Protein AF-0000000066236924 (afdb_homodimer)

Nearest PDB structures (foldseek):
  1i2q-assembly1_B  TM=9.910E-01  e=1.402E-43  Escherichia coli
  1onr-assembly2_B  TM=9.911E-01  e=2.851E-43  Escherichia coli
  1i2n-assembly1_B  TM=9.909E-01  e=3.180E-43  Escherichia coli
  1i2r-assembly1_B  TM=9.912E-01  e=3.956E-43  Escherichia coli
  1i2o-assembly1_B  TM=9.908E-01  e=3.746E-43  Escherichia coli

Organism: Pectobacterium atrosepticum (strain SCRI 1043 / ATCC BAA-672) (NCBI:txid218491)

Foldseek 3Di:
DFLLVQLVVQAQEEAAALDLVLCLVLQGQEYEYFLQRLLVVCVDPVLVVLLVVLLVQLVVVDDDLVSSLVSSLLSSLLSSLVSSCVRHVAAYEGEDQLVCQQPLVVLLVSLVVSQVSNVVVVHHLRRYAYEGELDPSRLLSQLVCVVVVRAYEHELAAALLSLQQNLVSLHAEYEQEQQLLQVVVCVVPVVDDQFLVNRPSLVRLQVSQQVCLQAVRNHAYEYEHDDALRNVLLQRNGHYYHDYSVRSVVRRPHRDDGDHNDDRDPHHDHDDDHDDSVRSVVRQVVDPSSVVSSVVVSVVSNVSSVVVSVVSSVVD/DFLLVQLVVQAQEEAAALDLVLCLVLQGQEYEYFLQRLLVVCVDPVLVVLLVVLLVQLVVVDDDLVSSLVSSLLSSLLSSLVSNCVRHVAAYEGEDQLVCQQPLVVLLVSLVVSQVSNVVVVHHLRRYAYEGELDPSRLLSQLVCVVVVRAYEHELAAALLSLQQNLVSLHAEYEQEQQLLQVVVCVVPVVDDQFLVNRPSLVRLQVSQQVCLQAVRNHAYEYEHDDALRNVLLQRNGHYYHDYSVRSVVRRPHRDDGDHNDDRDPHHDHDDDHDDSVRSVVRQVVDPSSVVSSVVVSVVSNVSSVVVSVVSSVVD

Secondary structure (DSSP, 8-state):
--HHHHHHTTSEEEEE-S-HHHHHHH--SEEE--HHHHHHHHTSGGGHHHHHHHHHHHHHH---HHHHHHHHHHHHHHHHHHHHHTT-SS-EEEEPPGGGTT-HHHHHHHHHHHHHHHHHTT--GGGEEEEEE-SHHHHHHHHHHHHTT--EEEEEE-SHHHHHHHHHTT-SEEEEBHHHHHHHHHHHSTT----GGG-HHHHHHHHHHHHHHHTT--PEEEEB--SSHHHHHTTTTSSEEEE-HHHHHHHHT------------S------PPPPHHHHHHHHHT-HHHHHHHHHHHHHHHHHHHHHHHHHHTT-/--HHHHHTTTSEEEEE-S-HHHHHHH--SEEE--HHHHHHHHTSGGGHHHHHHHHHHHHHH---HHHHHHHHHHHHHHHHHHHHHTT-SS-EEEEPPGGGTT-HHHHHHHHHHHHHHHHHTT--GGGEEEEEE-SHHHHHHHHHHHHTT--EEEEEE-SHHHHHHHHHTT-SEEEEBHHHHHHHHHHH-TT----GGG-HHHHHHHHHHHHHHHTT--PEEEEB--SSHHHHHTTTTSSEEEE-HHHHHHHHT------------S---PPPPPPPHHHHHHHHHT-HHHHHHHHHHHHHHHHHHHHHHHHHHTT-

Solvent-accessible surface area (backbone atoms only — not comparable to full-atom values): 31728 Å² total; per-residue (Å²): 120,29,27,43,62,52,42,51,76,51,17,47,47,23,32,44,49,51,47,55,69,60,42,53,75,67,61,30,45,29,36,35,48,40,42,59,34,47,40,58,34,62,72,36,75,91,36,44,65,44,49,51,48,12,47,52,51,15,60,71,72,40,79,53,74,67,53,22,49,52,42,20,52,53,40,31,54,46,44,52,45,57,58,44,50,76,56,30,87,50,37,36,30,49,54,58,69,43,84,37,36,52,30,31,68,57,42,42,53,51,48,52,49,54,49,49,56,36,42,76,70,73,39,62,58,89,40,40,26,44,22,36,44,44,38,73,32,26,39,53,24,34,31,56,34,39,78,71,66,44,40,28,32,31,28,66,27,68,37,69,41,44,54,50,49,33,46,69,40,59,30,47,28,36,28,44,34,25,27,61,46,37,50,52,51,39,69,76,39,66,84,61,80,66,42,51,87,63,21,62,16,47,48,49,52,51,53,49,50,52,51,36,39,23,38,65,46,80,42,39,47,24,45,23,52,71,81,47,65,58,52,55,51,58,43,22,27,34,62,25,37,39,40,39,62,73,55,49,51,52,30,52,73,30,68,60,88,74,60,80,61,45,73,79,56,86,55,77,47,81,69,73,84,71,71,48,70,36,55,36,51,49,55,33,44,71,34,66,67,29,47,50,51,38,38,48,48,38,50,52,36,33,52,32,41,49,54,42,45,52,60,50,51,74,74,99,121,30,28,42,63,52,40,52,76,53,17,47,47,24,31,44,48,50,46,57,69,60,43,51,72,67,61,31,46,30,34,34,47,41,44,58,36,46,41,58,32,62,74,35,76,88,36,46,66,45,48,50,50,12,48,52,50,16,60,71,72,39,78,53,72,67,53,22,49,51,43,19,52,52,40,30,54,46,42,53,45,57,58,42,49,76,56,31,86,50,36,36,31,49,52,59,69,41,82,36,37,52,30,33,68,56,43,43,54,51,47,53,50,52,47,49,56,36,43,75,71,73,39,61,57,90,39,40,24,42,22,36,44,44,39,75,32,25,37,53,24,36,30,55,34,40,76,72,66,45,40,29,32,32,28,64,27,69,38,69,42,44,54,51,49,32,46,69,40,58,31,48,28,38,27,43,34,26,28,61,46,38,51,52,50,40,68,76,39,66,81,61,82,68,42,53,85,64,21,62,17,47,48,50,52,51,52,50,48,52,50,35,39,23,38,65,47,82,42,39,47,24,45,24,52,71,82,50,65,58,52,54,50,58,44,22,29,34,62,25,36,38,39,40,62,72,54,48,52,52,30,53,73,29,68,61,88,73,61,81,61,44,74,81,56,87,57,76,46,82,69,73,84,70,72,50,70,35,55,36,51,48,54,34,44,69,33,66,68,29,48,50,49,38,38,48,49,38,49,52,35,34,51,30,41,50,54,43,46,52,61,50,52,75,74,102

Radius of gyration: 27.64 Å; Cα contacts (8 Å, |Δi|>4): 1212; chains: 2; bounding box: 57×81×59 Å

pLDDT: mean 96.24, std 3.93, range [79.75, 98.94]

Sequence (632 aa):
MNQLEALKQFTVVVADSGDIDSIRQFSPQDATTNPSLILKAATLPQYQPLFDDAIAYANLQGGSPETRLINASDRLAVNIGAEVLKSIPGRISTEVDARLSFDRGMCVAKARKLIGMYQEKDIPRSRILIKLAATWEGIRAAEELEKEGINCNLTLLFSFAQARACAEAGVFLISPFVGRIYDWYQEKQPTSDYQAESDPGVISVRDIYDYYKRHRYQTVIMGASFRKVEQILALAGCDRLTISPALLEQLKNSSDPVERQLTPSTEAFHPPSPLSEAEFRWEHHQDAMAVDKLAEGIRLFAADQQKLEALLAAKLMNQLEALKQFTVVVADSGDIDSIRQFSPQDATTNPSLILKAATLPQYQPLFDDAIAYANLQGGSPETRLINASDRLAVNIGAEVLKSIPGRISTEVDARLSFDRGMCVAKARKLIGMYQEKDIPRSRILIKLAATWEGIRAAEELEKEGINCNLTLLFSFAQARACAEAGVFLISPFVGRIYDWYQEKQPTSDYQAESDPGVISVRDIYDYYKRHRYQTVIMGASFRKVEQILALAGCDRLTISPALLEQLKNSSDPVERQLTPSTEAFHPPSPLSEAEFRWEHHQDAMAVDKLAEGIRLFAADQQKLEALLAAKL

InterPro domains:
  IPR001585 Transaldolase/Fructose-6-phosphate aldolase [PF00923] (13-311)
  IPR001585 Transaldolase/Fructose-6-phosphate aldolase [PTHR10683] (2-315)
  IPR004730 Transaldolase type 1 [MF_00492] (1-316)
  IPR004730 Transaldolase type 1 [TIGR00874] (2-316)
  IPR004730 Transaldolase type 1 [cd00957] (2-312)
  IPR013785 Aldolase-type TIM barrel [G3DSA:3.20.20.70] (1-314)
  IPR018225 Transaldolase, active site [PS00958] (128-145)
  IPR018225 Transaldolase, active site [PS01054] (30-38)

Structure (mmCIF, N/CA/C/O backbone):
data_AF-0000000066236924-model_v1
#
loop_
_entity.id
_entity.type
_entity.pdbx_description
1 polymer 'Transaldolase 1'
#
loop_
_atom_site.group_PDB
_atom_site.id
_atom_site.type_symbol
_atom_site.label_atom_id
_atom_site.label_alt_id
_atom_site.label_comp_id
_atom_site.label_asym_id
_atom_site.label_entity_id
_atom_site.label_seq_id
_atom_site.pdbx_PDB_ins_code
_atom_site.Cartn_x
_atom_site.Cartn_y
_atom_site.Cartn_z
_atom_site.occupancy
_atom_site.B_iso_or_equiv
_atom_site.auth_seq_id
_atom_site.auth_comp_id
_atom_site.auth_asym_id
_atom_site.auth_atom_id
_atom_site.pdbx_PDB_model_num
ATOM 1 N N . MET A 1 1 ? 20.156 32.469 26.641 1 90.31 1 MET A N 1
ATOM 2 C CA . MET A 1 1 ? 19.328 32 25.531 1 90.31 1 MET A CA 1
ATOM 3 C C . MET A 1 1 ? 18.938 30.547 25.734 1 90.31 1 MET A C 1
ATOM 5 O O . MET A 1 1 ? 19.781 29.703 26.016 1 90.31 1 MET A O 1
ATOM 9 N N . ASN A 1 2 ? 17.672 30.281 25.734 1 95 2 ASN A N 1
ATOM 10 C CA . ASN A 1 2 ? 17.266 28.906 25.953 1 95 2 ASN A CA 1
ATOM 11 C C . ASN A 1 2 ? 17.344 28.094 24.656 1 95 2 ASN A C 1
ATOM 13 O O . ASN A 1 2 ? 17.703 28.625 23.609 1 95 2 ASN A O 1
ATOM 17 N N . GLN A 1 3 ? 17.094 26.812 24.688 1 97.06 3 GLN A N 1
ATOM 18 C CA . GLN A 1 3 ? 17.297 25.906 23.562 1 97.06 3 GLN A CA 1
ATOM 19 C C . GLN A 1 3 ? 16.344 26.25 22.406 1 97.06 3 GLN A C 1
ATOM 21 O O . GLN A 1 3 ? 16.688 26.109 21.234 1 97.06 3 GLN A O 1
ATOM 26 N N . LEU A 1 4 ? 15.188 26.672 22.781 1 96.94 4 LEU A N 1
ATOM 27 C CA . LEU A 1 4 ? 14.219 27.047 21.75 1 96.94 4 LEU A CA 1
ATOM 28 C C . LEU A 1 4 ? 14.719 28.234 20.953 1 96.94 4 LEU A C 1
ATOM 30 O O . LEU A 1 4 ? 14.688 28.203 19.719 1 96.94 4 LEU A O 1
ATOM 34 N N . GLU A 1 5 ? 15.18 29.281 21.609 1 96.25 5 GLU A N 1
ATOM 35 C CA . GLU A 1 5 ? 15.711 30.469 20.953 1 96.25 5 GLU A CA 1
ATOM 36 C C . GLU A 1 5 ? 16.969 30.125 20.141 1 96.25 5 GLU A C 1
ATOM 38 O O . GLU A 1 5 ? 17.172 30.656 19.047 1 96.25 5 GLU A O 1
ATOM 43 N N . ALA A 1 6 ? 17.781 29.297 20.766 1 97.56 6 ALA A N 1
ATOM 44 C CA . ALA A 1 6 ? 18.984 28.875 20.062 1 97.56 6 ALA A CA 1
ATOM 45 C C . ALA A 1 6 ? 18.625 28.125 18.781 1 97.56 6 ALA A C 1
ATOM 47 O O . ALA A 1 6 ? 19.25 28.328 17.734 1 97.56 6 ALA A O 1
ATOM 48 N N . LEU A 1 7 ? 17.656 27.172 18.844 1 97.69 7 LEU A N 1
ATOM 49 C CA . LEU A 1 7 ? 17.203 26.391 17.703 1 97.69 7 LEU A CA 1
ATOM 50 C C . LEU A 1 7 ? 16.688 27.297 16.578 1 97.69 7 LEU A C 1
ATOM 52 O O . LEU A 1 7 ? 16.938 27.047 15.406 1 97.69 7 LEU A O 1
ATOM 56 N N . LYS A 1 8 ? 16.016 28.375 16.922 1 96.62 8 LYS A N 1
ATOM 57 C CA . LYS A 1 8 ? 15.391 29.312 15.977 1 96.62 8 LYS A CA 1
ATOM 58 C C . LYS A 1 8 ? 16.438 30.031 15.133 1 96.62 8 LYS A C 1
ATOM 60 O O . LYS A 1 8 ? 16.125 30.594 14.086 1 96.62 8 LYS A O 1
ATOM 65 N N . GLN A 1 9 ? 17.641 30 15.562 1 96.62 9 GLN A N 1
ATOM 66 C CA . GLN A 1 9 ? 18.719 30.625 14.812 1 96.62 9 GLN A CA 1
ATOM 67 C C . GLN A 1 9 ? 19.078 29.828 13.562 1 96.62 9 GLN A C 1
ATOM 69 O O . GLN A 1 9 ? 19.641 30.359 12.609 1 96.62 9 GLN A O 1
ATOM 74 N N . PHE A 1 10 ? 18.703 28.5 13.609 1 96.81 10 PHE A N 1
ATOM 75 C CA . PHE A 1 10 ? 19.109 27.609 12.539 1 96.81 10 PHE A CA 1
ATOM 76 C C . PHE A 1 10 ? 17.906 27.125 11.734 1 96.81 10 PHE A C 1
ATOM 78 O O . PHE A 1 10 ? 18.047 26.75 10.57 1 96.81 10 PHE A O 1
ATOM 85 N N . THR A 1 11 ? 16.781 27.031 12.391 1 97.94 11 THR A N 1
ATOM 86 C CA . THR A 1 11 ? 15.602 26.359 11.852 1 97.94 11 THR A CA 1
ATOM 87 C C . THR A 1 11 ? 14.336 27.156 12.156 1 97.94 11 THR A C 1
ATOM 89 O O . THR A 1 11 ? 14.188 27.703 13.25 1 97.94 11 THR A O 1
ATOM 92 N N . VAL A 1 12 ? 13.492 27.234 11.188 1 98.06 12 VAL A N 1
ATOM 93 C CA . VAL A 1 12 ? 12.195 27.844 11.445 1 98.06 12 VAL A CA 1
ATOM 94 C C . VAL A 1 12 ? 11.344 26.906 12.289 1 98.06 12 VAL A C 1
ATOM 96 O O . VAL A 1 12 ? 11.133 25.75 11.922 1 98.06 12 VAL A O 1
ATOM 99 N N . VAL A 1 13 ? 10.859 27.406 13.383 1 97.19 13 VAL A N 1
ATOM 100 C CA . VAL A 1 13 ? 10.07 26.594 14.297 1 97.19 13 VAL A CA 1
ATOM 101 C C . VAL A 1 13 ? 8.578 26.781 14 1 97.19 13 VAL A C 1
ATOM 103 O O . VAL A 1 13 ? 8.094 27.906 13.891 1 97.19 13 VAL A O 1
ATOM 106 N N . VAL A 1 14 ? 7.898 25.672 13.828 1 97.56 14 VAL A N 1
ATOM 107 C CA . VAL A 1 14 ? 6.465 25.578 13.562 1 97.56 14 VAL A CA 1
ATOM 108 C C . VAL A 1 14 ? 5.766 24.859 14.711 1 97.56 14 VAL A C 1
ATOM 110 O O . VAL A 1 14 ? 6.305 23.906 15.266 1 97.56 14 VAL A O 1
ATOM 113 N N . ALA A 1 15 ? 4.602 25.328 15.133 1 96 15 ALA A N 1
ATOM 114 C CA . ALA A 1 15 ? 3.855 24.672 16.203 1 96 15 ALA A CA 1
ATOM 115 C C . ALA A 1 15 ? 2.896 23.625 15.633 1 96 15 ALA A C 1
ATOM 117 O O . ALA A 1 15 ? 2.154 23.906 14.688 1 96 15 ALA A O 1
ATOM 118 N N . ASP A 1 16 ? 2.947 22.438 16.172 1 95.31 16 ASP A N 1
ATOM 119 C CA . ASP A 1 16 ? 2.037 21.344 15.812 1 95.31 16 ASP A CA 1
ATOM 120 C C . ASP A 1 16 ? 0.844 21.297 16.766 1 95.31 16 ASP A C 1
ATOM 122 O O . ASP A 1 16 ? 0.79 20.438 17.656 1 95.31 16 ASP A O 1
ATOM 126 N N . SER A 1 17 ? -0.076 22.141 16.625 1 90.5 17 SER A N 1
ATOM 127 C CA . SER A 1 17 ? -1.174 22.25 17.578 1 90.5 17 SER A CA 1
ATOM 128 C C . SER A 1 17 ? -2.377 22.953 16.953 1 90.5 17 SER A C 1
ATOM 130 O O . SER A 1 17 ? -2.221 23.812 16.094 1 90.5 17 SER A O 1
ATOM 132 N N . GLY A 1 18 ? -3.557 22.547 17.375 1 84 18 GLY A N 1
ATOM 133 C CA . GLY A 1 18 ? -4.766 23.312 17.125 1 84 18 GLY A CA 1
ATOM 134 C C . GLY A 1 18 ? -5.176 24.188 18.297 1 84 18 GLY A C 1
ATOM 135 O O . GLY A 1 18 ? -6.156 24.922 18.203 1 84 18 GLY A O 1
ATOM 136 N N . ASP A 1 19 ? -4.391 24.078 19.312 1 85.06 19 ASP A N 1
ATOM 137 C CA . ASP A 1 19 ? -4.672 24.828 20.531 1 85.06 19 ASP A CA 1
ATOM 138 C C . ASP A 1 19 ? -4.07 26.234 20.469 1 85.06 19 ASP A C 1
ATOM 140 O O . ASP A 1 19 ? -2.865 26.406 20.672 1 85.06 19 ASP A O 1
ATOM 144 N N . ILE A 1 20 ? -4.922 27.203 20.406 1 84.06 20 ILE A N 1
ATOM 145 C CA . ILE A 1 20 ? -4.539 28.594 20.156 1 84.06 20 ILE A CA 1
ATOM 146 C C . ILE A 1 20 ? -3.682 29.109 21.312 1 84.06 20 ILE A C 1
ATOM 148 O O . ILE A 1 20 ? -2.703 29.828 21.094 1 84.06 20 ILE A O 1
ATOM 152 N N . ASP A 1 21 ? -4.023 28.719 22.516 1 84.75 21 ASP A N 1
ATOM 153 C CA . ASP A 1 21 ? -3.293 29.203 23.688 1 84.75 21 ASP A CA 1
ATOM 154 C C . ASP A 1 21 ? -1.854 28.688 23.688 1 84.75 21 ASP A C 1
ATOM 156 O O . ASP A 1 21 ? -0.924 29.438 23.984 1 84.75 21 ASP A O 1
ATOM 160 N N . SER A 1 22 ? -1.722 27.469 23.344 1 83.94 22 SER A N 1
ATOM 161 C CA . SER A 1 22 ? -0.381 26.906 23.281 1 83.94 22 SER A CA 1
ATOM 162 C C . SER A 1 22 ? 0.44 27.547 22.172 1 83.94 22 SER A C 1
ATOM 164 O O . SER A 1 22 ? 1.646 27.75 22.312 1 83.94 22 SER A O 1
ATOM 166 N N . ILE A 1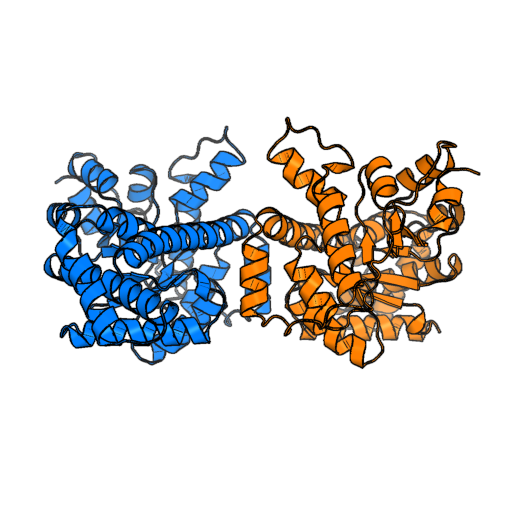 23 ? -0.185 27.906 21.109 1 88 23 ILE A N 1
ATOM 167 C CA . ILE A 1 23 ? 0.488 28.516 19.953 1 88 23 ILE A CA 1
ATOM 168 C C . ILE A 1 23 ? 0.966 29.906 20.328 1 88 23 ILE A C 1
ATOM 170 O O . ILE A 1 23 ? 2.109 30.281 20.047 1 88 23 ILE A O 1
ATOM 174 N N . ARG A 1 24 ? 0.166 30.641 21.016 1 87.38 24 ARG A N 1
ATOM 175 C CA . ARG A 1 24 ? 0.497 32 21.406 1 87.38 24 ARG A CA 1
ATOM 176 C C . ARG A 1 24 ? 1.7 32.031 22.344 1 87.38 24 ARG A C 1
ATOM 178 O O . ARG A 1 24 ? 2.525 32.938 22.281 1 87.38 24 ARG A O 1
ATOM 185 N N . GLN A 1 25 ? 1.766 31.062 23.141 1 88.25 25 GLN A N 1
ATOM 186 C CA . GLN A 1 25 ? 2.801 30.984 24.156 1 88.25 25 GLN A CA 1
ATOM 187 C C . GLN A 1 25 ? 4.188 30.875 23.531 1 88.25 25 GLN A C 1
ATOM 189 O O . GLN A 1 25 ? 5.164 31.391 24.094 1 88.25 25 GLN A O 1
ATOM 194 N N . PHE A 1 26 ? 4.336 30.297 22.359 1 89.75 26 PHE A N 1
ATOM 195 C CA . PHE A 1 26 ? 5.652 29.953 21.844 1 89.75 26 PHE A CA 1
ATOM 196 C C . PHE A 1 26 ? 6 30.812 20.625 1 89.75 26 PHE A C 1
ATOM 198 O O . PHE A 1 26 ? 7.109 30.734 20.109 1 89.75 26 PHE A O 1
ATOM 205 N N . SER A 1 27 ? 5.156 31.641 20.188 1 86.25 27 SER A N 1
ATOM 206 C CA . SER A 1 27 ? 5.332 32.562 19.062 1 86.25 27 SER A CA 1
ATOM 207 C C . SER A 1 27 ? 5.953 31.875 17.859 1 86.25 27 SER A C 1
ATOM 209 O O . SER A 1 27 ? 6.957 32.344 17.328 1 86.25 27 SER A O 1
ATOM 211 N N . PRO A 1 28 ? 5.348 30.797 17.406 1 92.69 28 PRO A N 1
ATOM 212 C CA . PRO A 1 28 ? 5.895 30.109 16.234 1 92.69 28 PRO A CA 1
ATOM 213 C C . PRO A 1 28 ? 5.668 30.891 14.938 1 92.69 28 PRO A C 1
ATOM 215 O O . PRO A 1 28 ? 4.797 31.766 14.883 1 92.69 28 PRO A O 1
ATOM 218 N N . GLN A 1 29 ? 6.523 30.594 13.953 1 95 29 GLN A N 1
ATOM 219 C CA . GLN A 1 29 ? 6.367 31.219 12.648 1 95 29 GLN A CA 1
ATOM 220 C C . GLN A 1 29 ? 5.094 30.734 11.953 1 95 29 GLN A C 1
ATOM 222 O O . GLN A 1 29 ? 4.359 31.531 11.367 1 95 29 GLN A O 1
ATOM 227 N N . ASP A 1 30 ? 4.875 29.453 11.898 1 96.62 30 ASP A N 1
ATOM 228 C CA . ASP A 1 30 ? 3.77 28.75 11.258 1 96.62 30 ASP A CA 1
ATOM 229 C C . ASP A 1 30 ? 3.104 27.781 12.219 1 96.62 30 ASP A C 1
ATOM 231 O O . ASP A 1 30 ? 3.568 27.594 13.344 1 96.62 30 ASP A O 1
ATOM 235 N N . ALA A 1 31 ? 1.985 27.188 11.82 1 96.06 31 ALA A N 1
ATOM 236 C CA . ALA A 1 31 ? 1.314 26.141 12.594 1 96.06 31 ALA A CA 1
ATOM 237 C C . ALA A 1 31 ? 0.766 25.047 11.672 1 96.06 31 ALA A C 1
ATOM 239 O O . ALA A 1 31 ? 0.433 25.312 10.516 1 96.06 31 ALA A O 1
ATOM 240 N N . THR A 1 32 ? 0.821 23.891 12.141 1 95.69 32 THR A N 1
ATOM 241 C CA . THR A 1 32 ? 0.225 22.766 11.422 1 95.69 32 THR A CA 1
ATOM 242 C C . THR A 1 32 ? -0.93 22.172 12.219 1 95.69 32 THR A C 1
ATOM 244 O O . THR A 1 32 ? -0.877 22.109 13.453 1 95.69 32 THR A O 1
ATOM 247 N N . THR A 1 33 ? -1.938 21.781 11.461 1 92.44 33 THR A N 1
ATOM 248 C CA . THR A 1 33 ? -3.031 21.031 12.062 1 92.44 33 THR A CA 1
ATOM 249 C C . THR A 1 33 ? -3.211 19.688 11.359 1 92.44 33 THR A C 1
ATOM 251 O O . THR A 1 33 ? -2.625 19.453 10.305 1 92.44 33 THR A O 1
ATOM 254 N N . ASN A 1 34 ? -3.867 18.781 11.992 1 92.56 34 ASN A N 1
ATOM 255 C CA . ASN A 1 34 ? -4.352 17.5 11.461 1 92.56 34 ASN A CA 1
ATOM 256 C C . ASN A 1 34 ? -5.652 17.078 12.133 1 92.56 34 ASN A C 1
ATOM 258 O O . ASN A 1 34 ? -6.125 17.734 13.062 1 92.56 34 ASN A O 1
ATOM 262 N N . PRO A 1 35 ? -6.32 16.125 11.57 1 92.75 35 PRO A N 1
ATOM 263 C CA . PRO A 1 35 ? -7.617 15.734 12.125 1 92.75 35 PRO A CA 1
ATOM 264 C C . PRO A 1 35 ? -7.555 15.438 13.625 1 92.75 35 PRO A C 1
ATOM 266 O O . PRO A 1 35 ? -8.492 15.773 14.359 1 92.75 35 PRO A O 1
ATOM 269 N N . SER A 1 36 ? -6.484 14.938 14.078 1 92.88 36 SER A N 1
ATOM 270 C CA . SER A 1 36 ? -6.34 14.633 15.5 1 92.88 36 SER A CA 1
ATOM 271 C C . SER A 1 36 ? -6.293 15.906 16.344 1 92.88 36 SER A C 1
ATOM 273 O O . SER A 1 36 ? -6.91 15.977 17.406 1 92.88 36 SER A O 1
ATOM 275 N N . LEU A 1 37 ? -5.602 16.859 15.883 1 92 37 LEU A N 1
ATOM 276 C CA . LEU A 1 37 ? -5.449 18.109 16.625 1 92 37 LEU A CA 1
ATOM 277 C C . LEU A 1 37 ? -6.742 18.922 16.594 1 92 37 LEU A C 1
ATOM 279 O O . LEU A 1 37 ? -7.086 19.578 17.578 1 92 37 LEU A O 1
ATOM 283 N N . ILE A 1 38 ? -7.441 18.859 15.469 1 90.88 38 ILE A N 1
ATOM 284 C CA . ILE A 1 38 ? -8.719 19.547 15.352 1 90.88 38 ILE A CA 1
ATOM 285 C C . ILE A 1 38 ? -9.742 18.922 16.297 1 90.88 38 ILE A C 1
ATOM 287 O O . ILE A 1 38 ? -10.516 19.625 16.953 1 90.88 38 ILE A O 1
ATOM 291 N N . LEU A 1 39 ? -9.742 17.547 16.312 1 91.75 39 LEU A N 1
ATOM 292 C CA . LEU A 1 39 ? -10.641 16.812 17.219 1 91.75 39 LEU A CA 1
ATOM 293 C C . LEU A 1 39 ? -10.383 17.203 18.672 1 91.75 39 LEU A C 1
ATOM 295 O O . LEU A 1 39 ? -11.32 17.469 19.422 1 91.75 39 LEU A O 1
ATOM 299 N N . LYS A 1 40 ? -9.125 17.312 19.016 1 88.56 40 LYS A N 1
ATOM 300 C CA . LYS A 1 40 ? -8.766 17.688 20.375 1 88.56 40 LYS A CA 1
ATOM 301 C C . LYS A 1 40 ? -9.203 19.125 20.688 1 88.56 40 LYS A C 1
ATOM 303 O O . LYS A 1 40 ? -9.711 19.406 21.766 1 88.56 40 LYS A O 1
ATOM 308 N N . ALA A 1 41 ? -9.031 20 19.734 1 85.06 41 ALA A N 1
ATOM 309 C CA . ALA A 1 41 ? -9.406 21.391 19.922 1 85.06 41 ALA A CA 1
ATOM 310 C C . ALA A 1 41 ? -10.922 21.547 20.031 1 85.06 41 ALA A C 1
ATOM 312 O O . ALA A 1 41 ? -11.414 22.375 20.812 1 85.06 41 ALA A O 1
ATOM 313 N N . ALA A 1 42 ? -11.648 20.719 19.297 1 84.5 42 ALA A N 1
ATOM 314 C CA . ALA A 1 42 ? -13.109 20.812 19.219 1 84.5 42 ALA A CA 1
ATOM 315 C C . ALA A 1 42 ? -13.758 20.453 20.547 1 84.5 42 ALA A C 1
ATOM 317 O O . ALA A 1 42 ? -14.898 20.844 20.812 1 84.5 42 ALA A O 1
ATOM 318 N N . THR A 1 43 ? -13.062 19.719 21.328 1 84.38 43 THR A N 1
ATOM 319 C CA . THR A 1 43 ? -13.617 19.281 22.609 1 84.38 43 THR A CA 1
ATOM 320 C C . THR A 1 43 ? -13.391 20.344 23.688 1 84.38 43 THR A C 1
ATOM 322 O O . THR A 1 43 ? -13.945 20.25 24.781 1 84.38 43 THR A O 1
ATOM 325 N N . LEU A 1 44 ? -12.641 21.406 23.375 1 85.25 44 LEU A N 1
ATOM 326 C CA . LEU A 1 44 ? -12.344 22.453 24.328 1 85.25 44 LEU A CA 1
ATOM 327 C C . LEU A 1 44 ? -13.445 23.516 24.328 1 85.25 44 LEU A C 1
ATOM 329 O O . LEU A 1 44 ? -13.906 23.938 23.266 1 85.25 44 LEU A O 1
ATOM 333 N N . PRO A 1 45 ? -13.836 24.016 25.5 1 87.19 45 PRO A N 1
ATOM 334 C CA . PRO A 1 45 ? -14.938 24.984 25.609 1 87.19 45 PRO A CA 1
ATOM 335 C C . PRO A 1 45 ? -14.672 26.266 24.812 1 87.19 45 PRO A C 1
ATOM 337 O O . PRO A 1 45 ? -15.594 26.844 24.25 1 87.19 45 PRO A O 1
ATOM 340 N N . GLN A 1 46 ? -13.477 26.672 24.781 1 85.94 46 GLN A N 1
ATOM 341 C CA . GLN A 1 46 ? -13.133 27.953 24.156 1 85.94 46 GLN A CA 1
ATOM 342 C C . GLN A 1 46 ? -13.352 27.906 22.656 1 85.94 46 GLN A C 1
ATOM 344 O O . GLN A 1 46 ? -13.445 28.938 22 1 85.94 46 GLN A O 1
ATOM 349 N N . TYR A 1 47 ? -13.57 26.688 22.109 1 88.38 47 TYR A N 1
ATOM 350 C CA . TYR A 1 47 ? -13.719 26.547 20.672 1 88.38 47 TYR A CA 1
ATOM 351 C C . TYR A 1 47 ? -15.188 26.359 20.297 1 88.38 47 TYR A C 1
ATOM 353 O O . TYR A 1 47 ? -15.516 26.266 19.109 1 88.38 47 TYR A O 1
ATOM 361 N N . GLN A 1 48 ? -16.047 26.391 21.266 1 91.62 48 GLN A N 1
ATOM 362 C CA . GLN A 1 48 ? -17.469 26.156 21.047 1 91.62 48 GLN A CA 1
ATOM 363 C C . GLN A 1 48 ? -18.062 27.156 20.062 1 91.62 48 GLN A C 1
ATOM 365 O O . GLN A 1 48 ? -18.891 26.812 19.219 1 91.62 48 GLN A O 1
ATOM 370 N N . PRO A 1 49 ? -17.625 28.453 20.172 1 94.31 49 PRO A N 1
ATOM 371 C CA . PRO A 1 49 ? -18.156 29.391 19.188 1 94.31 49 PRO A CA 1
ATOM 372 C C . PRO A 1 49 ? -17.781 29.031 17.75 1 94.31 49 PRO A C 1
ATOM 374 O O . PRO A 1 49 ? -18.562 29.266 16.828 1 94.31 49 PRO A O 1
ATOM 377 N N . LEU A 1 50 ? -16.594 28.531 17.547 1 94.69 50 LEU A N 1
ATOM 378 C CA . LEU A 1 50 ? -16.141 28.109 16.219 1 94.69 50 LEU A CA 1
ATOM 379 C C . LEU A 1 50 ? -16.969 26.938 15.727 1 94.69 50 LEU A C 1
ATOM 381 O O . LEU A 1 50 ? -17.25 26.828 14.531 1 94.69 50 LEU A O 1
ATOM 385 N N . PHE A 1 51 ? -17.297 26.094 16.656 1 94.31 51 PHE A N 1
ATOM 386 C CA . PHE A 1 51 ? -18.156 24.938 16.391 1 94.31 51 PHE A CA 1
ATOM 387 C C . PHE A 1 51 ? -19.562 25.375 16 1 94.31 51 PHE A C 1
ATOM 389 O O . PHE A 1 51 ? -20.109 24.906 15.008 1 94.31 51 PHE A O 1
ATOM 396 N N . ASP A 1 52 ? -20.094 26.281 16.703 1 95.62 52 ASP A N 1
ATOM 397 C CA . ASP A 1 52 ? -21.438 26.797 16.438 1 95.62 52 ASP A CA 1
ATOM 398 C C . ASP A 1 52 ? -21.5 27.5 15.086 1 95.62 52 ASP A C 1
ATOM 400 O O . ASP A 1 52 ? -22.484 27.359 14.359 1 95.62 52 ASP A O 1
ATOM 404 N N . ASP A 1 53 ? -20.484 28.219 14.852 1 97.06 53 ASP A N 1
ATOM 405 C CA . ASP A 1 53 ? -20.422 28.891 13.562 1 97.06 53 ASP A CA 1
ATOM 406 C C . ASP A 1 53 ? -20.422 27.891 12.414 1 97.06 53 ASP A C 1
ATOM 408 O O . ASP A 1 53 ? -21.062 28.109 11.383 1 97.06 53 ASP A O 1
ATOM 412 N N . ALA A 1 54 ? -19.672 26.812 12.555 1 97.56 54 ALA A N 1
ATOM 413 C CA . ALA A 1 54 ? -19.594 25.781 11.523 1 97.56 54 ALA A CA 1
ATOM 414 C C . ALA A 1 54 ? -20.953 25.141 11.281 1 97.56 54 ALA A C 1
ATOM 416 O O . ALA A 1 54 ? -21.328 24.875 10.133 1 97.56 54 ALA A O 1
ATOM 417 N N . ILE A 1 55 ? -21.672 24.953 12.359 1 96.88 55 ILE A N 1
ATOM 418 C CA . ILE A 1 55 ? -23.016 24.391 12.273 1 96.88 55 ILE A CA 1
ATOM 419 C C . ILE A 1 55 ? -23.953 25.359 11.555 1 96.88 55 ILE A C 1
ATOM 421 O O . ILE A 1 55 ? -24.703 24.953 10.656 1 96.88 55 ILE A O 1
ATOM 425 N N . ALA A 1 56 ? -23.875 26.578 11.945 1 97.81 56 ALA A N 1
ATOM 426 C CA . ALA A 1 56 ? -24.719 27.594 11.32 1 97.81 56 ALA A CA 1
ATOM 427 C C . ALA A 1 56 ? -24.422 27.703 9.828 1 97.81 56 ALA A C 1
ATOM 429 O O . ALA A 1 56 ? -25.328 27.828 9.016 1 97.81 56 ALA A O 1
ATOM 430 N N . TYR A 1 57 ? -23.203 27.703 9.484 1 97.75 57 TYR A N 1
ATOM 431 C CA . TYR A 1 57 ? -22.766 27.766 8.094 1 97.75 57 TYR A CA 1
ATOM 432 C C . TYR A 1 57 ? -23.359 26.609 7.289 1 97.75 57 TYR A C 1
ATOM 434 O O . TYR A 1 57 ? -23.906 26.812 6.207 1 97.75 57 TYR A O 1
ATOM 442 N N . ALA A 1 58 ? -23.188 25.406 7.82 1 97.88 58 ALA A N 1
ATOM 443 C CA . ALA A 1 58 ? -23.672 24.203 7.133 1 97.88 58 ALA A CA 1
ATOM 444 C C . ALA A 1 58 ? -25.188 24.25 6.934 1 97.88 58 ALA A C 1
ATOM 446 O O . ALA A 1 58 ? -25.688 23.859 5.883 1 97.88 58 ALA A O 1
ATOM 447 N N . ASN A 1 59 ? -25.859 24.75 7.945 1 96.88 59 ASN A N 1
ATOM 448 C CA . ASN A 1 59 ? -27.312 24.859 7.859 1 96.88 59 ASN A CA 1
ATOM 449 C C . ASN A 1 59 ? -27.734 25.891 6.809 1 96.88 59 ASN A C 1
ATOM 451 O O . ASN A 1 59 ? -28.719 25.703 6.109 1 96.88 59 ASN A O 1
ATOM 455 N N . LEU A 1 60 ? -27.047 26.906 6.73 1 97 60 LEU A N 1
ATOM 456 C CA . LEU A 1 60 ? -27.328 27.938 5.746 1 97 60 LEU A CA 1
ATOM 457 C C . LEU A 1 60 ? -27.109 27.422 4.328 1 97 60 LEU A C 1
ATOM 459 O O . LEU A 1 60 ? -27.859 27.766 3.414 1 97 60 LEU A O 1
ATOM 463 N N . GLN A 1 61 ? -26.016 26.688 4.125 1 96.06 61 GLN A N 1
ATOM 464 C CA . GLN A 1 61 ? -25.719 26.125 2.814 1 96.06 61 GLN A CA 1
ATOM 465 C C . GLN A 1 61 ? -26.781 25.109 2.396 1 96.06 61 GLN A C 1
ATOM 467 O O . GLN A 1 61 ? -27.047 24.938 1.206 1 96.06 61 GLN A O 1
ATOM 472 N N . GLY A 1 62 ? -27.344 24.422 3.363 1 95.12 62 GLY A N 1
ATOM 473 C CA . GLY A 1 62 ? -28.375 23.422 3.098 1 95.12 62 GLY A CA 1
ATOM 474 C C . GLY A 1 62 ? -27.828 22.156 2.467 1 95.12 62 GLY A C 1
ATOM 475 O O . GLY A 1 62 ? -26.688 21.781 2.707 1 95.12 62 GLY A O 1
ATOM 476 N N . GLY A 1 63 ? -28.734 21.344 1.844 1 96 63 GLY A N 1
ATOM 477 C CA . GLY A 1 63 ? -28.359 20.078 1.215 1 96 63 GLY A CA 1
ATOM 478 C C . GLY A 1 63 ? -28.734 18.859 2.043 1 96 63 GLY A C 1
ATOM 479 O O . GLY A 1 63 ? -29.484 18.969 3.014 1 96 63 GLY A O 1
ATOM 480 N N . SER A 1 64 ? -28.25 17.703 1.581 1 97.12 64 SER A N 1
ATOM 481 C CA . SER A 1 64 ? -28.5 16.453 2.295 1 97.12 64 SER A CA 1
ATOM 482 C C . SER A 1 64 ? -27.781 16.438 3.641 1 97.12 64 SER A C 1
ATOM 484 O O . SER A 1 64 ? -26.891 17.25 3.887 1 97.12 64 SER A O 1
ATOM 486 N N . PRO A 1 65 ? -28.172 15.57 4.52 1 96.25 65 PRO A N 1
ATOM 487 C CA . PRO A 1 65 ? -27.453 15.438 5.793 1 96.25 65 PRO A CA 1
ATOM 488 C C . PRO A 1 65 ? -25.969 15.195 5.609 1 96.25 65 PRO A C 1
ATOM 490 O O . PRO A 1 65 ? -25.141 15.742 6.352 1 96.25 65 PRO A O 1
ATOM 493 N N . GLU A 1 66 ? -25.641 14.438 4.645 1 96.5 66 GLU A N 1
ATOM 494 C CA . GLU A 1 66 ? -24.234 14.133 4.367 1 96.5 66 GLU A CA 1
ATOM 495 C C . GLU A 1 66 ? -23.484 15.383 3.914 1 96.5 66 GLU A C 1
ATOM 497 O O . GLU A 1 66 ? -22.359 15.633 4.363 1 96.5 66 GLU A O 1
ATOM 502 N N . THR A 1 67 ? -24.125 16.109 3.055 1 96.88 67 THR A N 1
ATOM 503 C CA . THR A 1 67 ? -23.484 17.328 2.533 1 96.88 67 THR A CA 1
ATOM 504 C C . THR A 1 67 ? -23.328 18.375 3.631 1 96.88 67 THR A C 1
ATOM 506 O O . THR A 1 67 ? -22.312 19.062 3.693 1 96.88 67 THR A O 1
ATOM 509 N N . ARG A 1 68 ? -24.328 18.484 4.484 1 97.44 68 ARG A N 1
ATOM 510 C CA . ARG A 1 68 ? -24.266 19.438 5.59 1 97.44 68 ARG A CA 1
ATOM 511 C C . ARG A 1 68 ? -23.141 19.078 6.555 1 97.44 68 ARG A C 1
ATOM 513 O O . ARG A 1 68 ? -22.438 19.953 7.059 1 97.44 68 ARG A O 1
ATOM 520 N N . LEU A 1 69 ? -22.984 17.797 6.785 1 97.88 69 LEU A N 1
ATOM 521 C CA . LEU A 1 69 ? -21.938 17.328 7.672 1 97.88 69 LEU A CA 1
ATOM 522 C C . LEU A 1 69 ? -20.562 17.656 7.102 1 97.88 69 LEU A C 1
ATOM 524 O O . LEU A 1 69 ? -19.672 18.094 7.832 1 97.88 69 LEU A O 1
ATOM 528 N N . ILE A 1 70 ? -20.422 17.453 5.812 1 97.81 70 ILE A N 1
ATOM 529 C CA . ILE A 1 70 ? -19.156 17.75 5.137 1 97.81 70 ILE A CA 1
ATOM 530 C C . ILE A 1 70 ? -18.875 19.25 5.223 1 97.81 70 ILE A C 1
ATOM 532 O O . ILE A 1 70 ? -17.75 19.656 5.535 1 97.81 70 ILE A O 1
ATOM 536 N N . ASN A 1 71 ? -19.891 20.078 5.004 1 98.12 71 ASN A N 1
ATOM 537 C CA . ASN A 1 71 ? -19.719 21.531 5.059 1 98.12 71 ASN A CA 1
ATOM 538 C C . ASN A 1 71 ? -19.375 22 6.469 1 98.12 71 ASN A C 1
ATOM 540 O O . ASN A 1 71 ? -18.547 22.891 6.645 1 98.12 71 ASN A O 1
ATOM 544 N N . ALA A 1 72 ? -20.031 21.375 7.449 1 98.06 72 ALA A N 1
ATOM 545 C CA . ALA A 1 72 ? -19.734 21.734 8.836 1 98.06 72 ALA A CA 1
ATOM 546 C C . ALA A 1 72 ? -18.297 21.391 9.203 1 98.06 72 ALA A C 1
ATOM 548 O O . ALA A 1 72 ? -17.594 22.188 9.844 1 98.06 72 ALA A O 1
ATOM 549 N N . SER A 1 73 ? -17.891 20.25 8.797 1 97.62 73 SER A N 1
ATOM 550 C CA . SER A 1 73 ? -16.547 19.781 9.094 1 97.62 73 SER A CA 1
ATOM 551 C C . SER A 1 73 ? -15.492 20.672 8.438 1 97.62 73 SER A C 1
ATOM 553 O O . SER A 1 73 ? -14.523 21.078 9.086 1 97.62 73 SER A O 1
ATOM 555 N N . ASP A 1 74 ? -15.688 20.984 7.184 1 97.94 74 ASP A N 1
ATOM 556 C CA . ASP A 1 74 ? -14.75 21.844 6.461 1 97.94 74 ASP A CA 1
ATOM 557 C C . ASP A 1 74 ? -14.688 23.234 7.09 1 97.94 74 ASP A C 1
ATOM 559 O O . ASP A 1 74 ? -13.602 23.781 7.27 1 97.94 74 ASP A O 1
ATOM 563 N N . ARG A 1 75 ? -15.836 23.75 7.398 1 97.94 75 ARG A N 1
ATOM 564 C CA . ARG A 1 75 ? -15.906 25.094 7.973 1 97.94 75 ARG A CA 1
ATOM 565 C C . ARG A 1 75 ? -15.234 25.141 9.344 1 97.94 75 ARG A C 1
ATOM 567 O O . ARG A 1 75 ? -14.586 26.125 9.688 1 97.94 75 ARG A O 1
ATOM 574 N N . LEU A 1 76 ? -15.414 24.094 10.117 1 96.69 76 LEU A N 1
ATOM 575 C CA . LEU A 1 76 ? -14.766 24.062 11.422 1 96.69 76 LEU A CA 1
ATOM 576 C C . LEU A 1 76 ? -13.25 24.094 11.281 1 96.69 76 LEU A C 1
ATOM 578 O O . LEU A 1 76 ? -12.57 24.828 12.016 1 96.69 76 LEU A O 1
ATOM 582 N N . ALA A 1 77 ? -12.734 23.297 10.367 1 96.38 77 ALA A N 1
ATOM 583 C CA . ALA A 1 77 ? -11.297 23.297 10.125 1 96.38 77 ALA A CA 1
ATOM 584 C C . ALA A 1 77 ? -10.812 24.703 9.734 1 96.38 77 ALA A C 1
ATOM 586 O O . ALA A 1 77 ? -9.781 25.156 10.219 1 96.38 77 ALA A O 1
ATOM 587 N N . VAL A 1 78 ? -11.555 25.344 8.914 1 97.75 78 VAL A N 1
ATOM 588 C CA . VAL A 1 78 ? -11.211 26.672 8.438 1 97.75 78 VAL A CA 1
ATOM 589 C C . VAL A 1 78 ? -11.328 27.672 9.586 1 97.75 78 VAL A C 1
ATOM 591 O O . VAL A 1 78 ? -10.492 28.562 9.727 1 97.75 78 VAL A O 1
ATOM 594 N N . ASN A 1 79 ? -12.398 27.516 10.406 1 96.81 79 ASN A N 1
ATOM 595 C CA . ASN A 1 79 ? -12.562 28.406 11.562 1 96.81 79 ASN A CA 1
ATOM 596 C C . ASN A 1 79 ? -11.359 28.328 12.5 1 96.81 79 ASN A C 1
ATOM 598 O O . ASN A 1 79 ? -10.859 29.344 12.953 1 96.81 79 ASN A O 1
ATOM 602 N N . ILE A 1 80 ? -10.961 27.141 12.766 1 94.44 80 ILE A N 1
ATOM 603 C CA . ILE A 1 80 ? -9.828 26.938 13.664 1 94.44 80 ILE A CA 1
ATOM 604 C C . ILE A 1 80 ? -8.562 27.516 13.023 1 94.44 80 ILE A C 1
ATOM 606 O O . ILE A 1 80 ? -7.785 28.219 13.68 1 94.44 80 ILE A O 1
ATOM 610 N N . GLY A 1 81 ? -8.359 27.219 11.734 1 95.75 81 GLY A N 1
ATOM 611 C CA . GLY A 1 81 ? -7.215 27.781 11.031 1 95.75 81 GLY A CA 1
ATOM 612 C C . GLY A 1 81 ? -7.195 29.297 11.039 1 95.75 81 GLY A C 1
ATOM 613 O O . GLY A 1 81 ? -6.148 29.906 11.266 1 95.75 81 GLY A O 1
ATOM 614 N N . ALA A 1 82 ? -8.328 29.875 10.797 1 96.62 82 ALA A N 1
ATOM 615 C CA . ALA A 1 82 ? -8.445 31.344 10.789 1 96.62 82 ALA A CA 1
ATOM 616 C C . ALA A 1 82 ? -8.109 31.922 12.156 1 96.62 82 ALA A C 1
ATOM 618 O O . ALA A 1 82 ? -7.465 32.969 12.25 1 96.62 82 ALA A O 1
ATOM 619 N N . GLU A 1 83 ? -8.594 31.25 13.172 1 94.31 83 GLU A N 1
ATOM 620 C CA . GLU A 1 83 ? -8.312 31.719 14.523 1 94.31 83 GLU A CA 1
ATOM 621 C C . GLU A 1 83 ? -6.824 31.625 14.844 1 94.31 83 GLU A C 1
ATOM 623 O O . GLU A 1 83 ? -6.258 32.562 15.438 1 94.31 83 GLU A O 1
ATOM 628 N N . VAL A 1 84 ? -6.199 30.516 14.453 1 94.12 84 VAL A N 1
ATOM 629 C CA . VAL A 1 84 ? -4.773 30.312 14.68 1 94.12 84 VAL A CA 1
ATOM 630 C C . VAL A 1 84 ? -3.969 31.375 13.945 1 94.12 84 VAL A C 1
ATOM 632 O O . VAL A 1 84 ? -2.963 31.875 14.469 1 94.12 84 VAL A O 1
ATOM 635 N N . LEU A 1 85 ? -4.383 31.781 12.789 1 96.19 85 LEU A N 1
ATOM 636 C CA . LEU A 1 85 ? -3.676 32.75 11.953 1 96.19 85 LEU A CA 1
ATOM 637 C C . LEU A 1 85 ? -3.586 34.094 12.641 1 96.19 85 LEU A C 1
ATOM 639 O O . LEU A 1 85 ? -2.686 34.875 12.352 1 96.19 85 LEU A O 1
ATOM 643 N N . LYS A 1 86 ? -4.504 34.375 13.555 1 94.25 86 LYS A N 1
ATOM 644 C CA . LYS A 1 86 ? -4.465 35.625 14.297 1 94.25 86 LYS A CA 1
ATOM 645 C C . LYS A 1 86 ? -3.266 35.688 15.242 1 94.25 86 LYS A C 1
ATOM 647 O O . LYS A 1 86 ? -2.838 36.75 15.664 1 94.25 86 LYS A O 1
ATOM 652 N N . SER A 1 87 ? -2.734 34.5 15.516 1 92.81 87 SER A N 1
ATOM 653 C CA . SER A 1 87 ? -1.701 34.438 16.531 1 92.81 87 SER A CA 1
ATOM 654 C C . SER A 1 87 ? -0.339 34.125 15.93 1 92.81 87 SER A C 1
ATOM 656 O O . SER A 1 87 ? 0.652 33.969 16.641 1 92.81 87 SER A O 1
ATOM 658 N N . ILE A 1 88 ? -0.215 33.938 14.633 1 94.88 88 ILE A N 1
ATOM 659 C CA . ILE A 1 88 ? 1.057 33.594 13.992 1 94.88 88 ILE A CA 1
ATOM 660 C C . ILE A 1 88 ? 1.276 34.5 12.781 1 94.88 88 ILE A C 1
ATOM 662 O O . ILE A 1 88 ? 0.321 34.875 12.102 1 94.88 88 ILE A O 1
ATOM 666 N N . PRO A 1 89 ? 2.516 34.812 12.5 1 96.06 89 PRO A N 1
ATOM 667 C CA . PRO A 1 89 ? 2.791 35.719 11.359 1 96.06 89 PRO A CA 1
ATOM 668 C C . PRO A 1 89 ? 2.822 34.969 10.031 1 96.06 89 PRO A C 1
ATOM 670 O O . PRO A 1 89 ? 2.695 35.562 8.969 1 96.06 89 PRO A O 1
ATOM 673 N N . GLY A 1 90 ? 2.998 33.656 10.047 1 97.19 90 GLY A N 1
ATOM 674 C CA . GLY A 1 90 ? 3.225 32.875 8.836 1 97.19 90 GLY A CA 1
ATOM 675 C C . GLY A 1 90 ? 1.975 32.188 8.328 1 97.19 90 GLY A C 1
ATOM 676 O O . GLY A 1 90 ? 0.931 32.812 8.156 1 97.19 90 GLY A O 1
ATOM 677 N N . ARG A 1 91 ? 2.07 30.875 8.172 1 97.94 91 ARG A N 1
ATOM 678 C CA . ARG A 1 91 ? 1.033 30.125 7.461 1 97.94 91 ARG A CA 1
ATOM 679 C C . ARG A 1 91 ? 0.452 29.031 8.344 1 97.94 91 ARG A C 1
ATOM 681 O O . ARG A 1 91 ? 1.098 28.578 9.297 1 97.94 91 ARG A O 1
ATOM 688 N N . ILE A 1 92 ? -0.794 28.625 8.031 1 97.69 92 ILE A N 1
ATOM 689 C CA . ILE A 1 92 ? -1.442 27.5 8.695 1 97.69 92 ILE A CA 1
ATOM 690 C C . ILE A 1 92 ? -1.657 26.375 7.691 1 97.69 92 ILE A C 1
ATOM 692 O O . ILE A 1 92 ? -2.018 26.609 6.535 1 97.69 92 ILE A O 1
ATOM 696 N N . SER A 1 93 ? -1.297 25.141 8.078 1 98.31 93 SER A N 1
ATOM 697 C CA . SER A 1 93 ? -1.616 23.969 7.27 1 98.31 93 SER A CA 1
ATOM 698 C C . SER A 1 93 ? -2.977 23.391 7.648 1 98.31 93 SER A C 1
ATOM 700 O O . SER A 1 93 ? -3.189 23 8.797 1 98.31 93 SER A O 1
ATOM 702 N N . THR A 1 94 ? -3.852 23.344 6.734 1 97.94 94 THR A N 1
ATOM 703 C CA . THR A 1 94 ? -5.164 22.719 6.906 1 97.94 94 THR A CA 1
ATOM 704 C C . THR A 1 94 ? -5.27 21.438 6.098 1 97.94 94 THR A C 1
ATOM 706 O O . THR A 1 94 ? -5.039 21.438 4.887 1 97.94 94 THR A O 1
ATOM 709 N N . GLU A 1 95 ? -5.617 20.359 6.77 1 97.69 95 GLU A N 1
ATOM 710 C CA . GLU A 1 95 ? -5.477 19.031 6.176 1 97.69 95 GLU A CA 1
ATOM 711 C C . GLU A 1 95 ? -6.773 18.594 5.508 1 97.69 95 GLU A C 1
ATOM 713 O O . GLU A 1 95 ? -7.855 18.766 6.07 1 97.69 95 GLU A O 1
ATOM 718 N N . VAL A 1 96 ? -6.668 18.125 4.285 1 98.25 96 VAL A N 1
ATOM 719 C CA . VAL A 1 96 ? -7.762 17.5 3.543 1 98.25 96 VAL A CA 1
ATOM 720 C C . VAL A 1 96 ? -8.109 16.156 4.164 1 98.25 96 VAL A C 1
ATOM 722 O O . VAL A 1 96 ? -7.227 15.438 4.641 1 98.25 96 VAL A O 1
ATOM 725 N N . ASP A 1 97 ? -9.414 15.812 4.137 1 97.94 97 ASP A N 1
ATOM 726 C CA . ASP A 1 97 ? -9.938 14.555 4.66 1 97.94 97 ASP A CA 1
ATOM 727 C C . ASP A 1 97 ? -9.133 13.367 4.145 1 97.94 97 ASP A C 1
ATOM 729 O O . ASP A 1 97 ? -9.031 13.156 2.936 1 97.94 97 ASP A O 1
ATOM 733 N N . ALA A 1 98 ? -8.664 12.547 5.113 1 98.25 98 ALA A N 1
ATOM 734 C CA . ALA A 1 98 ? -7.773 11.43 4.773 1 98.25 98 ALA A CA 1
ATOM 735 C C . ALA A 1 98 ? -8.5 10.383 3.943 1 98.25 98 ALA A C 1
ATOM 737 O O . ALA A 1 98 ? -7.875 9.609 3.211 1 98.25 98 ALA A O 1
ATOM 738 N N . ARG A 1 99 ? -9.875 10.336 3.961 1 98.38 99 ARG A N 1
ATOM 739 C CA . ARG A 1 99 ? -10.656 9.375 3.189 1 98.38 99 ARG A CA 1
ATOM 740 C C . ARG A 1 99 ? -10.5 9.617 1.691 1 98.38 99 ARG A C 1
ATOM 742 O O . ARG A 1 99 ? -10.797 8.742 0.88 1 98.38 99 ARG A O 1
ATOM 749 N N . LEU A 1 100 ? -9.93 10.805 1.289 1 98.69 100 LEU A N 1
ATOM 750 C CA . LEU A 1 100 ? -9.789 11.188 -0.112 1 98.69 100 LEU A CA 1
ATOM 751 C C . LEU A 1 100 ? -8.367 10.914 -0.605 1 98.69 100 LEU A C 1
ATOM 753 O O . LEU A 1 100 ? -8.047 11.188 -1.765 1 98.69 100 LEU A O 1
ATOM 757 N N . SER A 1 101 ? -7.508 10.305 0.211 1 98.75 101 SER A N 1
ATOM 758 C CA . SER A 1 101 ? -6.066 10.227 -0.001 1 98.75 101 SER A CA 1
ATOM 759 C C . SER A 1 101 ? -5.734 9.516 -1.307 1 98.75 101 SER A C 1
ATOM 761 O O . SER A 1 101 ? -4.621 9.641 -1.822 1 98.75 101 SER A O 1
ATOM 763 N N . PHE A 1 102 ? -6.668 8.742 -1.858 1 98.81 102 PHE A N 1
ATOM 764 C CA . PHE A 1 102 ? -6.367 7.973 -3.059 1 98.81 102 PHE A CA 1
ATOM 765 C C . PHE A 1 102 ? -7.188 8.477 -4.242 1 98.81 102 PHE A C 1
ATOM 767 O O . PHE A 1 102 ? -7.285 7.797 -5.27 1 98.81 102 PHE A O 1
ATOM 774 N N . ASP A 1 103 ? -7.766 9.656 -4.133 1 98.75 103 ASP A N 1
ATOM 775 C CA . ASP A 1 103 ? -8.562 10.281 -5.18 1 98.75 103 ASP A CA 1
ATOM 776 C C . ASP A 1 103 ? -8.016 11.664 -5.531 1 98.75 103 ASP A C 1
ATOM 778 O O . ASP A 1 103 ? -8.414 12.664 -4.93 1 98.75 103 ASP A O 1
ATOM 782 N N . ARG A 1 104 ? -7.191 11.656 -6.566 1 98.75 104 ARG A N 1
ATOM 783 C CA . ARG A 1 104 ? -6.543 12.906 -6.949 1 98.75 104 ARG A CA 1
ATOM 784 C C . ARG A 1 104 ? -7.57 14.016 -7.168 1 98.75 104 ARG A C 1
ATOM 786 O O . ARG A 1 104 ? -7.426 15.117 -6.637 1 98.75 104 ARG A O 1
ATOM 793 N N . GLY A 1 105 ? -8.602 13.719 -7.957 1 98.81 105 GLY A N 1
ATOM 794 C CA . GLY A 1 105 ? -9.602 14.719 -8.281 1 98.81 105 GLY A CA 1
ATOM 795 C C . GLY A 1 105 ? -10.312 15.266 -7.055 1 98.81 105 GLY A C 1
ATOM 796 O O . GLY A 1 105 ? -10.508 16.484 -6.934 1 98.81 105 GLY A O 1
ATOM 797 N N . MET A 1 106 ? -10.68 14.398 -6.133 1 98.75 106 MET A N 1
ATOM 798 C CA . MET A 1 106 ? -11.391 14.836 -4.938 1 98.75 106 MET A CA 1
ATOM 799 C C . MET A 1 106 ? -10.469 15.617 -4.004 1 98.75 106 MET A C 1
ATOM 801 O O . MET A 1 106 ? -10.906 16.531 -3.316 1 98.75 106 MET A O 1
ATOM 805 N N . CYS A 1 107 ? -9.18 15.273 -3.984 1 98.88 107 CYS A N 1
ATOM 806 C CA . CYS A 1 107 ? -8.211 16.062 -3.227 1 98.88 107 CYS A CA 1
ATOM 807 C C . CYS A 1 107 ? -8.156 17.5 -3.738 1 98.88 107 CYS A C 1
ATOM 809 O O . CYS A 1 107 ? -8.195 18.438 -2.951 1 98.88 107 CYS A O 1
ATOM 811 N N . VAL A 1 108 ? -8.102 17.656 -5.059 1 98.94 108 VAL A N 1
ATOM 812 C CA . VAL A 1 108 ? -8.016 18.969 -5.676 1 98.94 108 VAL A CA 1
ATOM 813 C C . VAL A 1 108 ? -9.289 19.766 -5.387 1 98.94 108 VAL A C 1
ATOM 815 O O . VAL A 1 108 ? -9.227 20.922 -4.992 1 98.94 108 VAL A O 1
ATOM 818 N N . ALA A 1 109 ? -10.422 19.094 -5.574 1 98.88 109 ALA A N 1
ATOM 819 C CA . ALA A 1 109 ? -11.703 19.75 -5.352 1 98.88 109 ALA A CA 1
ATOM 820 C C . ALA A 1 109 ? -11.836 20.234 -3.906 1 98.88 109 ALA A C 1
ATOM 822 O O . ALA A 1 109 ? -12.281 21.344 -3.65 1 98.88 109 ALA A O 1
ATOM 823 N N . LYS A 1 110 ? -11.492 19.375 -2.977 1 98.75 110 LYS A N 1
ATOM 824 C CA . LYS A 1 110 ? -11.57 19.719 -1.559 1 98.75 110 LYS A CA 1
ATOM 825 C C . LYS A 1 110 ? -10.617 20.859 -1.212 1 98.75 110 LYS A C 1
ATOM 827 O O . LYS A 1 110 ? -10.961 21.75 -0.431 1 98.75 110 LYS A O 1
ATOM 832 N N . ALA A 1 111 ? -9.414 20.797 -1.755 1 98.88 111 ALA A N 1
ATOM 833 C CA . ALA A 1 111 ? -8.43 21.859 -1.523 1 98.88 111 ALA A CA 1
ATOM 834 C C . ALA A 1 111 ? -8.969 23.219 -1.974 1 98.88 111 ALA A C 1
ATOM 836 O O . ALA A 1 111 ? -8.883 24.203 -1.235 1 98.88 111 ALA A O 1
ATOM 837 N N . ARG A 1 112 ? -9.508 23.266 -3.154 1 98.88 112 ARG A N 1
ATOM 838 C CA . ARG A 1 112 ? -10.07 24.5 -3.695 1 98.88 112 ARG A CA 1
ATOM 839 C C . ARG A 1 112 ? -11.219 25 -2.824 1 98.88 112 ARG A C 1
ATOM 841 O O . ARG A 1 112 ? -11.359 26.203 -2.604 1 98.88 112 ARG A O 1
ATOM 848 N N . LYS A 1 113 ? -12.008 24.062 -2.369 1 98.81 113 LYS A N 1
ATOM 849 C CA . LYS A 1 113 ? -13.117 24.438 -1.49 1 98.81 113 LYS A CA 1
ATOM 850 C C . LYS A 1 113 ? -12.609 25.078 -0.205 1 98.81 113 LYS A C 1
ATOM 852 O O . LYS A 1 113 ? -13.125 26.109 0.222 1 98.81 113 LYS A O 1
ATOM 857 N N . LEU A 1 114 ? -11.625 24.484 0.425 1 98.75 114 LEU A N 1
ATOM 858 C CA . LEU A 1 114 ? -11.062 25.016 1.659 1 98.75 114 LEU A CA 1
ATOM 859 C C . LEU A 1 114 ? -10.477 26.406 1.434 1 98.75 114 LEU A C 1
ATOM 861 O O . LEU A 1 114 ? -10.695 27.312 2.24 1 98.75 114 LEU A O 1
ATOM 865 N N . ILE A 1 115 ? -9.75 26.594 0.332 1 98.88 115 ILE A N 1
ATOM 866 C CA . ILE A 1 115 ? -9.18 27.891 -0.003 1 98.88 115 ILE A CA 1
ATOM 867 C C . ILE A 1 115 ? -10.297 28.922 -0.156 1 98.88 115 ILE A C 1
ATOM 869 O O . ILE A 1 115 ? -10.188 30.047 0.333 1 98.88 115 ILE A O 1
ATOM 873 N N . GLY A 1 116 ? -11.359 28.516 -0.828 1 98.69 116 GLY A N 1
ATOM 874 C CA . GLY A 1 116 ? -12.508 29.375 -0.962 1 98.69 116 GLY A CA 1
ATOM 875 C C . GLY A 1 116 ? -13.102 29.797 0.371 1 98.69 116 GLY A C 1
ATOM 876 O O . GLY A 1 116 ? -13.469 30.969 0.553 1 98.69 116 GLY A O 1
ATOM 877 N N . MET A 1 117 ? -13.203 28.922 1.269 1 98.56 117 MET A N 1
ATOM 878 C CA . MET A 1 117 ? -13.75 29.219 2.59 1 98.56 117 MET A CA 1
ATOM 879 C C . MET A 1 117 ? -12.867 30.203 3.338 1 98.56 117 MET A C 1
ATOM 881 O O . MET A 1 117 ? -13.367 31.078 4.055 1 98.56 117 MET A O 1
ATOM 885 N N . TYR A 1 118 ? -11.555 30.047 3.207 1 98.75 118 TYR A N 1
ATOM 886 C CA . TYR A 1 118 ? -10.656 31.031 3.803 1 98.75 118 TYR A CA 1
ATOM 887 C C . TYR A 1 118 ? -10.844 32.406 3.17 1 98.75 118 TYR A C 1
ATOM 889 O O . TYR A 1 118 ? -10.828 33.406 3.867 1 98.75 118 TYR A O 1
ATOM 897 N N . GLN A 1 119 ? -11 32.406 1.843 1 98.25 119 GLN A N 1
ATOM 898 C CA . GLN A 1 119 ? -11.195 33.656 1.132 1 98.25 119 GLN A CA 1
ATOM 899 C C . GLN A 1 119 ? -12.477 34.344 1.584 1 98.25 119 GLN A C 1
ATOM 901 O O . GLN A 1 119 ? -12.531 35.594 1.65 1 98.25 119 GLN A O 1
ATOM 906 N N . GLU A 1 120 ? -13.484 33.594 1.874 1 97.5 120 GLU A N 1
ATOM 907 C CA . GLU A 1 120 ? -14.719 34.156 2.414 1 97.5 120 GLU A CA 1
ATOM 908 C C . GLU A 1 120 ? -14.461 34.906 3.717 1 97.5 120 GLU A C 1
ATOM 910 O O . GLU A 1 120 ? -15.234 35.781 4.086 1 97.5 120 GLU A O 1
ATOM 915 N N . LYS A 1 121 ? -13.422 34.562 4.387 1 97.75 121 LYS A N 1
ATOM 916 C CA . LYS A 1 121 ? -13.062 35.219 5.645 1 97.75 121 LYS A CA 1
ATOM 917 C C . LYS A 1 121 ? -11.977 36.25 5.438 1 97.75 121 LYS A C 1
ATOM 919 O O . LYS A 1 121 ? -11.336 36.688 6.398 1 97.75 121 LYS A O 1
ATOM 924 N N . ASP A 1 122 ? -11.664 36.562 4.195 1 98.19 122 ASP A N 1
ATOM 925 C CA . ASP A 1 122 ? -10.695 37.562 3.773 1 98.19 122 ASP A CA 1
ATOM 926 C C . ASP A 1 122 ? -9.273 37.156 4.121 1 98.19 122 ASP A C 1
ATOM 928 O O . ASP A 1 122 ? -8.453 38 4.52 1 98.19 122 ASP A O 1
ATOM 932 N N . ILE A 1 123 ? -9.039 35.906 4.129 1 98.56 123 ILE A N 1
ATOM 933 C CA . ILE A 1 123 ? -7.695 35.375 4.324 1 98.56 123 ILE A CA 1
ATOM 934 C C . ILE A 1 123 ? -7.125 34.906 2.988 1 98.56 123 ILE A C 1
ATOM 936 O O . ILE A 1 123 ? -7.688 34.031 2.334 1 98.56 123 ILE A O 1
ATOM 940 N N . PRO A 1 124 ? -6.07 35.562 2.549 1 98 124 PRO A N 1
ATOM 941 C CA . PRO A 1 124 ? -5.516 35.188 1.245 1 98 124 PRO A CA 1
ATOM 942 C C . PRO A 1 124 ? -4.902 33.781 1.24 1 98 124 PRO A C 1
ATOM 944 O O . PRO A 1 124 ? -4.383 33.312 2.262 1 98 124 PRO A O 1
ATOM 947 N N . ARG A 1 125 ? -4.887 33.125 0.09 1 97.88 125 ARG A N 1
ATOM 948 C CA . ARG A 1 125 ? -4.359 31.75 -0.041 1 97.88 125 ARG A CA 1
ATOM 949 C C . ARG A 1 125 ? -2.869 31.719 0.276 1 97.88 125 ARG A C 1
ATOM 951 O O . ARG A 1 125 ? -2.332 30.656 0.628 1 97.88 125 ARG A O 1
ATOM 958 N N . SER A 1 126 ? -2.189 32.844 0.22 1 98.06 126 SER A N 1
ATOM 959 C CA . SER A 1 126 ? -0.761 32.906 0.512 1 98.06 126 SER A CA 1
ATOM 960 C C . SER A 1 126 ? -0.484 32.594 1.98 1 98.06 126 SER A C 1
ATOM 962 O O . SER A 1 126 ? 0.661 32.344 2.361 1 98.06 126 SER A O 1
ATOM 964 N N . ARG A 1 127 ? -1.49 32.594 2.852 1 98.44 127 ARG A N 1
ATOM 965 C CA . ARG A 1 127 ? -1.342 32.312 4.273 1 98.44 127 ARG A CA 1
ATOM 966 C C . ARG A 1 127 ? -1.711 30.859 4.586 1 98.44 127 ARG A C 1
ATOM 968 O O . ARG A 1 127 ? -1.667 30.438 5.742 1 98.44 127 ARG A O 1
ATOM 975 N N . ILE A 1 128 ? -2.082 30.094 3.506 1 98.75 128 ILE A N 1
ATOM 976 C CA . ILE A 1 128 ? -2.637 28.766 3.725 1 98.75 128 ILE A CA 1
ATOM 977 C C . ILE A 1 128 ? -1.77 27.719 3.025 1 98.75 128 ILE A C 1
ATOM 979 O O . ILE A 1 128 ? -1.342 27.922 1.886 1 98.75 128 ILE A O 1
ATOM 983 N N . LEU A 1 129 ? -1.47 26.672 3.717 1 98.81 129 LEU A N 1
ATOM 984 C CA . LEU A 1 129 ? -0.983 25.438 3.102 1 98.81 129 LEU A CA 1
ATOM 985 C C . LEU A 1 129 ? -2.049 24.344 3.148 1 98.81 129 LEU A C 1
ATOM 987 O O . LEU A 1 129 ? -2.604 24.062 4.211 1 98.81 129 LEU A O 1
ATOM 991 N N . ILE A 1 130 ? -2.379 23.828 2.018 1 98.94 130 ILE A N 1
ATOM 992 C CA . ILE A 1 130 ? -3.256 22.656 1.974 1 98.94 130 ILE A CA 1
ATOM 993 C C . ILE A 1 130 ? -2.451 21.391 2.266 1 98.94 130 ILE A C 1
ATOM 995 O O . ILE A 1 130 ? -1.483 21.094 1.563 1 98.94 130 ILE A O 1
ATOM 999 N N . LYS A 1 131 ? -2.809 20.719 3.312 1 98.81 131 LYS A N 1
ATOM 1000 C CA . LYS A 1 131 ? -2.094 19.531 3.754 1 98.81 131 LYS A CA 1
ATOM 1001 C C . LYS A 1 131 ? -2.734 18.266 3.186 1 98.81 131 LYS A C 1
ATOM 1003 O O . LYS A 1 131 ? -3.936 18.047 3.348 1 98.81 131 LYS A O 1
ATOM 1008 N N . LEU A 1 132 ? -1.967 17.484 2.451 1 98.88 132 LEU A N 1
ATOM 1009 C CA . LEU A 1 132 ? -2.398 16.25 1.812 1 98.88 132 LEU A CA 1
ATOM 1010 C C . LEU A 1 132 ? -1.486 15.086 2.199 1 98.88 132 LEU A C 1
ATOM 1012 O O . LEU A 1 132 ? -0.294 15.281 2.445 1 98.88 132 LEU A O 1
ATOM 1016 N N . ALA A 1 133 ? -2.066 13.836 2.271 1 98.88 133 ALA A N 1
ATOM 1017 C CA . ALA A 1 133 ? -1.22 12.656 2.453 1 98.88 133 ALA A CA 1
ATOM 1018 C C . ALA A 1 133 ? -0.326 12.43 1.238 1 98.88 133 ALA A C 1
ATOM 1020 O O . ALA A 1 133 ? -0.76 12.609 0.098 1 98.88 133 ALA A O 1
ATOM 1021 N N . ALA A 1 134 ? 0.899 11.969 1.497 1 98.94 134 ALA A N 1
ATOM 1022 C CA . ALA A 1 134 ? 1.863 11.797 0.414 1 98.94 134 ALA A CA 1
ATOM 1023 C C . ALA A 1 134 ? 1.681 10.445 -0.269 1 98.94 134 ALA A C 1
ATOM 1025 O O . ALA A 1 134 ? 2.641 9.68 -0.42 1 98.94 134 ALA A O 1
ATOM 1026 N N . THR A 1 135 ? 0.47 10.07 -0.648 1 98.94 135 THR A N 1
ATOM 1027 C CA . THR A 1 135 ? 0.228 9.016 -1.63 1 98.94 135 THR A CA 1
ATOM 1028 C C . THR A 1 135 ? 0.549 9.508 -3.039 1 98.94 135 THR A C 1
ATOM 1030 O O . THR A 1 135 ? 0.766 10.703 -3.252 1 98.94 135 THR A O 1
ATOM 1033 N N . TRP A 1 136 ? 0.663 8.578 -3.99 1 98.88 136 TRP A N 1
ATOM 1034 C CA . TRP A 1 136 ? 0.873 9.016 -5.367 1 98.88 136 TRP A CA 1
ATOM 1035 C C . TRP A 1 136 ? -0.212 9.992 -5.805 1 98.88 136 TRP A C 1
ATOM 1037 O O . TRP A 1 136 ? 0.082 11.023 -6.41 1 98.88 136 TRP A O 1
ATOM 1047 N N . GLU A 1 137 ? -1.469 9.711 -5.465 1 98.88 137 GLU A N 1
ATOM 1048 C CA . GLU A 1 137 ? -2.611 10.547 -5.832 1 98.88 137 GLU A CA 1
ATOM 1049 C C . GLU A 1 137 ? -2.539 11.914 -5.156 1 98.88 137 GLU A C 1
ATOM 1051 O O . GLU A 1 137 ? -2.814 12.938 -5.785 1 98.88 137 GLU A O 1
ATOM 1056 N N . GLY A 1 138 ? -2.154 11.883 -3.867 1 98.94 138 GLY A N 1
ATOM 1057 C CA . GLY A 1 138 ? -1.977 13.148 -3.166 1 98.94 138 GLY A CA 1
ATOM 1058 C C . GLY A 1 138 ? -0.883 14.016 -3.762 1 98.94 138 GLY A C 1
ATOM 1059 O O . GLY A 1 138 ? -1.045 15.227 -3.887 1 98.94 138 GLY A O 1
ATOM 1060 N N . ILE A 1 139 ? 0.212 13.398 -4.16 1 98.94 139 ILE A N 1
ATOM 1061 C CA . ILE A 1 139 ? 1.34 14.117 -4.746 1 98.94 139 ILE A CA 1
ATOM 1062 C C . ILE A 1 139 ? 0.929 14.711 -6.09 1 98.94 139 ILE A C 1
ATOM 1064 O O . ILE A 1 139 ? 1.261 15.859 -6.391 1 98.94 139 ILE A O 1
ATOM 1068 N N . ARG A 1 140 ? 0.177 13.945 -6.836 1 98.94 140 ARG A N 1
ATOM 1069 C CA . ARG A 1 140 ? -0.283 14.461 -8.125 1 98.94 140 ARG A CA 1
ATOM 1070 C C . ARG A 1 140 ? -1.299 15.578 -7.934 1 98.94 140 ARG A C 1
ATOM 1072 O O . ARG A 1 140 ? -1.336 16.531 -8.719 1 98.94 140 ARG A O 1
ATOM 1079 N N . ALA A 1 141 ? -2.16 15.453 -6.941 1 98.94 141 ALA A N 1
ATOM 1080 C CA . ALA A 1 141 ? -3.068 16.547 -6.613 1 98.94 141 ALA A CA 1
ATOM 1081 C C . ALA A 1 141 ? -2.295 17.812 -6.254 1 98.94 141 ALA A C 1
ATOM 1083 O O . ALA A 1 141 ? -2.625 18.906 -6.727 1 98.94 141 ALA A O 1
ATOM 1084 N N . ALA A 1 142 ? -1.265 17.641 -5.453 1 98.94 142 ALA A N 1
ATOM 1085 C CA . ALA A 1 142 ? -0.445 18.781 -5.039 1 98.94 142 ALA A CA 1
ATOM 1086 C C . ALA A 1 142 ? 0.238 19.422 -6.242 1 98.94 142 ALA A C 1
ATOM 1088 O O . ALA A 1 142 ? 0.355 20.656 -6.309 1 98.94 142 ALA A O 1
ATOM 1089 N N . GLU A 1 143 ? 0.745 18.594 -7.148 1 98.94 143 GLU A N 1
ATOM 1090 C CA . GLU A 1 143 ? 1.364 19.109 -8.367 1 98.94 143 GLU A CA 1
ATOM 1091 C C . GLU A 1 143 ? 0.421 20.062 -9.102 1 98.94 143 GLU A C 1
ATOM 1093 O O . GLU A 1 143 ? 0.832 21.125 -9.547 1 98.94 143 GLU A O 1
ATOM 1098 N N . GLU A 1 144 ? -0.794 19.656 -9.242 1 98.88 144 GLU A N 1
ATOM 1099 C CA . GLU A 1 144 ? -1.809 20.469 -9.914 1 98.88 144 GLU A CA 1
ATOM 1100 C C . GLU A 1 144 ? -2.107 21.75 -9.125 1 98.88 144 GLU A C 1
ATOM 1102 O O . GLU A 1 144 ? -2.176 22.828 -9.703 1 98.88 144 GLU A O 1
ATOM 1107 N N . LEU A 1 145 ? -2.275 21.609 -7.855 1 98.94 145 LEU A N 1
ATOM 1108 C CA . LEU A 1 145 ? -2.611 22.734 -6.992 1 98.94 145 LEU A CA 1
ATOM 1109 C C . LEU A 1 145 ? -1.49 23.766 -6.988 1 98.94 145 LEU A C 1
ATOM 1111 O O . LEU A 1 145 ? -1.752 24.984 -7.02 1 98.94 145 LEU A O 1
ATOM 1115 N N . GLU A 1 146 ? -0.234 23.281 -6.973 1 98.88 146 GLU A N 1
ATOM 1116 C CA . GLU A 1 146 ? 0.906 24.188 -6.988 1 98.88 146 GLU A CA 1
ATOM 1117 C C . GLU A 1 146 ? 0.898 25.062 -8.242 1 98.88 146 GLU A C 1
ATOM 1119 O O . GLU A 1 146 ? 1.245 26.234 -8.188 1 98.88 146 GLU A O 1
ATOM 1124 N N . LYS A 1 147 ? 0.492 24.547 -9.336 1 98.44 147 LYS A N 1
ATOM 1125 C CA . LYS A 1 147 ? 0.423 25.281 -10.594 1 98.44 147 LYS A CA 1
ATOM 1126 C C . LYS A 1 147 ? -0.64 26.375 -10.531 1 98.44 147 LYS A C 1
ATOM 1128 O O . LYS A 1 147 ? -0.568 27.359 -11.266 1 98.44 147 LYS A O 1
ATOM 1133 N N . GLU A 1 148 ? -1.581 26.203 -9.609 1 98.12 148 GLU A N 1
ATOM 1134 C CA . GLU A 1 148 ? -2.65 27.188 -9.43 1 98.12 148 GLU A CA 1
ATOM 1135 C C . GLU A 1 148 ? -2.281 28.219 -8.375 1 98.12 148 GLU A C 1
ATOM 1137 O O . GLU A 1 148 ? -3.037 29.156 -8.133 1 98.12 148 GLU A O 1
ATOM 1142 N N . GLY A 1 149 ? -1.177 28.016 -7.773 1 98.25 149 GLY A N 1
ATOM 1143 C CA . GLY A 1 149 ? -0.744 28.922 -6.73 1 98.25 149 GLY A CA 1
ATOM 1144 C C . GLY A 1 149 ? -1.242 28.547 -5.352 1 98.25 149 GLY A C 1
ATOM 1145 O O . GLY A 1 149 ? -1.183 29.344 -4.418 1 98.25 149 GLY A O 1
ATOM 1146 N N . ILE A 1 150 ? -1.834 27.391 -5.227 1 98.81 150 ILE A N 1
ATOM 1147 C CA . ILE A 1 150 ? -2.209 26.844 -3.928 1 98.81 150 ILE A CA 1
ATOM 1148 C C . ILE A 1 150 ? -1.078 25.969 -3.393 1 98.81 150 ILE A C 1
ATOM 1150 O O . ILE A 1 150 ? -0.856 24.859 -3.885 1 98.81 150 ILE A O 1
ATOM 1154 N N . ASN A 1 151 ? -0.397 26.422 -2.395 1 98.88 151 ASN A N 1
ATOM 1155 C CA . ASN A 1 151 ? 0.754 25.703 -1.862 1 98.88 151 ASN A CA 1
ATOM 1156 C C . ASN A 1 151 ? 0.326 24.562 -0.95 1 98.88 151 ASN A C 1
ATOM 1158 O O . ASN A 1 151 ? -0.665 24.672 -0.227 1 98.88 151 ASN A O 1
ATOM 1162 N N . CYS A 1 152 ? 1.095 23.5 -1.028 1 98.94 152 CYS A N 1
ATOM 1163 C CA . CYS A 1 152 ? 0.691 22.281 -0.338 1 98.94 152 CYS A CA 1
ATOM 1164 C C . CYS A 1 152 ? 1.759 21.844 0.654 1 98.94 152 CYS A C 1
ATOM 1166 O O . CYS A 1 152 ? 2.938 22.156 0.49 1 98.94 152 CYS A O 1
ATOM 1168 N N . ASN A 1 153 ? 1.335 21.219 1.748 1 98.88 153 ASN A N 1
ATOM 1169 C CA . ASN A 1 153 ? 2.117 20.469 2.732 1 98.88 153 ASN A CA 1
ATOM 1170 C C . ASN A 1 153 ? 1.833 18.984 2.668 1 98.88 153 ASN A C 1
ATOM 1172 O O . ASN A 1 153 ? 0.778 18.516 3.111 1 98.88 153 ASN A O 1
ATOM 1176 N N . LEU A 1 154 ? 2.736 18.203 2.113 1 98.94 154 LEU A N 1
ATOM 1177 C CA . LEU A 1 154 ? 2.516 16.766 2.004 1 98.94 154 LEU A CA 1
ATOM 1178 C C . LEU A 1 154 ? 2.945 16.047 3.279 1 98.94 154 LEU A C 1
ATOM 1180 O O . LEU A 1 154 ? 4.125 16.062 3.639 1 98.94 154 LEU A O 1
ATOM 1184 N N . THR A 1 155 ? 1.982 15.43 3.93 1 98.75 155 THR A N 1
ATOM 1185 C CA . THR A 1 155 ? 2.16 14.766 5.219 1 98.75 155 THR A CA 1
ATOM 1186 C C . THR A 1 155 ? 2.123 13.25 5.062 1 98.75 155 THR A C 1
ATOM 1188 O O . THR A 1 155 ? 2.012 12.742 3.947 1 98.75 155 THR A O 1
ATOM 1191 N N . LEU A 1 156 ? 2.328 12.523 6.16 1 98.75 156 LEU A N 1
ATOM 1192 C CA . LEU A 1 156 ? 2.404 11.07 6.133 1 98.75 156 LEU A CA 1
ATOM 1193 C C . LEU A 1 156 ? 3.473 10.594 5.152 1 98.75 156 LEU A C 1
ATOM 1195 O O . LEU A 1 156 ? 3.195 9.781 4.27 1 98.75 156 LEU A O 1
ATOM 1199 N N . LEU A 1 157 ? 4.602 11.234 5.324 1 98.94 157 LEU A N 1
ATOM 1200 C CA . LEU A 1 157 ? 5.758 10.93 4.484 1 98.94 157 LEU A CA 1
ATOM 1201 C C . LEU A 1 157 ? 6.777 10.094 5.246 1 98.94 157 LEU A C 1
ATOM 1203 O O . LEU A 1 157 ? 7.293 10.531 6.281 1 98.94 157 LEU A O 1
ATOM 1207 N N . PHE A 1 158 ? 7.117 8.891 4.691 1 98.94 158 PHE A N 1
ATOM 1208 C CA . PHE A 1 158 ? 7.891 7.906 5.434 1 98.94 158 PHE A CA 1
ATOM 1209 C C . PHE A 1 158 ? 9.016 7.34 4.574 1 98.94 158 PHE A C 1
ATOM 1211 O O . PHE A 1 158 ? 9.969 6.762 5.098 1 98.94 158 PHE A O 1
ATOM 1218 N N . SER A 1 159 ? 8.93 7.469 3.256 1 98.81 159 SER A N 1
ATOM 1219 C CA . SER A 1 159 ? 9.945 6.855 2.402 1 98.81 159 SER A CA 1
ATOM 1220 C C . SER A 1 159 ? 10.648 7.902 1.54 1 98.81 159 SER A C 1
ATOM 1222 O O . SER A 1 159 ? 10.094 8.977 1.282 1 98.81 159 SER A O 1
ATOM 1224 N N . PHE A 1 160 ? 11.836 7.559 1.118 1 98.88 160 PHE A N 1
ATOM 1225 C CA . PHE A 1 160 ? 12.578 8.414 0.206 1 98.88 160 PHE A CA 1
ATOM 1226 C C . PHE A 1 160 ? 11.844 8.57 -1.119 1 98.88 160 PHE A C 1
ATOM 1228 O O . PHE A 1 160 ? 11.883 9.633 -1.738 1 98.88 160 PHE A O 1
ATOM 1235 N N . ALA A 1 161 ? 11.125 7.543 -1.575 1 98.88 161 ALA A N 1
ATOM 1236 C CA . ALA A 1 161 ? 10.344 7.613 -2.811 1 98.88 161 ALA A CA 1
ATOM 1237 C C . ALA A 1 161 ? 9.289 8.711 -2.729 1 98.88 161 ALA A C 1
ATOM 1239 O O . ALA A 1 161 ? 9.078 9.453 -3.689 1 98.88 161 ALA A O 1
ATOM 1240 N N . GLN A 1 162 ? 8.625 8.781 -1.619 1 98.94 162 GLN A N 1
ATOM 1241 C CA . GLN A 1 162 ? 7.648 9.844 -1.414 1 98.94 162 GLN A CA 1
ATOM 1242 C C . GLN A 1 162 ? 8.305 11.219 -1.519 1 98.94 162 GLN A C 1
ATOM 1244 O O . GLN A 1 162 ? 7.789 12.109 -2.203 1 98.94 162 GLN A O 1
ATOM 1249 N N . ALA A 1 163 ? 9.422 11.344 -0.795 1 98.94 163 ALA A N 1
ATOM 1250 C CA . ALA A 1 163 ? 10.125 12.625 -0.774 1 98.94 163 ALA A CA 1
ATOM 1251 C C . ALA A 1 163 ? 10.562 13.031 -2.178 1 98.94 163 ALA A C 1
ATOM 1253 O O . ALA A 1 163 ? 10.359 14.18 -2.59 1 98.94 163 ALA A O 1
ATOM 1254 N N . ARG A 1 164 ? 11.141 12.109 -2.891 1 98.81 164 ARG A N 1
ATOM 1255 C CA . ARG A 1 164 ? 11.594 12.375 -4.25 1 98.81 164 ARG A CA 1
ATOM 1256 C C . ARG A 1 164 ? 10.438 12.797 -5.145 1 98.81 164 ARG A C 1
ATOM 1258 O O . ARG A 1 164 ? 10.531 13.781 -5.875 1 98.81 164 ARG A O 1
ATOM 1265 N N . ALA A 1 165 ? 9.359 12.062 -5.062 1 98.94 165 ALA A N 1
ATOM 1266 C CA . ALA A 1 165 ? 8.203 12.352 -5.902 1 98.94 165 ALA A CA 1
ATOM 1267 C C . ALA A 1 165 ? 7.633 13.734 -5.594 1 98.94 165 ALA A C 1
ATOM 1269 O O . ALA A 1 165 ? 7.176 14.438 -6.496 1 98.94 165 ALA A O 1
ATOM 1270 N N . CYS A 1 166 ? 7.629 14.109 -4.332 1 98.94 166 CYS A N 1
ATOM 1271 C CA . CYS A 1 166 ? 7.129 15.422 -3.938 1 98.94 166 CYS A CA 1
ATOM 1272 C C . CYS A 1 166 ? 7.996 16.531 -4.516 1 98.94 166 CYS A C 1
ATOM 1274 O O . CYS A 1 166 ? 7.477 17.516 -5.051 1 98.94 166 CYS A O 1
ATOM 1276 N N . ALA A 1 167 ? 9.312 16.375 -4.371 1 98.81 167 ALA A N 1
ATOM 1277 C CA . ALA A 1 167 ? 10.227 17.375 -4.918 1 98.81 167 ALA A CA 1
ATOM 1278 C C . ALA A 1 167 ? 10.039 17.516 -6.426 1 98.81 167 ALA A C 1
ATOM 1280 O O . ALA A 1 167 ? 9.977 18.641 -6.949 1 98.81 167 ALA A O 1
ATOM 1281 N N . GLU A 1 168 ? 9.906 16.438 -7.082 1 98.69 168 GLU A N 1
ATOM 1282 C CA . GLU A 1 168 ? 9.773 16.406 -8.531 1 98.69 168 GLU A CA 1
ATOM 1283 C C . GLU A 1 168 ? 8.445 17.031 -8.977 1 98.69 168 GLU A C 1
ATOM 1285 O O . GLU A 1 168 ? 8.344 17.547 -10.086 1 98.69 168 GLU A O 1
ATOM 1290 N N . ALA A 1 169 ? 7.465 17.016 -8.117 1 98.69 169 ALA A N 1
ATOM 1291 C CA . ALA A 1 169 ? 6.152 17.578 -8.398 1 98.69 169 ALA A CA 1
ATOM 1292 C C . ALA A 1 169 ? 6.113 19.078 -8.062 1 98.69 169 ALA A C 1
ATOM 1294 O O . ALA A 1 169 ? 5.102 19.75 -8.297 1 98.69 169 ALA A O 1
ATOM 1295 N N . GLY A 1 170 ? 7.168 19.594 -7.496 1 98.62 170 GLY A N 1
ATOM 1296 C CA . GLY A 1 170 ? 7.227 21 -7.16 1 98.62 170 GLY A CA 1
ATOM 1297 C C . GLY A 1 170 ? 6.422 21.359 -5.922 1 98.62 170 GLY A C 1
ATOM 1298 O O . GLY A 1 170 ? 5.949 22.484 -5.785 1 98.62 170 GLY A O 1
ATOM 1299 N N . VAL A 1 171 ? 6.246 20.406 -5.051 1 98.88 171 VAL A N 1
ATOM 1300 C CA . VAL A 1 171 ? 5.496 20.625 -3.82 1 98.88 171 VAL A CA 1
ATOM 1301 C C . VAL A 1 171 ? 6.203 21.672 -2.967 1 98.88 171 VAL A C 1
ATOM 1303 O O . VAL A 1 171 ? 7.43 21.672 -2.865 1 98.88 171 VAL A O 1
ATOM 1306 N N . PHE A 1 172 ? 5.438 22.531 -2.348 1 98.88 172 PHE A N 1
ATOM 1307 C CA . PHE A 1 172 ? 6.004 23.625 -1.558 1 98.88 172 PHE A CA 1
ATOM 1308 C C . PHE A 1 172 ? 6.734 23.078 -0.333 1 98.88 172 PHE A C 1
ATOM 1310 O O . PHE A 1 172 ? 7.875 23.453 -0.066 1 98.88 172 PHE A O 1
ATOM 1317 N N . LEU A 1 173 ? 6.113 22.188 0.362 1 98.88 173 LEU A N 1
ATOM 1318 C CA . LEU A 1 173 ? 6.602 21.734 1.662 1 98.88 173 LEU A CA 1
ATOM 1319 C C . LEU A 1 173 ? 6.281 20.266 1.886 1 98.88 173 LEU A C 1
ATOM 1321 O O . LEU A 1 173 ? 5.195 19.797 1.534 1 98.88 173 LEU A O 1
ATOM 1325 N N . ILE A 1 174 ? 7.246 19.484 2.428 1 98.94 174 ILE A N 1
ATOM 1326 C CA . ILE A 1 174 ? 6.961 18.125 2.869 1 98.94 174 ILE A CA 1
ATOM 1327 C C . ILE A 1 174 ? 7.156 18.016 4.379 1 98.94 174 ILE A C 1
ATOM 1329 O O . ILE A 1 174 ? 7.957 18.766 4.961 1 98.94 174 ILE A O 1
ATOM 1333 N N . SER A 1 175 ? 6.449 17.047 4.957 1 98.81 175 SER A N 1
ATOM 1334 C CA . SER A 1 175 ? 6.543 16.766 6.387 1 98.81 175 SER A CA 1
ATOM 1335 C C . SER A 1 175 ? 6.93 15.32 6.652 1 98.81 175 SER A C 1
ATOM 1337 O O . SER A 1 175 ? 6.094 14.516 7.074 1 98.81 175 SER A O 1
ATOM 1339 N N . PRO A 1 176 ? 8.211 14.945 6.484 1 98.88 176 PRO A N 1
ATOM 1340 C CA . PRO A 1 176 ? 8.625 13.594 6.863 1 98.88 176 PRO A CA 1
ATOM 1341 C C . PRO A 1 176 ? 8.5 13.328 8.367 1 98.88 176 PRO A C 1
ATOM 1343 O O . PRO A 1 176 ? 8.859 14.188 9.172 1 98.88 176 PRO A O 1
ATOM 1346 N N . PHE A 1 177 ? 7.941 12.227 8.734 1 98.81 177 PHE A N 1
ATOM 1347 C CA . PHE A 1 177 ? 7.602 11.922 10.117 1 98.81 177 PHE A CA 1
ATOM 1348 C C . PHE A 1 177 ? 8.742 11.195 10.812 1 98.81 177 PHE A C 1
ATOM 1350 O O . PHE A 1 177 ? 9.008 10.023 10.523 1 98.81 177 PHE A O 1
ATOM 1357 N N . VAL A 1 178 ? 9.336 11.773 11.781 1 98.56 178 VAL A N 1
ATOM 1358 C CA . VAL A 1 178 ? 10.5 11.242 12.5 1 98.56 178 VAL A CA 1
ATOM 1359 C C . VAL A 1 178 ? 10.039 10.242 13.562 1 98.56 178 VAL A C 1
ATOM 1361 O O . VAL A 1 178 ? 10.508 9.109 13.594 1 98.56 178 VAL A O 1
ATOM 1364 N N . GLY A 1 179 ? 9.102 10.695 14.359 1 97.88 179 GLY A N 1
ATOM 1365 C CA . GLY A 1 179 ? 8.695 9.922 15.516 1 97.88 179 GLY A CA 1
ATOM 1366 C C . GLY A 1 179 ? 7.973 8.633 15.156 1 97.88 179 GLY A C 1
ATOM 1367 O O . GLY A 1 179 ? 8.164 7.605 15.805 1 97.88 179 GLY A O 1
ATOM 1368 N N . ARG A 1 180 ? 7.141 8.664 14.148 1 98.31 180 ARG A N 1
ATOM 1369 C CA . ARG A 1 180 ? 6.398 7.473 13.766 1 98.31 180 ARG A CA 1
ATOM 1370 C C . ARG A 1 180 ? 7.316 6.43 13.141 1 98.31 180 ARG A C 1
ATOM 1372 O O . ARG A 1 180 ? 7.105 5.227 13.305 1 98.31 180 ARG A O 1
ATOM 1379 N N . ILE A 1 181 ? 8.336 6.887 12.359 1 98.38 181 ILE A N 1
ATOM 1380 C CA . ILE A 1 181 ? 9.352 5.961 11.875 1 98.38 181 ILE A CA 1
ATOM 1381 C C . ILE A 1 181 ? 10.055 5.297 13.062 1 98.38 181 ILE A C 1
ATOM 1383 O O . ILE A 1 181 ? 10.195 4.074 13.102 1 98.38 181 ILE A O 1
ATOM 1387 N N . TYR A 1 182 ? 10.414 6.105 14.031 1 97.38 182 TYR A N 1
ATOM 1388 C CA . TYR A 1 182 ? 11.039 5.625 15.258 1 97.38 182 TYR A CA 1
ATOM 1389 C C . TYR A 1 182 ? 10.156 4.59 15.945 1 97.38 182 TYR A C 1
ATOM 1391 O O . TYR A 1 182 ? 10.641 3.523 16.344 1 97.38 182 TYR A O 1
ATOM 1399 N N . ASP A 1 183 ? 8.875 4.859 16.078 1 97.5 183 ASP A N 1
ATOM 1400 C CA . ASP A 1 183 ? 7.926 3.967 16.734 1 97.5 183 ASP A CA 1
ATOM 1401 C C . ASP A 1 183 ? 7.906 2.596 16.062 1 97.5 183 ASP A C 1
ATOM 1403 O O . ASP A 1 183 ? 7.863 1.567 16.75 1 97.5 183 ASP A O 1
ATOM 1407 N N . TRP A 1 184 ? 7.902 2.561 1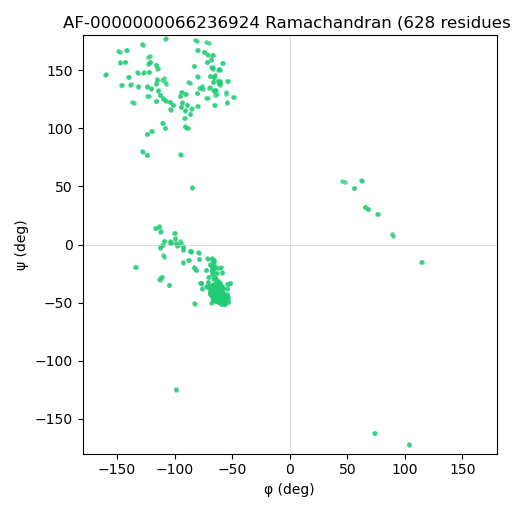4.758 1 97.38 184 TRP A N 1
ATOM 1408 C CA . TRP A 1 184 ? 7.836 1.312 14.008 1 97.38 184 TRP A CA 1
ATOM 1409 C C . TRP A 1 184 ? 9.055 0.442 14.289 1 97.38 184 TRP A C 1
ATOM 1411 O O . TRP A 1 184 ? 8.922 -0.753 14.562 1 97.38 184 TRP A O 1
ATOM 1421 N N . TYR A 1 185 ? 10.219 1.02 14.203 1 96.62 185 TYR A N 1
ATOM 1422 C CA . TYR A 1 185 ? 11.453 0.267 14.414 1 96.62 185 TYR A CA 1
ATOM 1423 C C . TYR A 1 185 ? 11.578 -0.172 15.875 1 96.62 185 TYR A C 1
ATOM 1425 O O . TYR A 1 185 ? 12.086 -1.26 16.156 1 96.62 185 TYR A O 1
ATOM 1433 N N . GLN A 1 186 ? 11.109 0.694 16.797 1 94.69 186 GLN A N 1
ATOM 1434 C CA . GLN A 1 186 ? 11.109 0.316 18.203 1 94.69 186 GLN A CA 1
ATOM 1435 C C . GLN A 1 186 ? 10.211 -0.888 18.453 1 94.69 186 GLN A C 1
ATOM 1437 O O . GLN A 1 186 ? 10.531 -1.75 19.281 1 94.69 186 GLN A O 1
ATOM 1442 N N . GLU A 1 187 ? 9.102 -0.902 17.812 1 92.81 187 GLU A N 1
ATOM 1443 C CA . GLU A 1 187 ? 8.18 -2.027 17.953 1 92.81 187 GLU A CA 1
ATOM 1444 C C . GLU A 1 187 ? 8.789 -3.307 17.375 1 92.81 187 GLU A C 1
ATOM 1446 O O . GLU A 1 187 ? 8.641 -4.383 17.953 1 92.81 187 GLU A O 1
ATOM 1451 N N . LYS A 1 188 ? 9.43 -3.229 16.25 1 91.69 188 LYS A N 1
ATOM 1452 C CA . LYS A 1 188 ? 9.977 -4.395 15.57 1 91.69 188 LYS A CA 1
ATOM 1453 C C . LYS A 1 188 ? 11.258 -4.875 16.25 1 91.69 188 LYS A C 1
ATOM 1455 O O . LYS A 1 188 ? 11.547 -6.074 16.266 1 91.69 188 LYS A O 1
ATOM 1460 N N . GLN A 1 189 ? 12.047 -3.9 16.703 1 91.19 189 GLN A N 1
ATOM 1461 C CA . GLN A 1 189 ? 13.289 -4.195 17.406 1 91.19 189 GLN A CA 1
ATOM 1462 C C . GLN A 1 189 ? 13.352 -3.463 18.75 1 91.19 189 GLN A C 1
ATOM 1464 O O . GLN A 1 189 ? 14.141 -2.529 18.906 1 91.19 189 GLN A O 1
ATOM 1469 N N . PRO A 1 190 ? 12.703 -3.994 19.688 1 85.44 190 PRO A N 1
ATOM 1470 C CA . PRO A 1 190 ? 12.531 -3.271 20.953 1 85.44 190 PRO A CA 1
ATOM 1471 C C . PRO A 1 190 ? 13.836 -3.145 21.734 1 85.44 190 PRO A C 1
ATOM 1473 O O . PRO A 1 190 ? 13.953 -2.27 22.594 1 85.44 190 PRO A O 1
ATOM 1476 N N . THR A 1 191 ? 14.773 -3.895 21.422 1 80.06 191 THR A N 1
ATOM 1477 C CA . THR A 1 191 ? 15.992 -3.881 22.219 1 80.06 191 THR A CA 1
ATOM 1478 C C . THR A 1 191 ? 17.016 -2.916 21.641 1 80.06 191 THR A C 1
ATOM 1480 O O . THR A 1 191 ? 18.062 -2.664 22.234 1 80.06 191 THR A O 1
ATOM 1483 N N . SER A 1 192 ? 16.656 -2.355 20.578 1 81.12 192 SER A N 1
ATOM 1484 C CA . SER A 1 192 ? 17.594 -1.428 19.953 1 81.12 192 SER A CA 1
ATOM 1485 C C . SER A 1 192 ? 17.547 -0.059 20.625 1 81.12 192 SER A C 1
ATOM 1487 O O . SER A 1 192 ? 16.484 0.423 21 1 81.12 192 SER A O 1
ATOM 1489 N N . ASP A 1 193 ? 18.703 0.39 20.938 1 80.38 193 ASP A N 1
ATOM 1490 C CA . ASP A 1 193 ? 18.797 1.744 21.484 1 80.38 193 ASP A CA 1
ATOM 1491 C C . ASP A 1 193 ? 19.016 2.764 20.359 1 80.38 193 ASP A C 1
ATOM 1493 O O . ASP A 1 193 ? 20.125 2.895 19.844 1 80.38 193 ASP A O 1
ATOM 1497 N N . TYR A 1 194 ? 17.969 3.369 20.078 1 82.69 194 TYR A N 1
ATOM 1498 C CA . TYR A 1 194 ? 18.078 4.363 19.031 1 82.69 194 TYR A CA 1
ATOM 1499 C C . TYR A 1 194 ? 18.438 5.73 19.594 1 82.69 194 TYR A C 1
ATOM 1501 O O . TYR A 1 194 ? 17.609 6.398 20.203 1 82.69 194 TYR A O 1
ATOM 1509 N N . GLN A 1 195 ? 19.719 6.012 19.469 1 86.06 195 GLN A N 1
ATOM 1510 C CA . GLN A 1 195 ? 20.172 7.363 19.766 1 86.06 195 GLN A CA 1
ATOM 1511 C C . GLN A 1 195 ? 19.891 8.312 18.609 1 86.06 195 GLN A C 1
ATOM 1513 O O . GLN A 1 195 ? 19.578 7.867 17.5 1 86.06 195 GLN A O 1
ATOM 1518 N N . ALA A 1 196 ? 20.031 9.586 18.875 1 84.06 196 ALA A N 1
ATOM 1519 C CA . ALA A 1 196 ? 19.641 10.586 17.891 1 84.06 196 ALA A CA 1
ATOM 1520 C C . ALA A 1 196 ? 20.344 10.336 16.547 1 84.06 196 ALA A C 1
ATOM 1522 O O . ALA A 1 196 ? 19.719 10.414 15.492 1 84.06 196 ALA A O 1
ATOM 1523 N N . GLU A 1 197 ? 21.578 9.836 16.625 1 87.38 197 GLU A N 1
ATOM 1524 C CA . GLU A 1 197 ? 22.359 9.664 15.406 1 87.38 197 GLU A CA 1
ATOM 1525 C C . GLU A 1 197 ? 21.969 8.367 14.688 1 87.38 197 GLU A C 1
ATOM 1527 O O . GLU A 1 197 ? 22.172 8.242 13.484 1 87.38 197 GLU A O 1
ATOM 1532 N N . SER A 1 198 ? 21.422 7.508 15.43 1 93.44 198 SER A N 1
ATOM 1533 C CA . SER A 1 198 ? 21.062 6.223 14.844 1 93.44 198 SER A CA 1
ATOM 1534 C C . SER A 1 198 ? 19.547 6.078 14.719 1 93.44 198 SER A C 1
ATOM 1536 O O . SER A 1 198 ? 19.047 5.012 14.344 1 93.44 198 SER A O 1
ATOM 1538 N N . ASP A 1 199 ? 18.875 7.133 15.094 1 96.44 199 ASP A N 1
ATOM 1539 C CA . ASP A 1 199 ? 17.422 7.141 14.984 1 96.44 199 ASP A CA 1
ATOM 1540 C C . ASP A 1 199 ? 16.984 7.07 13.523 1 96.44 199 ASP A C 1
ATOM 1542 O O . ASP A 1 199 ? 17.297 7.957 12.727 1 96.44 199 ASP A O 1
ATOM 1546 N N . PRO A 1 200 ? 16.219 6.023 13.156 1 97.5 200 PRO A N 1
ATOM 1547 C CA . PRO A 1 200 ? 15.867 5.863 11.75 1 97.5 200 PRO A CA 1
ATOM 1548 C C . PRO A 1 200 ? 15.039 7.027 11.211 1 97.5 200 PRO A C 1
ATOM 1550 O O . PRO A 1 200 ? 15.102 7.34 10.023 1 97.5 200 PRO A O 1
ATOM 1553 N N . GLY A 1 201 ? 14.234 7.648 12.047 1 98.31 201 GLY A N 1
ATOM 1554 C CA . GLY A 1 201 ? 13.508 8.836 11.625 1 98.31 201 GLY A CA 1
ATOM 1555 C C . GLY A 1 201 ? 14.414 10.016 11.328 1 98.31 201 GLY A C 1
ATOM 1556 O O . GLY A 1 201 ? 14.219 10.727 10.344 1 98.31 201 GLY A O 1
ATOM 1557 N N . VAL A 1 202 ? 15.398 10.219 12.188 1 98.56 202 VAL A N 1
ATOM 1558 C CA . VAL A 1 202 ? 16.375 11.297 11.992 1 98.56 202 VAL A CA 1
ATOM 1559 C C . VAL A 1 202 ? 17.172 11.039 10.719 1 98.56 202 VAL A C 1
ATOM 1561 O O . VAL A 1 202 ? 17.375 11.945 9.906 1 98.56 202 VAL A O 1
ATOM 1564 N N . ILE A 1 203 ? 17.625 9.805 10.539 1 98.38 203 ILE A N 1
ATOM 1565 C CA . ILE A 1 203 ? 18.406 9.414 9.375 1 98.38 203 ILE A CA 1
ATOM 1566 C C . ILE A 1 203 ? 17.609 9.672 8.102 1 98.38 203 ILE A C 1
ATOM 1568 O O . ILE A 1 203 ? 18.141 10.172 7.109 1 98.38 203 ILE A O 1
ATOM 1572 N N . SER A 1 204 ? 16.328 9.383 8.164 1 98.62 204 SER A N 1
ATOM 1573 C CA . SER A 1 204 ? 15.453 9.586 7.016 1 98.62 204 SER A CA 1
ATOM 1574 C C . SER A 1 204 ? 15.422 11.055 6.609 1 98.62 204 SER A C 1
ATOM 1576 O O . SER A 1 204 ? 15.594 11.383 5.434 1 98.62 204 SER A O 1
ATOM 1578 N N . VAL A 1 205 ? 15.211 11.945 7.555 1 98.81 205 VAL A N 1
ATOM 1579 C CA . VAL A 1 205 ? 15.117 13.367 7.262 1 98.81 205 VAL A CA 1
ATOM 1580 C C . VAL A 1 205 ? 16.469 13.883 6.766 1 98.81 205 VAL A C 1
ATOM 1582 O O . VAL A 1 205 ? 16.531 14.695 5.832 1 98.81 205 VAL A O 1
ATOM 1585 N N . ARG A 1 206 ? 17.547 13.43 7.367 1 98.56 206 ARG A N 1
ATOM 1586 C CA . ARG A 1 206 ? 18.875 13.852 6.945 1 98.56 206 ARG A CA 1
ATOM 1587 C C . ARG A 1 206 ? 19.156 13.438 5.504 1 98.56 206 ARG A C 1
ATOM 1589 O O . ARG A 1 206 ? 19.703 14.211 4.723 1 98.56 206 ARG A O 1
ATOM 1596 N N . ASP A 1 207 ? 18.812 12.203 5.16 1 98.38 207 ASP A N 1
ATOM 1597 C CA . ASP A 1 207 ? 19 11.719 3.799 1 98.38 207 ASP A CA 1
ATOM 1598 C C . ASP A 1 207 ? 18.188 12.547 2.803 1 98.38 207 ASP A C 1
ATOM 1600 O O . ASP A 1 207 ? 18.672 12.883 1.725 1 98.38 207 ASP A O 1
ATOM 1604 N N . ILE A 1 208 ? 16.953 12.844 3.143 1 98.81 208 ILE A N 1
ATOM 1605 C CA . ILE A 1 208 ? 16.094 13.656 2.287 1 98.81 208 ILE A CA 1
ATOM 1606 C C . ILE A 1 208 ? 16.688 15.055 2.129 1 98.81 208 ILE A C 1
ATOM 1608 O O . ILE A 1 208 ? 16.766 15.578 1.015 1 98.81 208 ILE A O 1
ATOM 1612 N N . TYR A 1 209 ? 17.094 15.633 3.26 1 98.62 209 TYR A N 1
ATOM 1613 C CA . TYR A 1 209 ? 17.672 16.969 3.26 1 98.62 209 TYR A CA 1
ATOM 1614 C C . TYR A 1 209 ? 18.891 17.031 2.33 1 98.62 209 TYR A C 1
ATOM 1616 O O . TYR A 1 209 ? 18.969 17.922 1.476 1 98.62 209 TYR A O 1
ATOM 1624 N N . ASP A 1 210 ? 19.781 16.062 2.5 1 98 210 ASP A N 1
ATOM 1625 C CA . ASP A 1 210 ? 20.984 16.016 1.681 1 98 210 ASP A CA 1
ATOM 1626 C C . ASP A 1 210 ? 20.641 15.914 0.197 1 98 210 ASP A C 1
ATOM 1628 O O . ASP A 1 210 ? 21.203 16.641 -0.63 1 98 210 ASP A O 1
ATOM 1632 N N . TYR A 1 211 ? 19.734 15.07 -0.115 1 98 211 TYR A N 1
ATOM 1633 C CA . TYR A 1 211 ? 19.344 14.859 -1.502 1 98 211 TYR A CA 1
ATOM 1634 C C . TYR A 1 211 ? 18.719 16.125 -2.088 1 98 211 TYR A C 1
ATOM 1636 O O . TYR A 1 211 ? 19.078 16.531 -3.199 1 98 211 TYR A O 1
ATOM 1644 N N . TYR A 1 212 ? 17.75 16.75 -1.363 1 98.06 212 TYR A N 1
ATOM 1645 C CA . TYR A 1 212 ? 17.062 17.938 -1.846 1 98.06 212 TYR A CA 1
ATOM 1646 C C . TYR A 1 212 ? 18.047 19.078 -2.096 1 98.06 212 TYR A C 1
ATOM 1648 O O . TYR A 1 212 ? 18 19.734 -3.141 1 98.06 212 TYR A O 1
ATOM 1656 N N . LYS A 1 213 ? 18.953 19.281 -1.129 1 97.62 213 LYS A N 1
ATOM 1657 C CA . LYS A 1 213 ? 19.891 20.391 -1.233 1 97.62 213 LYS A CA 1
ATOM 1658 C C . LYS A 1 213 ? 20.906 20.156 -2.346 1 97.62 213 LYS A C 1
ATOM 1660 O O . LYS A 1 213 ? 21.234 21.078 -3.098 1 97.62 213 LYS A O 1
ATOM 1665 N N . ARG A 1 214 ? 21.297 18.922 -2.502 1 96.94 214 ARG A N 1
ATOM 1666 C CA . ARG A 1 214 ? 22.281 18.594 -3.531 1 96.94 214 ARG A CA 1
ATOM 1667 C C . ARG A 1 214 ? 21.672 18.734 -4.926 1 96.94 214 ARG A C 1
ATOM 1669 O O . ARG A 1 214 ? 22.375 19.047 -5.887 1 96.94 214 ARG A O 1
ATOM 1676 N N . HIS A 1 215 ? 20.453 18.562 -5.035 1 97.19 215 HIS A N 1
ATOM 1677 C CA . HIS A 1 215 ? 19.812 18.641 -6.344 1 97.19 215 HIS A CA 1
ATOM 1678 C C . HIS A 1 215 ? 19.062 19.953 -6.516 1 97.19 215 HIS A C 1
ATOM 1680 O O . HIS A 1 215 ? 18.312 20.125 -7.488 1 97.19 215 HIS A O 1
ATOM 1686 N N . ARG A 1 216 ? 19.094 20.844 -5.523 1 95.88 216 ARG A N 1
ATOM 1687 C CA . ARG A 1 216 ? 18.594 22.219 -5.543 1 95.88 216 ARG A CA 1
ATOM 1688 C C . ARG A 1 216 ? 17.078 22.234 -5.699 1 95.88 216 ARG A C 1
ATOM 1690 O O . ARG A 1 216 ? 16.531 23.047 -6.461 1 95.88 216 ARG A O 1
ATOM 1697 N N . TYR A 1 217 ? 16.484 21.188 -5.121 1 97.19 217 TYR A N 1
ATOM 1698 C CA . TYR A 1 217 ? 15.039 21.25 -5.031 1 97.19 217 TYR A CA 1
ATOM 1699 C C . TYR A 1 217 ? 14.594 22.359 -4.094 1 97.19 217 TYR A C 1
ATOM 1701 O O . TYR A 1 217 ? 15.211 22.594 -3.047 1 97.19 217 TYR A O 1
ATOM 1709 N N . GLN A 1 218 ? 13.578 23.047 -4.457 1 97.06 218 GLN A N 1
ATOM 1710 C CA . GLN A 1 218 ? 13.125 24.219 -3.699 1 97.06 218 GLN A CA 1
ATOM 1711 C C . GLN A 1 218 ? 12.148 23.812 -2.6 1 97.06 218 GLN A C 1
ATOM 1713 O O . GLN A 1 218 ? 11.852 24.609 -1.705 1 97.06 218 GLN A O 1
ATOM 1718 N N . THR A 1 219 ? 11.641 22.594 -2.643 1 98.75 219 THR A N 1
ATOM 1719 C CA . THR A 1 219 ? 10.68 22.094 -1.662 1 98.75 219 THR A CA 1
ATOM 1720 C C . THR A 1 219 ? 11.234 22.234 -0.246 1 98.75 219 THR A C 1
ATOM 1722 O O . THR A 1 219 ? 12.359 21.812 0.034 1 98.75 219 THR A O 1
ATOM 1725 N N . VAL A 1 220 ? 10.445 22.812 0.638 1 98.81 220 VAL A N 1
ATOM 1726 C CA . VAL A 1 220 ? 10.82 23 2.035 1 98.81 220 VAL A CA 1
ATOM 1727 C C . VAL A 1 220 ? 10.672 21.688 2.795 1 98.81 220 VAL A C 1
ATOM 1729 O O . VAL A 1 220 ? 9.68 20.969 2.615 1 98.81 220 VAL A O 1
ATOM 1732 N N . ILE A 1 221 ? 11.641 21.328 3.607 1 98.88 221 ILE A N 1
ATOM 1733 C CA . ILE A 1 221 ? 11.594 20.125 4.43 1 98.88 221 ILE A CA 1
ATOM 1734 C C . ILE A 1 221 ? 11.242 20.5 5.867 1 98.88 221 ILE A C 1
ATOM 1736 O O . ILE A 1 221 ? 11.984 21.234 6.523 1 98.88 221 ILE A O 1
ATOM 1740 N N . MET A 1 222 ? 10.125 19.938 6.332 1 98.94 222 MET A N 1
ATOM 1741 C CA . MET A 1 222 ? 9.703 20.188 7.711 1 98.94 222 MET A CA 1
ATOM 1742 C C . MET A 1 222 ? 9.617 18.875 8.492 1 98.94 222 MET A C 1
ATOM 1744 O O . MET A 1 222 ? 8.625 18.156 8.406 1 98.94 222 MET A O 1
ATOM 1748 N N . GLY A 1 223 ? 10.703 18.609 9.234 1 98.81 223 GLY A N 1
ATOM 1749 C CA . GLY A 1 223 ? 10.609 17.453 10.117 1 98.81 223 GLY A CA 1
ATOM 1750 C C . GLY A 1 223 ? 9.406 17.516 11.039 1 98.81 223 GLY A C 1
ATOM 1751 O O . GLY A 1 223 ? 9.047 18.578 11.539 1 98.81 223 GLY A O 1
ATOM 1752 N N . ALA A 1 224 ? 8.781 16.344 11.242 1 98.5 224 ALA A N 1
ATOM 1753 C CA . ALA A 1 224 ? 7.512 16.312 11.969 1 98.5 224 ALA A CA 1
ATOM 1754 C C . ALA A 1 224 ? 7.422 15.086 12.867 1 98.5 224 ALA A C 1
ATOM 1756 O O . ALA A 1 224 ? 8.25 14.18 12.773 1 98.5 224 ALA A O 1
ATOM 1757 N N . SER A 1 225 ? 6.441 15.07 13.758 1 97.88 225 SER A N 1
ATOM 1758 C CA . SER A 1 225 ? 6.062 13.906 14.562 1 97.88 225 SER A CA 1
ATOM 1759 C C . SER A 1 225 ? 7.203 13.477 15.477 1 97.88 225 SER A C 1
ATOM 1761 O O . SER A 1 225 ? 7.602 12.312 15.484 1 97.88 225 SER A O 1
ATOM 1763 N N . PHE A 1 226 ? 7.695 14.352 16.266 1 98.12 226 PHE A N 1
ATOM 1764 C CA . PHE A 1 226 ? 8.805 14.055 17.156 1 98.12 226 PHE A CA 1
ATOM 1765 C C . PHE A 1 226 ? 8.305 13.391 18.438 1 98.12 226 PHE A C 1
ATOM 1767 O O . PHE A 1 226 ? 7.191 13.656 18.891 1 98.12 226 PHE A O 1
ATOM 1774 N N . ARG A 1 227 ? 9.227 12.602 19.047 1 96.81 227 ARG A N 1
ATOM 1775 C CA . ARG A 1 227 ? 8.93 11.938 20.312 1 96.81 227 ARG A CA 1
ATOM 1776 C C . ARG A 1 227 ? 9.773 12.523 21.453 1 96.81 227 ARG A C 1
ATOM 1778 O O . ARG A 1 227 ? 9.383 12.461 22.609 1 96.81 227 ARG A O 1
ATOM 1785 N N . LYS A 1 228 ? 10.945 13.031 21.062 1 96.25 228 LYS A N 1
ATOM 1786 C CA . LYS A 1 228 ? 11.859 13.539 22.078 1 96.25 228 LYS A CA 1
ATOM 1787 C C . LYS A 1 228 ? 12.672 14.719 21.547 1 96.25 228 LYS A C 1
ATOM 1789 O O . LYS A 1 228 ? 12.836 14.859 20.328 1 96.25 228 LYS A O 1
ATOM 1794 N N . VAL A 1 229 ? 13.148 15.539 22.438 1 97.38 229 VAL A N 1
ATOM 1795 C CA . VAL A 1 229 ? 13.883 16.75 22.094 1 97.38 229 VAL A CA 1
ATOM 1796 C C . VAL A 1 229 ? 15.172 16.391 21.359 1 97.38 229 VAL A C 1
ATOM 1798 O O . VAL A 1 229 ? 15.609 17.125 20.469 1 97.38 229 VAL A O 1
ATOM 1801 N N . GLU A 1 230 ? 15.773 15.227 21.703 1 97 230 GLU A N 1
ATOM 1802 C CA . GLU A 1 230 ? 17.016 14.797 21.062 1 97 230 GLU A CA 1
ATOM 1803 C C . GLU A 1 230 ? 16.844 14.656 19.562 1 97 230 GLU A C 1
ATOM 1805 O O . GLU A 1 230 ? 17.766 14.945 18.797 1 97 230 GLU A O 1
ATOM 1810 N N . GLN A 1 231 ? 15.672 14.203 19.094 1 98.12 231 GLN A N 1
ATOM 1811 C CA . GLN A 1 231 ? 15.375 14.094 17.672 1 98.12 231 GLN A CA 1
ATOM 1812 C C . GLN A 1 231 ? 15.375 15.469 17 1 98.12 231 GLN A C 1
ATOM 1814 O O . GLN A 1 231 ? 15.891 15.641 15.906 1 98.12 231 GLN A O 1
ATOM 1819 N N . ILE A 1 232 ? 14.766 16.406 17.672 1 98.56 232 ILE A N 1
ATOM 1820 C CA . ILE A 1 232 ? 14.641 17.781 17.188 1 98.56 232 ILE A CA 1
ATOM 1821 C C . ILE A 1 232 ? 16.031 18.406 17.047 1 98.56 232 ILE A C 1
ATOM 1823 O O . ILE A 1 232 ? 16.359 18.953 16 1 98.56 232 ILE A O 1
ATOM 1827 N N . LEU A 1 233 ? 16.812 18.266 18.109 1 98.19 233 LEU A N 1
ATOM 1828 C CA . LEU A 1 233 ? 18.141 18.875 18.141 1 98.19 233 LEU A CA 1
ATOM 1829 C C . LEU A 1 233 ? 19.062 18.234 17.109 1 98.19 233 LEU A C 1
ATOM 1831 O O . LEU A 1 233 ? 19.922 18.906 16.531 1 98.19 233 LEU A O 1
ATOM 1835 N N . ALA A 1 234 ? 18.828 16.969 16.797 1 98.19 234 ALA A N 1
ATOM 1836 C CA . ALA A 1 234 ? 19.625 16.25 15.812 1 98.19 234 ALA A CA 1
ATOM 1837 C C . ALA A 1 234 ? 19.328 16.734 14.406 1 98.19 234 ALA A C 1
ATOM 1839 O O . ALA A 1 234 ? 20.078 16.453 13.469 1 98.19 234 ALA A O 1
ATOM 1840 N N . LEU A 1 235 ? 18.266 17.516 14.266 1 98.62 235 LEU A N 1
ATOM 1841 C CA . LEU A 1 235 ? 17.875 18.016 12.953 1 98.62 235 LEU A CA 1
ATOM 1842 C C . LEU A 1 235 ? 17.969 19.531 12.898 1 98.62 235 LEU A C 1
ATOM 1844 O O . LEU A 1 235 ? 17.406 20.156 12 1 98.62 235 LEU A O 1
ATOM 1848 N N . ALA A 1 236 ? 18.656 20.156 13.914 1 98.5 236 ALA A N 1
ATOM 1849 C CA . ALA A 1 236 ? 18.891 21.594 13.883 1 98.5 236 ALA A CA 1
ATOM 1850 C C . ALA A 1 236 ? 19.578 22.016 12.586 1 98.5 236 ALA A C 1
ATOM 1852 O O . ALA A 1 236 ? 20.641 21.484 12.242 1 98.5 236 ALA A O 1
ATOM 1853 N N . GLY A 1 237 ? 18.969 22.875 11.883 1 98.5 237 GLY A N 1
ATOM 1854 C CA . GLY A 1 237 ? 19.453 23.266 10.562 1 98.5 237 GLY A CA 1
ATOM 1855 C C . GLY A 1 237 ? 18.5 22.859 9.445 1 98.5 237 GLY A C 1
ATOM 1856 O O . GLY A 1 237 ? 18.641 23.344 8.32 1 98.5 237 GLY A O 1
ATOM 1857 N N . CYS A 1 238 ? 17.562 21.969 9.766 1 98.62 238 CYS A N 1
ATOM 1858 C CA . CYS A 1 238 ? 16.5 21.672 8.812 1 98.62 238 CYS A CA 1
ATOM 1859 C C . CYS A 1 238 ? 15.719 22.922 8.461 1 98.62 238 CYS A C 1
ATOM 1861 O O . CYS A 1 238 ? 15.695 23.891 9.242 1 98.62 238 CYS A O 1
ATOM 1863 N N . ASP A 1 239 ? 15.07 22.953 7.312 1 98.62 239 ASP A N 1
ATOM 1864 C CA . ASP A 1 239 ? 14.352 24.172 6.918 1 98.62 239 ASP A CA 1
ATOM 1865 C C . ASP A 1 239 ? 13.328 24.562 7.977 1 98.62 239 ASP A C 1
ATOM 1867 O O . ASP A 1 239 ? 13.25 25.734 8.367 1 98.62 239 ASP A O 1
ATOM 1871 N N . ARG A 1 240 ? 12.531 23.641 8.352 1 98.75 240 ARG A N 1
ATOM 1872 C CA . ARG A 1 240 ? 11.516 23.828 9.375 1 98.75 240 ARG A CA 1
ATOM 1873 C C . ARG A 1 240 ? 11.367 22.578 10.242 1 98.75 240 ARG A C 1
ATOM 1875 O O . ARG A 1 240 ? 11.75 21.484 9.828 1 98.75 240 ARG A O 1
ATOM 1882 N N . LEU A 1 241 ? 10.867 22.734 11.438 1 98.81 241 LEU A N 1
ATOM 1883 C CA . LEU A 1 241 ? 10.469 21.656 12.336 1 98.81 241 LEU A CA 1
ATOM 1884 C C . LEU A 1 241 ? 9.133 21.984 12.992 1 98.81 241 LEU A C 1
ATOM 1886 O O . LEU A 1 241 ? 8.961 23.047 13.586 1 98.81 241 LEU A O 1
ATOM 1890 N N . THR A 1 242 ? 8.141 21.125 12.82 1 98.56 242 THR A N 1
ATOM 1891 C CA . THR A 1 242 ? 6.875 21.297 13.516 1 98.56 242 THR A CA 1
ATOM 1892 C C . THR A 1 242 ? 6.848 20.484 14.805 1 98.56 242 THR A C 1
ATOM 1894 O O . THR A 1 242 ? 7.02 19.266 14.781 1 98.56 242 THR A O 1
ATOM 1897 N N . ILE A 1 243 ? 6.715 21.172 15.914 1 98.12 243 ILE A N 1
ATOM 1898 C CA . ILE A 1 243 ? 7.008 20.656 17.234 1 98.12 243 ILE A CA 1
ATOM 1899 C C . ILE A 1 243 ? 5.777 20.797 18.141 1 98.12 243 ILE A C 1
ATOM 1901 O O . ILE A 1 243 ? 5.105 21.828 18.109 1 98.12 243 ILE A O 1
ATOM 1905 N N . SER A 1 244 ? 5.477 19.766 18.875 1 96.81 244 SER A N 1
ATOM 1906 C CA . SER A 1 244 ? 4.328 19.797 19.766 1 96.81 244 SER A CA 1
ATOM 1907 C C . SER A 1 244 ? 4.559 20.781 20.922 1 96.81 244 SER A C 1
ATOM 1909 O O . SER A 1 244 ? 5.703 21.047 21.297 1 96.81 244 SER A O 1
ATOM 1911 N N . PRO A 1 245 ? 3.443 21.219 21.547 1 95.19 245 PRO A N 1
ATOM 1912 C CA . PRO A 1 245 ? 3.584 22.156 22.656 1 95.19 245 PRO A CA 1
ATOM 1913 C C . PRO A 1 245 ? 4.414 21.578 23.812 1 95.19 245 PRO A C 1
ATOM 1915 O O . PRO A 1 245 ? 5.227 22.297 24.406 1 95.19 245 PRO A O 1
ATOM 1918 N N . ALA A 1 246 ? 4.273 20.328 24.094 1 96.25 246 ALA A N 1
ATOM 1919 C CA . ALA A 1 246 ? 5.012 19.703 25.188 1 96.25 246 ALA A CA 1
ATOM 1920 C C . ALA A 1 246 ? 6.516 19.734 24.938 1 96.25 246 ALA A C 1
ATOM 1922 O O . ALA A 1 246 ? 7.297 20.031 25.844 1 96.25 246 ALA A O 1
ATOM 1923 N N . LEU A 1 247 ? 6.934 19.5 23.734 1 98 247 LEU A N 1
ATOM 1924 C CA . LEU A 1 247 ? 8.352 19.5 23.391 1 98 247 LEU A CA 1
ATOM 1925 C C . LEU A 1 247 ? 8.883 20.922 23.266 1 98 247 LEU A C 1
ATOM 1927 O O . LEU A 1 247 ? 10.039 21.188 23.594 1 98 247 LEU A O 1
ATOM 1931 N N . LEU A 1 248 ? 8.055 21.875 22.812 1 97.38 248 LEU A N 1
ATOM 1932 C CA . LEU A 1 248 ? 8.438 23.281 22.797 1 97.38 248 LEU A CA 1
ATOM 1933 C C . LEU A 1 248 ? 8.734 23.781 24.203 1 97.38 248 LEU A C 1
ATOM 1935 O O . LEU A 1 248 ? 9.703 24.516 24.422 1 97.38 248 LEU A O 1
ATOM 1939 N N . GLU A 1 249 ? 7.902 23.344 25.109 1 96.88 249 GLU A N 1
ATOM 1940 C CA . GLU A 1 249 ? 8.094 23.734 26.516 1 96.88 249 GLU A CA 1
ATOM 1941 C C . GLU A 1 249 ? 9.414 23.188 27.062 1 96.88 249 GLU A C 1
ATOM 1943 O O . GLU A 1 249 ? 10.117 23.875 27.797 1 96.88 249 GLU A O 1
ATOM 1948 N N . GLN A 1 250 ? 9.695 21.984 26.703 1 98 250 GLN A N 1
ATOM 1949 C CA . GLN A 1 250 ? 10.953 21.391 27.141 1 98 250 GLN A CA 1
ATOM 1950 C C . GLN A 1 250 ? 12.148 22.141 26.578 1 98 250 GLN A C 1
ATOM 1952 O O . GLN A 1 250 ? 13.117 22.406 27.297 1 98 250 GLN A O 1
ATOM 1957 N N . LEU A 1 251 ? 12.109 22.484 25.344 1 97.81 251 LEU A N 1
ATOM 1958 C CA . LEU A 1 251 ? 13.18 23.25 24.719 1 97.81 251 LEU A CA 1
ATOM 1959 C C . LEU A 1 251 ? 13.328 24.625 25.344 1 97.81 251 LEU A C 1
ATOM 1961 O O . LEU A 1 251 ? 14.445 25.094 25.578 1 97.81 251 LEU A O 1
ATOM 1965 N N . LYS A 1 252 ? 12.211 25.234 25.641 1 96.31 252 LYS A N 1
ATOM 1966 C CA . LYS A 1 252 ? 12.211 26.578 26.234 1 96.31 252 LYS A CA 1
ATOM 1967 C C . LYS A 1 252 ? 12.82 26.547 27.625 1 96.31 252 LYS A C 1
ATOM 1969 O O . LYS A 1 252 ? 13.445 27.531 28.047 1 96.31 252 LYS A O 1
ATOM 1974 N N . ASN A 1 253 ? 12.719 25.406 28.312 1 97.19 253 ASN A N 1
ATOM 1975 C CA . ASN A 1 253 ? 13.133 25.312 29.703 1 97.19 253 ASN A CA 1
ATOM 1976 C C . ASN A 1 253 ? 14.562 24.797 29.828 1 97.19 253 ASN A C 1
ATOM 1978 O O . ASN A 1 253 ? 15.055 24.562 30.938 1 97.19 253 ASN A O 1
ATOM 1982 N N . SER A 1 254 ? 15.164 24.562 28.766 1 97.38 254 SER A N 1
ATOM 1983 C CA . SER A 1 254 ? 16.531 24.094 28.781 1 97.38 254 SER A CA 1
ATOM 1984 C C . SER A 1 254 ? 17.5 25.156 28.297 1 97.38 254 SER A C 1
ATOM 1986 O O . SER A 1 254 ? 17.188 25.906 27.359 1 97.38 254 SER A O 1
ATOM 1988 N N . SER A 1 255 ? 18.703 25.188 28.938 1 96 255 SER A N 1
ATOM 1989 C CA . SER A 1 255 ? 19.734 26.109 28.516 1 96 255 SER A CA 1
ATOM 1990 C C . SER A 1 255 ? 20.938 25.375 27.922 1 96 255 SER A C 1
ATOM 1992 O O . SER A 1 255 ? 22 25.969 27.75 1 96 255 SER A O 1
ATOM 1994 N N . ASP A 1 256 ? 20.766 24.078 27.688 1 96.38 256 ASP A N 1
ATOM 1995 C CA . ASP A 1 256 ? 21.844 23.312 27.094 1 96.38 256 ASP A CA 1
ATOM 1996 C C . ASP A 1 256 ? 22.188 23.844 25.703 1 96.38 256 ASP A C 1
ATOM 1998 O O . ASP A 1 256 ? 21.312 24.391 25 1 96.38 256 ASP A O 1
ATOM 2002 N N . PRO A 1 257 ? 23.406 23.672 25.344 1 96 257 PRO A N 1
ATOM 2003 C CA . PRO A 1 257 ? 23.812 24.188 24.047 1 96 257 PRO A CA 1
ATOM 2004 C C . PRO A 1 257 ? 23.141 23.484 22.875 1 96 257 PRO A C 1
ATOM 2006 O O . PRO A 1 257 ? 22.875 22.281 22.953 1 96 257 PRO A O 1
ATOM 2009 N N . VAL A 1 258 ? 22.859 24.234 21.812 1 97.38 258 VAL A N 1
ATOM 2010 C CA . VAL A 1 258 ? 22.312 23.719 20.562 1 97.38 258 VAL A CA 1
ATOM 2011 C C . VAL A 1 258 ? 23.328 23.938 19.438 1 97.38 258 VAL A C 1
ATOM 2013 O O . VAL A 1 258 ? 23.812 25.047 19.234 1 97.38 258 VAL A O 1
ATOM 2016 N N . GLU A 1 259 ? 23.703 22.875 18.781 1 96.81 259 GLU A N 1
ATOM 2017 C CA . GLU A 1 259 ? 24.609 22.938 17.641 1 96.81 259 GLU A CA 1
ATOM 2018 C C . GLU A 1 259 ? 23.875 22.688 16.328 1 96.81 259 GLU A C 1
ATOM 2020 O O . GLU A 1 259 ? 23 21.828 16.266 1 96.81 259 GLU A O 1
ATOM 2025 N N . ARG A 1 260 ? 24.234 23.484 15.336 1 97.75 260 ARG A N 1
ATOM 2026 C CA . ARG A 1 260 ? 23.688 23.203 14.016 1 97.75 260 ARG A CA 1
ATOM 2027 C C . ARG A 1 260 ? 24.141 21.844 13.492 1 97.75 260 ARG A C 1
ATOM 2029 O O . ARG A 1 260 ? 25.344 21.547 13.508 1 97.75 260 ARG A O 1
ATOM 2036 N N . GLN A 1 261 ? 23.219 21.031 13.047 1 97.56 261 GLN A N 1
ATOM 2037 C CA . GLN A 1 261 ? 23.547 19.688 12.586 1 97.56 261 GLN A CA 1
ATOM 2038 C C . GLN A 1 261 ? 23.5 19.594 11.062 1 97.56 261 GLN A C 1
ATOM 2040 O O . GLN A 1 261 ? 24.219 18.812 10.453 1 97.56 261 GLN A O 1
ATOM 2045 N N . LEU A 1 262 ? 22.562 20.328 10.406 1 98 262 LEU A N 1
ATOM 2046 C CA . LEU A 1 262 ? 22.359 20.25 8.969 1 98 262 LEU A CA 1
ATOM 2047 C C . LEU A 1 262 ? 22.75 21.562 8.297 1 98 262 LEU A C 1
ATOM 2049 O O . LEU A 1 262 ? 22.344 22.641 8.742 1 98 262 LEU A O 1
ATOM 2053 N N . THR A 1 263 ? 23.547 21.531 7.32 1 96.81 263 THR A N 1
ATOM 2054 C CA . THR A 1 263 ? 23.938 22.641 6.445 1 96.81 263 THR A CA 1
ATOM 2055 C C . THR A 1 263 ? 23.828 22.219 4.98 1 96.81 263 THR A C 1
ATOM 2057 O O . THR A 1 263 ? 24.234 21.125 4.613 1 96.81 263 THR A O 1
ATOM 2060 N N . PRO A 1 264 ? 23.281 23.094 4.199 1 93.19 264 PRO A N 1
ATOM 2061 C CA . PRO A 1 264 ? 23.141 22.719 2.789 1 93.19 264 PRO A CA 1
ATOM 2062 C C . PRO A 1 264 ? 24.484 22.438 2.123 1 93.19 264 PRO A C 1
ATOM 2064 O O . PRO A 1 264 ? 25.469 23.141 2.402 1 93.19 264 PRO A O 1
ATOM 2067 N N . SER A 1 265 ? 24.469 21.422 1.32 1 88.69 265 SER A N 1
ATOM 2068 C CA . SER A 1 265 ? 25.672 21.078 0.557 1 88.69 265 SER A CA 1
ATOM 2069 C C . SER A 1 265 ? 25.984 22.156 -0.478 1 88.69 265 SER A C 1
ATOM 2071 O O . SER A 1 265 ? 25.078 22.797 -1.019 1 88.69 265 SER A O 1
ATOM 2073 N N . THR A 1 266 ? 27.234 22.266 -0.788 1 88.75 266 THR A N 1
ATOM 2074 C CA . THR A 1 266 ? 27.672 23.188 -1.83 1 88.75 266 THR A CA 1
ATOM 2075 C C . THR A 1 266 ? 27.75 22.484 -3.18 1 88.75 266 THR A C 1
ATOM 2077 O O . THR A 1 266 ? 27.812 23.125 -4.227 1 88.75 266 THR A O 1
ATOM 2080 N N . GLU A 1 267 ? 27.734 21.219 -3.08 1 90.38 267 GLU A N 1
ATOM 2081 C CA . GLU A 1 267 ? 27.719 20.438 -4.312 1 90.38 267 GLU A CA 1
ATOM 2082 C C . GLU A 1 267 ? 26.344 20.438 -4.945 1 90.38 267 GLU A C 1
ATOM 2084 O O . GLU A 1 267 ? 25.328 20.375 -4.242 1 90.38 267 GLU A O 1
ATOM 2089 N N . ALA A 1 268 ? 26.375 20.641 -6.355 1 88.62 268 ALA A N 1
ATOM 2090 C CA . ALA A 1 268 ? 25.094 20.656 -7.059 1 88.62 268 ALA A CA 1
ATOM 2091 C C . ALA A 1 268 ? 25.062 19.625 -8.18 1 88.62 268 ALA A C 1
ATOM 2093 O O . ALA A 1 268 ? 26.031 19.484 -8.93 1 88.62 268 ALA A O 1
ATOM 2094 N N . PHE A 1 269 ? 24.016 18.844 -8.094 1 92.12 269 PHE A N 1
ATOM 2095 C CA . PHE A 1 269 ? 23.797 17.859 -9.148 1 92.12 269 PHE A CA 1
ATOM 2096 C C . PHE A 1 269 ? 22.531 18.172 -9.922 1 92.12 269 PHE A C 1
ATOM 2098 O O . PHE A 1 269 ? 21.609 18.812 -9.398 1 92.12 269 PHE A O 1
ATOM 2105 N N . HIS A 1 270 ? 22.5 17.766 -11.18 1 93.94 270 HIS A N 1
ATOM 2106 C CA . HIS A 1 270 ? 21.266 17.859 -11.961 1 93.94 270 HIS A CA 1
ATOM 2107 C C . HIS A 1 270 ? 20.234 16.859 -11.469 1 93.94 270 HIS A C 1
ATOM 2109 O O . HIS A 1 270 ? 20.562 15.719 -11.172 1 93.94 270 HIS A O 1
ATOM 2115 N N . PRO A 1 271 ? 19 17.328 -11.328 1 93.5 271 PRO A N 1
ATOM 2116 C CA . PRO A 1 271 ? 17.953 16.375 -10.914 1 93.5 271 PRO A CA 1
ATOM 2117 C C . PRO A 1 271 ? 17.766 15.234 -11.914 1 93.5 271 PRO A C 1
ATOM 2119 O O . PRO A 1 271 ? 17.828 15.453 -13.125 1 93.5 271 PRO A O 1
ATOM 2122 N N . PRO A 1 272 ? 17.562 14.086 -11.43 1 95.12 272 PRO A N 1
ATOM 2123 C CA . PRO A 1 272 ? 17.281 12.969 -12.328 1 95.12 2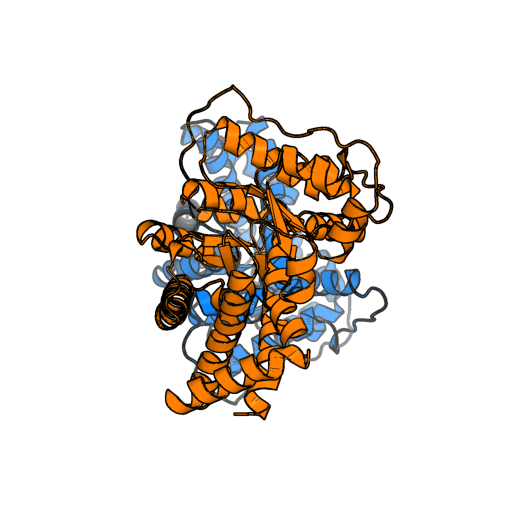72 PRO A CA 1
ATOM 2124 C C . PRO A 1 272 ? 15.883 13.055 -12.938 1 95.12 272 PRO A C 1
ATOM 2126 O O . PRO A 1 272 ? 15.109 13.961 -12.609 1 95.12 272 PRO A O 1
ATOM 2129 N N . SER A 1 273 ? 15.609 12.07 -13.898 1 96.94 273 SER A N 1
ATOM 2130 C CA . SER A 1 273 ? 14.258 11.977 -14.438 1 96.94 273 SER A CA 1
ATOM 2131 C C . SER A 1 273 ? 13.25 11.664 -13.344 1 96.94 273 SER A C 1
ATOM 2133 O O . SER A 1 273 ? 13.516 10.844 -12.461 1 96.94 273 SER A O 1
ATOM 2135 N N . PRO A 1 274 ? 12.125 12.32 -13.398 1 97.69 274 PRO A N 1
ATOM 2136 C CA . PRO A 1 274 ? 11.109 12.094 -12.367 1 97.69 274 PRO A CA 1
ATOM 2137 C C . PRO A 1 274 ? 10.617 10.648 -12.336 1 97.69 274 PRO A C 1
ATOM 2139 O O . PRO A 1 274 ? 10.547 9.992 -13.375 1 97.69 274 PRO A O 1
ATOM 2142 N N . LEU A 1 275 ? 10.227 10.219 -11.211 1 98.44 275 LEU A N 1
ATOM 2143 C CA . LEU A 1 275 ? 9.672 8.883 -11.039 1 98.44 275 LEU A CA 1
ATOM 2144 C C . LEU A 1 275 ? 8.344 8.75 -11.781 1 98.44 275 LEU A C 1
ATOM 2146 O O . LEU A 1 275 ? 7.492 9.633 -11.695 1 98.44 275 LEU A O 1
ATOM 2150 N N . SER A 1 276 ? 8.227 7.656 -12.531 1 98.56 276 SER A N 1
ATOM 2151 C CA . SER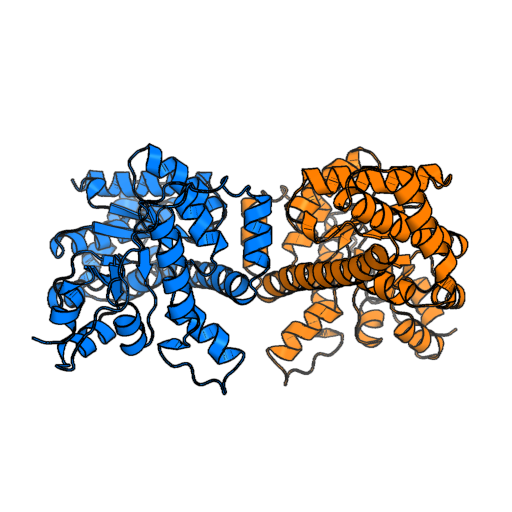 A 1 276 ? 6.891 7.266 -12.977 1 98.56 276 SER A CA 1
ATOM 2152 C C . SER A 1 276 ? 6.062 6.723 -11.812 1 98.56 276 SER A C 1
ATOM 2154 O O . SER A 1 276 ? 6.598 6.434 -10.742 1 98.56 276 SER A O 1
ATOM 2156 N N . GLU A 1 277 ? 4.758 6.652 -12.008 1 98.69 277 GLU A N 1
ATOM 2157 C CA . GLU A 1 277 ? 3.906 6.074 -10.969 1 98.69 277 GLU A CA 1
ATOM 2158 C C . GLU A 1 277 ? 4.367 4.668 -10.594 1 98.69 277 GLU A C 1
ATOM 2160 O O . GLU A 1 277 ? 4.418 4.32 -9.414 1 98.69 277 GLU A O 1
ATOM 2165 N N . ALA A 1 278 ? 4.672 3.859 -11.578 1 98.75 278 ALA A N 1
ATOM 2166 C CA . ALA A 1 278 ? 5.098 2.484 -11.336 1 98.75 278 ALA A CA 1
ATOM 2167 C C . ALA A 1 278 ? 6.387 2.447 -10.516 1 98.75 278 ALA A C 1
ATOM 2169 O O . ALA A 1 278 ? 6.52 1.645 -9.594 1 98.75 278 ALA A O 1
ATOM 2170 N N . GLU A 1 279 ? 7.352 3.287 -10.891 1 98.62 279 GLU A N 1
ATOM 2171 C CA . GLU A 1 279 ? 8.609 3.355 -10.156 1 98.62 279 GLU A CA 1
ATOM 2172 C C . GLU A 1 279 ? 8.383 3.807 -8.711 1 98.62 279 GLU A C 1
ATOM 2174 O O . GLU A 1 279 ? 8.992 3.271 -7.785 1 98.62 279 GLU A O 1
ATOM 2179 N N . PHE A 1 280 ? 7.531 4.836 -8.578 1 98.88 280 PHE A N 1
ATOM 2180 C CA . PHE A 1 280 ? 7.203 5.332 -7.246 1 98.88 280 PHE A CA 1
ATOM 2181 C C . PHE A 1 280 ? 6.633 4.219 -6.375 1 98.88 280 PHE A C 1
ATOM 2183 O O . PHE A 1 280 ? 7.086 4.008 -5.25 1 98.88 280 PHE A O 1
ATOM 2190 N N . ARG A 1 281 ? 5.66 3.535 -6.879 1 98.88 281 ARG A N 1
ATOM 2191 C CA . ARG A 1 281 ? 4.996 2.488 -6.109 1 98.88 281 ARG A CA 1
ATOM 2192 C C . ARG A 1 281 ? 5.953 1.336 -5.812 1 98.88 281 ARG A C 1
ATOM 2194 O O . ARG A 1 281 ? 5.949 0.788 -4.707 1 98.88 281 ARG A O 1
ATOM 2201 N N . TRP A 1 282 ? 6.75 0.958 -6.738 1 98.69 282 TRP A N 1
ATOM 2202 C CA . TRP A 1 282 ? 7.742 -0.089 -6.508 1 98.69 282 TRP A CA 1
ATOM 2203 C C . TRP A 1 282 ? 8.703 0.304 -5.395 1 98.69 282 TRP A C 1
ATOM 2205 O O . TRP A 1 282 ? 8.891 -0.447 -4.434 1 98.69 282 TRP A O 1
ATOM 2215 N N . GLU A 1 283 ? 9.297 1.514 -5.5 1 98.69 283 GLU A N 1
ATOM 2216 C CA . GLU A 1 283 ? 10.289 1.963 -4.527 1 98.69 283 GLU A CA 1
ATOM 2217 C C . GLU A 1 283 ? 9.672 2.119 -3.143 1 98.69 283 GLU A C 1
ATOM 2219 O O . GLU A 1 283 ? 10.273 1.736 -2.141 1 98.69 283 GLU A O 1
ATOM 2224 N N . HIS A 1 284 ? 8.453 2.707 -3.053 1 98.81 284 HIS A N 1
ATOM 2225 C CA . HIS A 1 284 ? 7.77 2.857 -1.772 1 98.81 284 HIS A CA 1
ATOM 2226 C C . HIS A 1 284 ? 7.512 1.504 -1.121 1 98.81 284 HIS A C 1
ATOM 2228 O O . HIS A 1 284 ? 7.695 1.347 0.088 1 98.81 284 HIS A O 1
ATOM 2234 N N . HIS A 1 285 ? 7.18 0.503 -1.92 1 98.5 285 HIS A N 1
ATOM 2235 C CA . HIS A 1 285 ? 6.793 -0.804 -1.4 1 98.5 285 HIS A CA 1
ATOM 2236 C C . HIS A 1 285 ? 8.016 -1.619 -0.996 1 98.5 285 HIS A C 1
ATOM 2238 O O . HIS A 1 285 ? 7.887 -2.688 -0.396 1 98.5 285 HIS A O 1
ATOM 2244 N N . GLN A 1 286 ? 9.219 -1.126 -1.293 1 98.25 286 GLN A N 1
ATOM 2245 C CA . GLN A 1 286 ? 10.43 -1.798 -0.842 1 98.25 286 GLN A CA 1
ATOM 2246 C C . GLN A 1 286 ? 10.719 -1.49 0.625 1 98.25 286 GLN A C 1
ATOM 2248 O O . GLN A 1 286 ? 11.539 -2.16 1.256 1 98.25 286 GLN A O 1
ATOM 2253 N N . ASP A 1 287 ? 10 -0.5 1.143 1 98.25 287 ASP A N 1
ATOM 2254 C CA . ASP A 1 287 ? 10.172 -0.09 2.533 1 98.25 287 ASP A CA 1
ATOM 2255 C C . ASP A 1 287 ? 8.969 -0.502 3.377 1 98.25 287 ASP A C 1
ATOM 2257 O O . ASP A 1 287 ? 7.969 0.222 3.443 1 98.25 287 ASP A O 1
ATOM 2261 N N . ALA A 1 288 ? 9.125 -1.624 4.113 1 98.25 288 ALA A N 1
ATOM 2262 C CA . ALA A 1 288 ? 8.023 -2.178 4.898 1 98.25 288 ALA A CA 1
ATOM 2263 C C . ALA A 1 288 ? 7.5 -1.155 5.902 1 98.25 288 ALA A C 1
ATOM 2265 O O . ALA A 1 288 ? 6.289 -1.047 6.109 1 98.25 288 ALA A O 1
ATOM 2266 N N . MET A 1 289 ? 8.406 -0.451 6.52 1 98.56 289 MET A N 1
ATOM 2267 C CA . MET A 1 289 ? 8.039 0.575 7.492 1 98.56 289 MET A CA 1
ATOM 2268 C C . MET A 1 289 ? 7.184 1.659 6.848 1 98.56 289 MET A C 1
ATOM 2270 O O . MET A 1 289 ? 6.137 2.031 7.383 1 98.56 289 MET A O 1
ATOM 2274 N N . ALA A 1 290 ? 7.547 2.131 5.703 1 98.81 290 ALA A N 1
ATOM 2275 C CA . ALA A 1 290 ? 6.848 3.217 5.023 1 98.81 290 ALA A CA 1
ATOM 2276 C C . ALA A 1 290 ? 5.453 2.783 4.586 1 98.81 290 ALA A C 1
ATOM 2278 O O . ALA A 1 290 ? 4.492 3.545 4.711 1 98.81 290 ALA A O 1
ATOM 2279 N N . VAL A 1 291 ? 5.363 1.572 4.098 1 98.81 291 VAL A N 1
ATOM 2280 C CA . VAL A 1 291 ? 4.078 1.036 3.664 1 98.81 291 VAL A CA 1
ATOM 2281 C C . VAL A 1 291 ? 3.115 0.984 4.848 1 98.81 291 VAL A C 1
ATOM 2283 O O . VAL A 1 291 ? 1.982 1.464 4.754 1 98.81 291 VAL A O 1
ATOM 2286 N N . ASP A 1 292 ? 3.582 0.458 5.902 1 98.38 292 ASP A N 1
ATOM 2287 C CA . ASP A 1 292 ? 2.766 0.273 7.098 1 98.38 292 ASP A CA 1
ATOM 2288 C C . ASP A 1 292 ? 2.32 1.616 7.672 1 98.38 292 ASP A C 1
ATOM 2290 O O . ASP A 1 292 ? 1.135 1.818 7.941 1 98.38 292 ASP A O 1
ATOM 2294 N N . LYS A 1 293 ? 3.205 2.518 7.793 1 98.81 293 LYS A N 1
ATOM 2295 C CA . LYS A 1 293 ? 2.93 3.752 8.523 1 98.81 293 LYS A CA 1
ATOM 2296 C C . LYS A 1 293 ? 2.084 4.707 7.688 1 98.81 293 LYS A C 1
ATOM 2298 O O . LYS A 1 293 ? 1.264 5.453 8.227 1 98.81 293 LYS A O 1
ATOM 2303 N N . LEU A 1 294 ? 2.281 4.68 6.355 1 98.88 294 LEU A N 1
ATOM 2304 C CA . LEU A 1 294 ? 1.401 5.488 5.516 1 98.88 294 LEU A CA 1
ATOM 2305 C C . LEU A 1 294 ? -0.047 5.027 5.648 1 98.88 294 LEU A C 1
ATOM 2307 O O . LEU A 1 294 ? -0.943 5.844 5.883 1 98.88 294 LEU A O 1
ATOM 2311 N N . ALA A 1 295 ? -0.235 3.719 5.539 1 98.81 295 ALA A N 1
ATOM 2312 C CA . ALA A 1 295 ? -1.585 3.166 5.625 1 98.81 295 ALA A CA 1
ATOM 2313 C C . ALA A 1 295 ? -2.189 3.402 7.004 1 98.81 295 ALA A C 1
ATOM 2315 O O . ALA A 1 295 ? -3.357 3.783 7.121 1 98.81 295 ALA A O 1
ATOM 2316 N N . GLU A 1 296 ? -1.438 3.195 7.996 1 98.62 296 GLU A N 1
ATOM 2317 C CA . GLU A 1 296 ? -1.909 3.4 9.359 1 98.62 296 GLU A CA 1
ATOM 2318 C C . GLU A 1 296 ? -2.295 4.859 9.602 1 98.62 296 GLU A C 1
ATOM 2320 O O . GLU A 1 296 ? -3.326 5.141 10.211 1 98.62 296 GLU A O 1
ATOM 2325 N N . GLY A 1 297 ? -1.392 5.754 9.133 1 98.56 297 GLY A N 1
ATOM 2326 C CA . GLY A 1 297 ? -1.681 7.168 9.297 1 98.56 297 GLY A CA 1
ATOM 2327 C C . GLY A 1 297 ? -2.992 7.59 8.656 1 98.56 297 GLY A C 1
ATOM 2328 O O . GLY A 1 297 ? -3.77 8.336 9.258 1 98.56 297 GLY A O 1
ATOM 2329 N N . ILE A 1 298 ? -3.24 7.074 7.496 1 98.69 298 ILE A N 1
ATOM 2330 C CA . ILE A 1 298 ? -4.469 7.398 6.781 1 98.69 298 ILE A CA 1
ATOM 2331 C C . ILE A 1 298 ? -5.672 6.863 7.555 1 98.69 298 ILE A C 1
ATOM 2333 O O . ILE A 1 298 ? -6.668 7.57 7.73 1 98.69 298 ILE A O 1
ATOM 2337 N N . ARG A 1 299 ? -5.586 5.637 8.07 1 98.56 299 ARG A N 1
ATOM 2338 C CA . ARG A 1 299 ? -6.676 5.051 8.844 1 98.56 299 ARG A CA 1
ATOM 2339 C C . ARG A 1 299 ? -6.949 5.859 10.102 1 98.56 299 ARG A C 1
ATOM 2341 O O . ARG A 1 299 ? -8.109 6.117 10.445 1 98.56 299 ARG A O 1
ATOM 2348 N N . LEU A 1 300 ? -5.898 6.227 10.797 1 98.12 300 LEU A N 1
ATOM 2349 C CA . LEU A 1 300 ? -6.043 6.926 12.062 1 98.12 300 LEU A CA 1
ATOM 2350 C C . LEU A 1 300 ? -6.641 8.312 11.852 1 98.12 300 LEU A C 1
ATOM 2352 O O . LEU A 1 300 ? -7.52 8.742 12.609 1 98.12 300 LEU A O 1
ATOM 2356 N N . PHE A 1 301 ? -6.18 9.031 10.844 1 98.25 301 PHE A N 1
ATOM 2357 C CA . PHE A 1 301 ? -6.707 10.367 10.57 1 98.25 301 PHE A CA 1
ATOM 2358 C C . PHE A 1 301 ? -8.164 10.289 10.125 1 98.25 301 PHE A C 1
ATOM 2360 O O . PHE A 1 301 ? -8.969 11.156 10.469 1 98.25 301 PHE A O 1
ATOM 2367 N N . ALA A 1 302 ? -8.5 9.25 9.344 1 98.19 302 ALA A N 1
ATOM 2368 C CA . ALA A 1 302 ? -9.891 9.047 8.945 1 98.19 302 ALA A CA 1
ATOM 2369 C C . ALA A 1 302 ? -10.773 8.773 10.164 1 98.19 302 ALA A C 1
ATOM 2371 O O . ALA A 1 302 ? -11.891 9.289 10.258 1 98.19 302 ALA A O 1
ATOM 2372 N N . ALA A 1 303 ? -10.273 7.969 11.07 1 98.06 303 ALA A N 1
ATOM 2373 C CA . ALA A 1 303 ? -11.023 7.652 12.289 1 98.06 303 ALA A CA 1
ATOM 2374 C C . ALA A 1 303 ? -11.266 8.906 13.125 1 98.06 303 ALA A C 1
ATOM 2376 O O . ALA A 1 303 ? -12.359 9.094 13.664 1 98.06 303 ALA A O 1
ATOM 2377 N N . ASP A 1 304 ? -10.219 9.727 13.266 1 97.25 304 ASP A N 1
ATOM 2378 C CA . ASP A 1 304 ? -10.359 10.961 14.039 1 97.25 304 ASP A CA 1
ATOM 2379 C C . ASP A 1 304 ? -11.336 11.922 13.367 1 97.25 304 ASP A C 1
ATOM 2381 O O . ASP A 1 304 ? -12.094 12.617 14.047 1 97.25 304 ASP A O 1
ATOM 2385 N N . GLN A 1 305 ? -11.305 12.016 12.047 1 96.75 305 GLN A N 1
ATOM 2386 C CA . GLN A 1 305 ? -12.273 12.812 11.297 1 96.75 305 GLN A CA 1
ATOM 2387 C C . GLN A 1 305 ? -13.703 12.32 11.547 1 96.75 305 GLN A C 1
ATOM 2389 O O . GLN A 1 305 ? -14.625 13.133 11.695 1 96.75 305 GLN A O 1
ATOM 2394 N N . GLN A 1 306 ? -13.891 11.008 11.594 1 97.31 306 GLN A N 1
ATOM 2395 C CA . GLN A 1 306 ? -15.203 10.43 11.844 1 97.31 306 GLN A CA 1
ATOM 2396 C C . GLN A 1 306 ? -15.703 10.789 13.242 1 97.31 306 GLN A C 1
ATOM 2398 O O . GLN A 1 306 ? -16.891 11.062 13.43 1 97.31 306 GLN A O 1
ATOM 2403 N N . LYS A 1 307 ? -14.805 10.734 14.203 1 97.06 307 LYS A N 1
ATOM 2404 C CA . LYS A 1 307 ? -15.164 11.133 15.562 1 97.06 307 LYS A CA 1
ATOM 2405 C C . LYS A 1 307 ? -15.602 12.602 15.602 1 97.06 307 LYS A C 1
ATOM 2407 O O . LYS A 1 307 ? -16.578 12.938 16.266 1 97.06 307 LYS A O 1
ATOM 2412 N N . LEU A 1 308 ? -14.836 13.438 14.891 1 95.94 308 LEU A N 1
ATOM 2413 C CA . LEU A 1 308 ? -15.188 14.852 14.805 1 95.94 308 LEU A CA 1
ATOM 2414 C C . LEU A 1 308 ? -16.562 15.031 14.172 1 95.94 308 LEU A C 1
ATOM 2416 O O . LEU A 1 308 ? -17.375 15.828 14.648 1 95.94 308 LEU A O 1
ATOM 2420 N N . GLU A 1 309 ? -16.812 14.305 13.125 1 96.94 309 GLU A N 1
ATOM 2421 C CA . GLU A 1 309 ? -18.078 14.391 12.406 1 96.94 309 GLU A CA 1
ATOM 2422 C C . GLU A 1 309 ? -19.234 13.914 13.281 1 96.94 309 GLU A C 1
ATOM 2424 O O . GLU A 1 309 ? -20.359 14.43 13.188 1 96.94 309 GLU A O 1
ATOM 2429 N N . ALA A 1 310 ? -18.969 12.922 14.102 1 96.56 310 ALA A N 1
ATOM 2430 C CA . ALA A 1 310 ? -20 12.461 15.031 1 96.56 310 ALA A CA 1
ATOM 2431 C C . ALA A 1 310 ? -20.406 13.578 15.992 1 96.56 310 ALA A C 1
ATOM 2433 O O . ALA A 1 310 ? -21.578 13.727 16.312 1 96.56 310 ALA A O 1
ATOM 2434 N N . LEU A 1 311 ? -19.469 14.352 16.453 1 94.38 311 LEU A N 1
ATOM 2435 C CA . LEU A 1 311 ? -19.75 15.484 17.328 1 94.38 311 LEU A CA 1
ATOM 2436 C C . LEU A 1 311 ? -20.562 16.547 16.594 1 94.38 311 LEU A C 1
ATOM 2438 O O . LEU A 1 311 ? -21.5 17.109 17.156 1 94.38 311 LEU A O 1
ATOM 2442 N N . LEU A 1 312 ? -20.234 16.797 15.352 1 95.75 312 LEU A N 1
ATOM 2443 C CA . LEU A 1 312 ? -20.938 17.781 14.539 1 95.75 312 LEU A CA 1
ATOM 2444 C C . LEU A 1 312 ? -22.344 17.312 14.219 1 95.75 312 LEU A C 1
ATOM 2446 O O . LEU A 1 312 ? -23.297 18.109 14.273 1 95.75 312 LEU A O 1
ATOM 2450 N N . ALA A 1 313 ? -22.438 16.047 13.891 1 96.31 313 ALA A N 1
ATOM 2451 C CA . ALA A 1 313 ? -23.734 15.469 13.508 1 96.31 313 ALA A CA 1
ATOM 2452 C C . ALA A 1 313 ? -24.75 15.586 14.641 1 96.31 313 ALA A C 1
ATOM 2454 O O . ALA A 1 313 ? -25.938 15.773 14.398 1 96.31 313 ALA A O 1
ATOM 2455 N N . ALA A 1 314 ? -24.281 15.5 15.82 1 93.62 314 ALA A N 1
ATOM 2456 C CA . ALA A 1 314 ? -25.141 15.562 17 1 93.62 314 ALA A CA 1
ATOM 2457 C C . ALA A 1 314 ? -25.781 16.938 17.141 1 93.62 314 ALA A C 1
ATOM 2459 O O . ALA A 1 314 ? -26.812 17.094 17.812 1 93.62 314 ALA A O 1
ATOM 2460 N N . LYS A 1 315 ? -25.219 17.906 16.531 1 91.5 315 LYS A N 1
ATOM 2461 C CA . LYS A 1 315 ? -25.703 19.266 16.672 1 91.5 315 LYS A CA 1
ATOM 2462 C C . LYS A 1 315 ? -26.375 19.75 15.383 1 91.5 315 LYS A C 1
ATOM 2464 O O . LYS A 1 315 ? -26.922 20.859 15.344 1 91.5 315 LYS A O 1
ATOM 2469 N N . LEU A 1 316 ? -26.219 19 14.328 1 93.38 316 LEU A N 1
ATOM 2470 C CA . LEU A 1 316 ? -26.828 19.328 13.047 1 93.38 316 LEU A CA 1
ATOM 2471 C C . LEU A 1 316 ? -28.281 18.844 12.992 1 93.38 316 LEU A C 1
ATOM 2473 O O . LEU A 1 316 ? -28.594 17.75 13.469 1 93.38 316 LEU A O 1
ATOM 2477 N N . MET B 1 1 ? -11.117 -45 1.089 1 90.25 1 MET B N 1
ATOM 2478 C CA . MET B 1 1 ? -10.844 -43.719 0.439 1 90.25 1 MET B CA 1
ATOM 2479 C C . MET B 1 1 ? -10.094 -42.781 1.377 1 90.25 1 MET B C 1
ATOM 2481 O O . MET B 1 1 ? -10.5 -42.562 2.523 1 90.25 1 MET B O 1
ATOM 2485 N N . ASN B 1 2 ? -8.945 -42.344 0.951 1 95 2 ASN B N 1
ATOM 2486 C CA . ASN B 1 2 ? -8.195 -41.438 1.839 1 95 2 ASN B CA 1
ATOM 2487 C C . ASN B 1 2 ? -8.703 -40 1.753 1 95 2 ASN B C 1
ATOM 2489 O O . ASN B 1 2 ? -9.625 -39.719 0.995 1 95 2 ASN B O 1
ATOM 2493 N N . GLN B 1 3 ? -8.203 -39.094 2.553 1 97.06 3 GLN B N 1
ATOM 2494 C CA . GLN B 1 3 ? -8.711 -37.75 2.662 1 97.06 3 GLN B CA 1
ATOM 2495 C C . GLN B 1 3 ? -8.516 -36.969 1.358 1 97.06 3 GLN B C 1
ATOM 2497 O O . GLN B 1 3 ? -9.344 -36.125 1.002 1 97.06 3 GLN B O 1
ATOM 2502 N N . LEU B 1 4 ? -7.441 -37.25 0.715 1 96.94 4 LEU B N 1
ATOM 2503 C CA . LEU B 1 4 ? -7.188 -36.594 -0.555 1 96.94 4 LEU B CA 1
ATOM 2504 C C . LEU B 1 4 ? -8.258 -36.938 -1.583 1 96.94 4 LEU B C 1
ATOM 2506 O O . LEU B 1 4 ? -8.812 -36.062 -2.238 1 96.94 4 LEU B O 1
ATOM 2510 N N . GLU B 1 5 ? -8.555 -38.219 -1.74 1 96.25 5 GLU B N 1
ATOM 2511 C CA . GLU B 1 5 ? -9.578 -38.688 -2.67 1 96.25 5 GLU B CA 1
ATOM 2512 C C . GLU B 1 5 ? -10.961 -38.156 -2.271 1 96.25 5 GLU B C 1
ATOM 2514 O O . GLU B 1 5 ? -11.766 -37.812 -3.133 1 96.25 5 GLU B O 1
ATOM 2519 N N . ALA B 1 6 ? -11.188 -38.219 -0.972 1 97.56 6 ALA B N 1
ATOM 2520 C CA . ALA B 1 6 ? -12.453 -37.688 -0.477 1 97.56 6 ALA B CA 1
ATOM 2521 C C . ALA B 1 6 ? -12.594 -36.188 -0.812 1 97.56 6 ALA B C 1
ATOM 2523 O O . ALA B 1 6 ? -13.664 -35.75 -1.222 1 97.56 6 ALA B O 1
ATOM 2524 N N . LEU B 1 7 ? -11.531 -35.375 -0.584 1 97.69 7 LEU B N 1
ATOM 2525 C CA . LEU B 1 7 ? -11.516 -33.969 -0.871 1 97.69 7 LEU B CA 1
ATOM 2526 C C . LEU B 1 7 ? -11.805 -33.688 -2.346 1 97.69 7 LEU B C 1
ATOM 2528 O O . LEU B 1 7 ? -12.523 -32.75 -2.686 1 97.69 7 LEU B O 1
ATOM 2532 N N . LYS B 1 8 ? -11.305 -34.5 -3.242 1 96.69 8 LYS B N 1
ATOM 2533 C CA . LYS B 1 8 ? -11.422 -34.344 -4.688 1 96.69 8 LYS B CA 1
ATOM 2534 C C . LYS B 1 8 ? -12.875 -34.5 -5.141 1 96.69 8 LYS B C 1
ATOM 2536 O O . LYS B 1 8 ? -13.219 -34.094 -6.254 1 96.69 8 LYS B O 1
ATOM 2541 N N . GLN B 1 9 ? -13.688 -35.031 -4.328 1 96.62 9 GLN B N 1
ATOM 2542 C CA . GLN B 1 9 ? -15.102 -35.156 -4.66 1 96.62 9 GLN B CA 1
ATOM 2543 C C . GLN B 1 9 ? -15.82 -33.812 -4.602 1 96.62 9 GLN B C 1
ATOM 2545 O O . GLN B 1 9 ? -16.875 -33.656 -5.215 1 96.62 9 GLN B O 1
ATOM 2550 N N . PHE B 1 10 ? -15.188 -32.875 -3.816 1 96.81 10 PHE B N 1
ATOM 2551 C CA . PHE B 1 10 ? -15.859 -31.609 -3.562 1 96.81 10 PHE B CA 1
ATOM 2552 C C . PHE B 1 10 ? -15.109 -30.453 -4.23 1 96.81 10 PHE B C 1
ATOM 2554 O O . PHE B 1 10 ? -15.703 -29.422 -4.52 1 96.81 10 PHE B O 1
ATOM 2561 N N . THR B 1 11 ? -13.82 -30.594 -4.352 1 97.88 11 THR B N 1
ATOM 2562 C CA . THR B 1 11 ? -12.93 -29.5 -4.723 1 97.88 11 THR B CA 1
ATOM 2563 C C . THR B 1 11 ? -11.875 -29.984 -5.715 1 97.88 11 THR B C 1
ATOM 2565 O O . THR B 1 11 ? -11.336 -31.078 -5.578 1 97.88 11 THR B O 1
ATOM 2568 N N . VAL B 1 12 ? -11.641 -29.188 -6.707 1 98.06 12 VAL B N 1
ATOM 2569 C CA . VAL B 1 12 ? -10.539 -29.5 -7.609 1 98.06 12 VAL B CA 1
ATOM 2570 C C . VAL B 1 12 ? -9.211 -29.266 -6.902 1 98.06 12 VAL B C 1
ATOM 2572 O O . VAL B 1 12 ? -8.953 -28.172 -6.391 1 98.06 12 VAL B O 1
ATOM 2575 N N . VAL B 1 13 ? -8.383 -30.281 -6.898 1 97.25 13 VAL B N 1
ATOM 2576 C CA . VAL B 1 13 ? -7.098 -30.188 -6.211 1 97.25 13 VAL B CA 1
ATOM 2577 C C . VAL B 1 13 ? -6.008 -29.797 -7.199 1 97.25 13 VAL B C 1
ATOM 2579 O O . VAL B 1 13 ? -5.887 -30.375 -8.273 1 97.25 13 VAL B O 1
ATOM 2582 N N . VAL B 1 14 ? -5.266 -28.766 -6.852 1 97.56 14 VAL B N 1
ATOM 2583 C CA . VAL B 1 14 ? -4.152 -28.219 -7.617 1 97.56 14 VAL B CA 1
ATOM 2584 C C . VAL B 1 14 ? -2.854 -28.375 -6.828 1 97.56 14 VAL B C 1
ATOM 2586 O O . VAL B 1 14 ? -2.84 -28.219 -5.605 1 97.56 14 VAL B O 1
ATOM 2589 N N . ALA B 1 15 ? -1.761 -28.734 -7.484 1 96.06 15 ALA B N 1
ATOM 2590 C CA . ALA B 1 15 ? -0.474 -28.875 -6.809 1 96.06 15 ALA B CA 1
ATOM 2591 C C . ALA B 1 15 ? 0.303 -27.562 -6.84 1 96.06 15 ALA B C 1
ATOM 2593 O O . ALA B 1 15 ? 0.427 -26.938 -7.891 1 96.06 15 ALA B O 1
ATOM 2594 N N . ASP B 1 16 ? 0.774 -27.141 -5.691 1 95.31 16 ASP B N 1
ATOM 2595 C CA . ASP B 1 16 ? 1.614 -25.953 -5.566 1 95.31 16 ASP B CA 1
ATOM 2596 C C . ASP B 1 16 ? 3.096 -26.328 -5.574 1 95.31 16 ASP B C 1
ATOM 2598 O O . ASP B 1 16 ? 3.74 -26.344 -4.523 1 95.31 16 ASP B O 1
ATOM 2602 N N . SER B 1 17 ? 3.637 -26.594 -6.676 1 90.5 17 SER B N 1
ATOM 2603 C CA . SER B 1 17 ? 5 -27.109 -6.758 1 90.5 17 SER B CA 1
ATOM 2604 C C . SER B 1 17 ? 5.59 -26.891 -8.148 1 90.5 17 SER B C 1
ATOM 2606 O O . SER B 1 17 ? 4.863 -26.922 -9.148 1 90.5 17 SER B O 1
ATOM 2608 N N . GLY B 1 18 ? 6.875 -26.641 -8.203 1 84.06 18 GLY B N 1
ATOM 2609 C CA . GLY B 1 18 ? 7.625 -26.734 -9.445 1 84.06 18 GLY B CA 1
ATOM 2610 C C . GLY B 1 18 ? 8.344 -28.047 -9.617 1 84.06 18 GLY B C 1
ATOM 2611 O O . GLY B 1 18 ? 8.984 -28.281 -10.641 1 84.06 18 GLY B O 1
ATOM 2612 N N . ASP B 1 19 ? 8.172 -28.859 -8.617 1 85.06 19 ASP B N 1
ATOM 2613 C CA . ASP B 1 19 ? 8.828 -30.172 -8.625 1 85.06 19 ASP B CA 1
ATOM 2614 C C . ASP B 1 19 ? 7.977 -31.203 -9.352 1 85.06 19 ASP B C 1
ATOM 2616 O O . ASP B 1 19 ? 7.008 -31.734 -8.797 1 85.06 19 ASP B O 1
ATOM 2620 N N . ILE B 1 20 ? 8.461 -31.641 -10.477 1 84 20 ILE B N 1
ATOM 2621 C CA . ILE B 1 20 ? 7.715 -32.5 -11.398 1 84 20 ILE B CA 1
ATOM 2622 C C . ILE B 1 20 ? 7.418 -33.844 -10.742 1 84 20 ILE B C 1
ATOM 2624 O O . ILE B 1 20 ? 6.32 -34.375 -10.891 1 84 20 ILE B O 1
ATOM 2628 N N . ASP B 1 21 ? 8.375 -34.344 -9.984 1 84.69 21 ASP B N 1
ATOM 2629 C CA . ASP B 1 21 ? 8.195 -35.656 -9.352 1 84.69 21 ASP B CA 1
ATOM 2630 C C . ASP B 1 21 ? 7.078 -35.594 -8.312 1 84.69 21 ASP B C 1
ATOM 2632 O O . ASP B 1 21 ? 6.266 -36.531 -8.234 1 84.69 21 ASP B O 1
ATOM 2636 N N . SER B 1 22 ? 7.07 -34.562 -7.574 1 84 22 SER B N 1
ATOM 2637 C CA . SER B 1 22 ? 6.02 -34.438 -6.574 1 84 22 SER B CA 1
ATOM 2638 C C . SER B 1 22 ? 4.652 -34.281 -7.23 1 84 22 SER B C 1
ATOM 2640 O O . SER B 1 22 ? 3.65 -34.781 -6.723 1 84 22 SER B O 1
ATOM 2642 N N . ILE B 1 23 ? 4.602 -33.625 -8.336 1 88 23 ILE B N 1
ATOM 2643 C CA . ILE B 1 23 ? 3.352 -33.375 -9.055 1 88 23 ILE B CA 1
ATOM 2644 C C . ILE B 1 23 ? 2.814 -34.719 -9.609 1 88 23 ILE B C 1
ATOM 2646 O O . ILE B 1 23 ? 1.628 -35 -9.469 1 88 23 ILE B O 1
ATOM 2650 N N . ARG B 1 24 ? 3.658 -35.5 -10.141 1 87.38 24 ARG B N 1
ATOM 2651 C CA . ARG B 1 24 ? 3.27 -36.781 -10.719 1 87.38 24 ARG B CA 1
ATOM 2652 C C . ARG B 1 24 ? 2.684 -37.719 -9.656 1 87.38 24 ARG B C 1
ATOM 2654 O O . ARG B 1 24 ? 1.754 -38.469 -9.938 1 87.38 24 ARG B O 1
ATOM 2661 N N . GLN B 1 25 ? 3.211 -37.625 -8.539 1 88.31 25 GLN B N 1
ATOM 2662 C CA . GLN B 1 25 ? 2.832 -38.5 -7.441 1 88.31 25 GLN B CA 1
ATOM 2663 C C . GLN B 1 25 ? 1.374 -38.281 -7.043 1 88.31 25 GLN B C 1
ATOM 2665 O O . GLN B 1 25 ? 0.695 -39.25 -6.637 1 88.31 25 GLN B O 1
ATOM 2670 N N . PHE B 1 26 ? 0.811 -37.125 -7.199 1 89.81 26 PHE B N 1
ATOM 2671 C CA . PHE B 1 26 ? -0.484 -36.812 -6.605 1 89.81 26 PHE B CA 1
ATOM 2672 C C . PHE B 1 26 ? -1.543 -36.625 -7.688 1 89.81 26 PHE B C 1
ATOM 2674 O O . PHE B 1 26 ? -2.723 -36.406 -7.379 1 89.81 26 PHE B O 1
ATOM 2681 N N . SER B 1 27 ? -1.216 -36.688 -8.906 1 86.44 27 SER B N 1
ATOM 2682 C CA . SER B 1 27 ? -2.098 -36.594 -10.062 1 86.44 27 SER B CA 1
ATOM 2683 C C . SER B 1 27 ? -3.047 -35.406 -9.93 1 86.44 27 SER B C 1
ATOM 2685 O O . SER B 1 27 ? -4.262 -35.562 -10.062 1 86.44 27 SER B O 1
ATOM 2687 N N . PRO B 1 28 ? -2.516 -34.219 -9.711 1 92.75 28 PRO B N 1
ATOM 2688 C CA . PRO B 1 28 ? -3.387 -33.031 -9.609 1 92.75 28 PRO B CA 1
ATOM 2689 C C . PRO B 1 28 ? -3.977 -32.625 -10.953 1 92.75 28 PRO B C 1
ATOM 2691 O O . PRO B 1 28 ? -3.455 -33 -12 1 92.75 28 PRO B O 1
ATOM 2694 N N . GLN B 1 29 ? -5.102 -31.906 -10.867 1 95 29 GLN B N 1
ATOM 2695 C CA . GLN B 1 29 ? -5.723 -31.391 -12.078 1 95 29 GLN B CA 1
ATOM 2696 C C . GLN B 1 29 ? -4.859 -30.312 -12.719 1 95 29 GLN B C 1
ATOM 2698 O O . GLN B 1 29 ? -4.676 -30.297 -13.938 1 95 29 GLN B O 1
ATOM 2703 N N . ASP B 1 30 ? -4.426 -29.344 -11.969 1 96.62 30 ASP B N 1
ATOM 2704 C CA . ASP B 1 30 ? -3.633 -28.188 -12.344 1 96.62 30 ASP B CA 1
ATOM 2705 C C . ASP B 1 30 ? -2.393 -28.047 -11.469 1 96.62 30 ASP B C 1
ATOM 2707 O O . ASP B 1 30 ? -2.217 -28.812 -10.516 1 96.62 30 ASP B O 1
ATOM 2711 N N . ALA B 1 31 ? -1.498 -27.141 -11.797 1 96.06 31 ALA B N 1
ATOM 2712 C CA . ALA B 1 31 ? -0.334 -26.812 -10.977 1 96.06 31 ALA B CA 1
ATOM 2713 C C . ALA B 1 31 ? -0.066 -25.312 -10.961 1 96.06 31 ALA B C 1
ATOM 2715 O O . ALA B 1 31 ? -0.381 -24.609 -11.93 1 96.06 31 ALA B O 1
ATOM 2716 N N . THR B 1 32 ? 0.351 -24.859 -9.867 1 95.62 32 THR B N 1
ATOM 2717 C CA . THR B 1 32 ? 0.761 -23.453 -9.75 1 95.62 32 THR B CA 1
ATOM 2718 C C . THR B 1 32 ? 2.254 -23.359 -9.453 1 95.62 32 THR B C 1
ATOM 2720 O O . THR B 1 32 ? 2.807 -24.188 -8.734 1 95.62 32 THR B O 1
ATOM 2723 N N . THR B 1 33 ? 2.84 -22.359 -10.07 1 92.38 33 THR B N 1
ATOM 2724 C CA . THR B 1 33 ? 4.219 -22.016 -9.734 1 92.38 33 THR B CA 1
ATOM 2725 C C . THR B 1 33 ? 4.328 -20.578 -9.25 1 92.38 33 THR B C 1
ATOM 2727 O O . THR B 1 33 ? 3.373 -19.812 -9.359 1 92.38 33 THR B O 1
ATOM 2730 N N . ASN B 1 34 ? 5.387 -20.266 -8.602 1 92.56 34 ASN B N 1
ATOM 2731 C CA . ASN B 1 34 ? 5.824 -18.922 -8.227 1 92.56 34 ASN B CA 1
ATOM 2732 C C . ASN B 1 34 ? 7.348 -18.828 -8.18 1 92.56 34 ASN B C 1
ATOM 2734 O O . ASN B 1 34 ? 8.047 -19.812 -8.367 1 92.56 34 ASN B O 1
ATOM 2738 N N . PRO B 1 35 ? 7.855 -17.625 -8.133 1 92.62 35 PRO B N 1
ATOM 2739 C CA . PRO B 1 35 ? 9.312 -17.469 -8.172 1 92.62 35 PRO B CA 1
ATOM 2740 C C . PRO B 1 35 ? 10.023 -18.328 -7.137 1 92.62 35 PRO B C 1
ATOM 2742 O O . PRO B 1 35 ? 11.102 -18.875 -7.414 1 92.62 35 PRO B O 1
ATOM 2745 N N . SER B 1 36 ? 9.438 -18.547 -6.035 1 92.69 36 SER B N 1
ATOM 2746 C CA . SER B 1 36 ? 10.055 -19.359 -4.992 1 92.69 36 SER B CA 1
ATOM 2747 C C . SER B 1 36 ? 10.133 -20.828 -5.406 1 92.69 36 SER B C 1
ATOM 2749 O O . SER B 1 36 ? 11.148 -21.484 -5.18 1 92.69 36 SER B O 1
ATOM 2751 N N . LEU B 1 37 ? 9.125 -21.297 -5.988 1 91.94 37 LEU B N 1
ATOM 2752 C CA . LEU B 1 37 ? 9.07 -22.688 -6.395 1 91.94 37 LEU B CA 1
ATOM 2753 C C . LEU B 1 37 ? 9.984 -22.953 -7.586 1 91.94 37 LEU B C 1
ATOM 2755 O O . LEU B 1 37 ? 10.609 -24.016 -7.68 1 91.94 37 LEU B O 1
ATOM 2759 N N . ILE B 1 38 ? 10.062 -21.984 -8.484 1 90.81 38 ILE B N 1
ATOM 2760 C CA . ILE B 1 38 ? 10.953 -22.094 -9.633 1 90.81 38 ILE B CA 1
ATOM 2761 C C . ILE B 1 38 ? 12.406 -22.109 -9.164 1 90.81 38 ILE B C 1
ATOM 2763 O O . ILE B 1 38 ? 13.227 -22.875 -9.672 1 90.81 38 ILE B O 1
ATOM 2767 N N . LEU B 1 39 ? 12.727 -21.188 -8.195 1 91.56 39 LEU B N 1
ATOM 2768 C CA . LEU B 1 39 ? 14.07 -21.125 -7.629 1 91.56 39 LEU B CA 1
ATOM 2769 C C . LEU B 1 39 ? 14.453 -22.453 -7 1 91.56 39 LEU B C 1
ATOM 2771 O O . LEU B 1 39 ? 15.555 -22.969 -7.227 1 91.56 39 LEU B O 1
ATOM 2775 N N . LYS B 1 40 ? 13.516 -23.031 -6.293 1 88.38 40 LYS B N 1
ATOM 2776 C CA . LYS B 1 40 ? 13.766 -24.328 -5.656 1 88.38 40 LYS B CA 1
ATOM 2777 C C . LYS B 1 40 ? 13.977 -25.422 -6.699 1 88.38 40 LYS B C 1
ATOM 2779 O O . LYS B 1 40 ? 14.867 -26.266 -6.551 1 88.38 40 LYS B O 1
ATOM 2784 N N . ALA B 1 41 ? 13.195 -25.406 -7.734 1 85 41 ALA B N 1
ATOM 2785 C CA . ALA B 1 41 ? 13.297 -26.406 -8.789 1 85 41 ALA B CA 1
ATOM 2786 C C . ALA B 1 41 ? 14.609 -26.266 -9.555 1 85 41 ALA B C 1
ATOM 2788 O O . ALA B 1 41 ? 15.219 -27.266 -9.945 1 85 41 ALA B O 1
ATOM 2789 N N . ALA B 1 42 ? 15.062 -25.016 -9.727 1 84.38 42 ALA B N 1
ATOM 2790 C CA . ALA B 1 42 ? 16.25 -24.719 -10.523 1 84.38 42 ALA B CA 1
ATOM 2791 C C . ALA B 1 42 ? 17.5 -25.266 -9.867 1 84.38 42 ALA B C 1
ATOM 2793 O O . ALA B 1 42 ? 18.516 -25.469 -10.539 1 84.38 42 ALA B O 1
ATOM 2794 N N . THR B 1 43 ? 17.438 -25.469 -8.602 1 84.31 43 THR B N 1
ATOM 2795 C CA . THR B 1 43 ? 18.609 -25.938 -7.871 1 84.31 43 THR B CA 1
ATOM 2796 C C . THR B 1 43 ? 18.703 -27.469 -7.918 1 84.31 43 THR B C 1
ATOM 2798 O O . THR B 1 43 ? 19.719 -28.047 -7.523 1 84.31 43 THR B O 1
ATOM 2801 N N . LEU B 1 44 ? 17.688 -28.125 -8.492 1 85.25 44 LEU B N 1
ATOM 2802 C CA . LEU B 1 44 ? 17.672 -29.578 -8.57 1 85.25 44 LEU B CA 1
ATOM 2803 C C . LEU B 1 44 ? 18.375 -30.062 -9.828 1 85.25 44 LEU B C 1
ATOM 2805 O O . LEU B 1 44 ? 18.188 -29.516 -10.914 1 85.25 44 LEU B O 1
ATOM 2809 N N . PRO B 1 45 ? 19.156 -31.141 -9.734 1 87.06 45 PRO B N 1
ATOM 2810 C CA . PRO B 1 45 ? 19.938 -31.625 -10.875 1 87.06 45 PRO B CA 1
ATOM 2811 C C . PRO B 1 45 ? 19.062 -32.031 -12.062 1 87.06 45 PRO B C 1
ATOM 2813 O O . PRO B 1 45 ? 19.453 -31.828 -13.219 1 87.06 45 PRO B O 1
ATOM 2816 N N . GLN B 1 46 ? 17.953 -32.531 -11.812 1 85.69 46 GLN B N 1
ATOM 2817 C CA . GLN B 1 46 ? 17.094 -33.031 -12.875 1 85.69 46 GLN B CA 1
ATOM 2818 C C . GLN B 1 46 ? 16.578 -31.906 -13.758 1 85.69 46 GLN B C 1
ATOM 2820 O O . GLN B 1 46 ? 16.125 -32.156 -14.875 1 85.69 46 GLN B O 1
ATOM 2825 N N . TYR B 1 47 ? 16.766 -30.656 -13.297 1 88.12 47 TYR B N 1
ATOM 2826 C CA . TYR B 1 47 ? 16.234 -29.531 -14.055 1 88.12 47 TYR B CA 1
ATOM 2827 C C . TYR B 1 47 ? 17.344 -28.812 -14.82 1 88.12 47 TYR B C 1
ATOM 2829 O O . TYR B 1 47 ? 17.094 -27.844 -15.523 1 88.12 47 TYR B O 1
ATOM 2837 N N . GLN B 1 48 ? 18.547 -29.328 -14.742 1 91.44 48 GLN B N 1
ATOM 2838 C CA . GLN B 1 48 ? 19.703 -28.703 -15.359 1 91.44 48 GLN B CA 1
ATOM 2839 C C . GLN B 1 48 ? 19.516 -28.578 -16.875 1 91.44 48 GLN B C 1
ATOM 2841 O O . GLN B 1 48 ? 19.906 -27.562 -17.469 1 91.44 48 GLN B O 1
ATOM 2846 N N . PRO B 1 49 ? 18.922 -29.625 -17.5 1 94.12 49 PRO B N 1
ATOM 2847 C CA . PRO B 1 49 ? 18.703 -29.469 -18.938 1 94.12 49 PRO B CA 1
ATOM 2848 C C . PRO B 1 49 ? 17.781 -28.297 -19.281 1 94.12 49 PRO B C 1
ATOM 2850 O O . PRO B 1 49 ? 17.969 -27.641 -20.312 1 94.12 49 PRO B O 1
ATOM 2853 N N . LEU B 1 50 ? 16.781 -28.078 -18.469 1 94.56 50 LEU B N 1
ATOM 2854 C CA . LEU B 1 50 ? 15.867 -26.953 -18.688 1 94.56 50 LEU B CA 1
ATOM 2855 C C . LEU B 1 50 ? 16.594 -25.625 -18.5 1 94.56 50 LEU B C 1
ATOM 2857 O O . LEU B 1 50 ? 16.297 -24.656 -19.219 1 94.56 50 LEU B O 1
ATOM 2861 N N . PHE B 1 51 ? 17.5 -25.641 -17.594 1 94.19 51 PHE B N 1
ATOM 2862 C CA . PHE B 1 51 ? 18.344 -24.469 -17.328 1 94.19 51 PHE B CA 1
ATOM 2863 C C . PHE B 1 51 ? 19.266 -24.203 -18.516 1 94.19 51 PHE B C 1
ATOM 2865 O O . PHE B 1 51 ? 19.375 -23.062 -18.984 1 94.19 51 PHE B O 1
ATOM 2872 N N . ASP B 1 52 ? 19.859 -25.188 -19.016 1 95.56 52 ASP B N 1
ATOM 2873 C CA . ASP B 1 52 ? 20.766 -25.078 -20.156 1 95.56 52 ASP B CA 1
ATOM 2874 C C . ASP B 1 52 ? 20.031 -24.594 -21.406 1 95.56 52 ASP B C 1
ATOM 2876 O O . ASP B 1 52 ? 20.547 -23.781 -22.156 1 95.56 52 ASP B O 1
ATOM 2880 N N . ASP B 1 53 ? 18.906 -25.141 -21.547 1 97 53 ASP B N 1
ATOM 2881 C CA . ASP B 1 53 ? 18.094 -24.703 -22.688 1 97 53 ASP B CA 1
ATOM 2882 C C . ASP B 1 53 ? 17.75 -23.219 -22.594 1 97 53 ASP B C 1
ATOM 2884 O O . ASP B 1 53 ? 17.766 -22.516 -23.609 1 97 53 ASP B O 1
ATOM 2888 N N . ALA B 1 54 ? 17.422 -22.75 -21.422 1 97.5 54 ALA B N 1
ATOM 2889 C CA . ALA B 1 54 ? 17.094 -21.344 -21.203 1 97.5 54 ALA B CA 1
ATOM 2890 C C . ALA B 1 54 ? 18.281 -20.438 -21.531 1 97.5 54 ALA B C 1
ATOM 2892 O O . ALA B 1 54 ? 18.109 -19.375 -22.141 1 97.5 54 ALA B O 1
ATOM 2893 N N . ILE B 1 55 ? 19.438 -20.906 -21.172 1 96.81 55 ILE B N 1
ATOM 2894 C CA . ILE B 1 55 ? 20.672 -20.172 -21.453 1 96.81 55 ILE B CA 1
ATOM 2895 C C . ILE B 1 55 ? 20.922 -20.125 -22.953 1 96.81 55 ILE B C 1
ATOM 2897 O O . ILE B 1 55 ? 21.219 -19.078 -23.516 1 96.81 55 ILE B O 1
ATOM 2901 N N . ALA B 1 56 ? 20.781 -21.25 -23.562 1 97.75 56 ALA B N 1
ATOM 2902 C CA . ALA B 1 56 ? 20.969 -21.328 -25 1 97.75 56 ALA B CA 1
ATOM 2903 C C . ALA B 1 56 ? 20 -20.422 -25.75 1 97.75 56 ALA B C 1
ATOM 2905 O O . ALA B 1 56 ? 20.375 -19.734 -26.703 1 97.75 56 ALA B O 1
ATOM 2906 N N . TYR B 1 57 ? 18.797 -20.453 -25.344 1 97.69 57 TYR B N 1
ATOM 2907 C CA . TYR B 1 57 ? 17.766 -19.609 -25.922 1 97.69 57 TYR B CA 1
ATOM 2908 C C . TYR B 1 57 ? 18.141 -18.141 -25.828 1 97.69 57 TYR B C 1
ATOM 2910 O O . TYR B 1 57 ? 18.047 -17.406 -26.812 1 97.69 57 TYR B O 1
ATOM 2918 N N . ALA B 1 58 ? 18.5 -17.719 -24.641 1 97.81 58 ALA B N 1
ATOM 2919 C CA . ALA B 1 58 ? 18.844 -16.312 -24.391 1 97.81 58 ALA B CA 1
ATOM 2920 C C . ALA B 1 58 ? 20.031 -15.891 -25.25 1 97.81 58 ALA B C 1
ATOM 2922 O O . ALA B 1 58 ? 20.062 -14.773 -25.781 1 97.81 58 ALA B O 1
ATOM 2923 N N . ASN B 1 59 ? 20.969 -16.797 -25.359 1 96.81 59 ASN B N 1
ATOM 2924 C CA . ASN B 1 59 ? 22.156 -16.5 -26.172 1 96.81 59 ASN B CA 1
ATOM 2925 C C . ASN B 1 59 ? 21.797 -16.375 -27.656 1 96.81 59 ASN B C 1
ATOM 2927 O O . ASN B 1 59 ? 22.359 -15.547 -28.375 1 96.81 59 ASN B O 1
ATOM 2931 N N . LEU B 1 60 ? 20.969 -17.156 -28.078 1 96.94 60 LEU B N 1
ATOM 2932 C CA . LEU B 1 60 ? 20.531 -17.125 -29.484 1 96.94 60 LEU B CA 1
ATOM 2933 C C . LEU B 1 60 ? 19.781 -15.828 -29.781 1 96.94 60 LEU B C 1
ATOM 2935 O O . LEU B 1 60 ? 19.922 -15.258 -30.859 1 96.94 60 LEU B O 1
ATOM 2939 N N . GLN B 1 61 ? 18.906 -15.414 -28.844 1 95.88 61 GLN B N 1
ATOM 2940 C CA . GLN B 1 61 ? 18.156 -14.172 -29.016 1 95.88 61 GLN B CA 1
ATOM 2941 C C . GLN B 1 61 ? 19.094 -12.961 -29.047 1 95.88 61 GLN B C 1
ATOM 2943 O O . GLN B 1 61 ? 18.781 -11.953 -29.688 1 95.88 61 GLN B O 1
ATOM 2948 N N . GLY B 1 62 ? 20.172 -13.047 -28.297 1 95 62 GLY B N 1
ATOM 2949 C CA . GLY B 1 62 ? 21.141 -11.961 -28.234 1 95 62 GLY B CA 1
ATOM 2950 C C . GLY B 1 62 ? 20.656 -10.773 -27.438 1 95 62 GLY B C 1
ATOM 2951 O O . GLY B 1 62 ? 19.875 -10.93 -26.484 1 95 62 GLY B O 1
ATOM 2952 N N . GLY B 1 63 ? 21.297 -9.586 -27.625 1 95.81 63 GLY B N 1
ATOM 2953 C CA . GLY B 1 63 ? 20.938 -8.375 -26.906 1 95.81 63 GLY B CA 1
ATOM 2954 C C . GLY B 1 63 ? 21.906 -8.039 -25.797 1 95.81 63 GLY B C 1
ATOM 2955 O O . GLY B 1 63 ? 22.984 -8.633 -25.703 1 95.81 63 GLY B O 1
ATOM 2956 N N . SER B 1 64 ? 21.531 -7.02 -25.016 1 97.06 64 SER B N 1
ATOM 2957 C CA . SER B 1 64 ? 22.344 -6.613 -23.875 1 97.06 64 SER B CA 1
ATOM 2958 C C . SER B 1 64 ? 22.375 -7.695 -22.797 1 97.06 64 SER B C 1
ATOM 2960 O O . SER B 1 64 ? 21.562 -8.609 -22.812 1 97.06 64 SER B O 1
ATOM 2962 N N . PRO B 1 65 ? 23.312 -7.633 -21.891 1 96.19 65 PRO B N 1
ATOM 2963 C CA . PRO B 1 65 ? 23.328 -8.586 -20.781 1 96.19 65 PRO B CA 1
ATOM 2964 C C . PRO B 1 65 ? 22.016 -8.609 -20 1 96.19 65 PRO B C 1
ATOM 2966 O O . PRO B 1 65 ? 21.562 -9.68 -19.594 1 96.19 65 PRO B O 1
ATOM 2969 N N . GLU B 1 66 ? 21.453 -7.488 -19.844 1 96.5 66 GLU B N 1
ATOM 2970 C CA . GLU B 1 66 ? 20.203 -7.391 -19.109 1 96.5 66 GLU B CA 1
ATOM 2971 C C . GLU B 1 66 ? 19.062 -8.086 -19.859 1 96.5 66 GLU B C 1
ATOM 2973 O O . GLU B 1 66 ? 18.266 -8.812 -19.266 1 96.5 66 GLU B O 1
ATOM 2978 N N . THR B 1 67 ? 19.047 -7.848 -21.141 1 96.75 67 THR B N 1
ATOM 2979 C CA . THR B 1 67 ? 18 -8.438 -21.969 1 96.75 67 THR B CA 1
ATOM 2980 C C . THR B 1 67 ? 18.156 -9.953 -22.031 1 96.75 67 THR B C 1
ATOM 2982 O O . THR B 1 67 ? 17.172 -10.695 -22 1 96.75 67 THR B O 1
ATOM 2985 N N . ARG B 1 68 ? 19.375 -10.414 -22.125 1 97.38 68 ARG B N 1
ATOM 2986 C CA . ARG B 1 68 ? 19.641 -11.852 -22.172 1 97.38 68 ARG B CA 1
ATOM 2987 C C . ARG B 1 68 ? 19.219 -12.523 -20.859 1 97.38 68 ARG B C 1
ATOM 2989 O O . ARG B 1 68 ? 18.656 -13.625 -20.875 1 97.38 68 ARG B O 1
ATOM 2996 N N . LEU B 1 69 ? 19.484 -11.836 -19.766 1 97.81 69 LEU B N 1
ATOM 2997 C CA . LEU B 1 69 ? 19.109 -12.359 -18.469 1 97.81 69 LEU B CA 1
ATOM 2998 C C . LEU B 1 69 ? 17.594 -12.484 -18.359 1 97.81 69 LEU B C 1
ATOM 3000 O O . LEU B 1 69 ? 17.078 -13.484 -17.859 1 97.81 69 LEU B O 1
ATOM 3004 N N . ILE B 1 70 ? 16.891 -11.484 -18.844 1 97.75 70 ILE B N 1
ATOM 3005 C CA . ILE B 1 70 ? 15.438 -11.484 -18.812 1 97.75 70 ILE B CA 1
ATOM 3006 C C . ILE B 1 70 ? 14.906 -12.625 -19.672 1 97.75 70 ILE B C 1
ATOM 3008 O O . ILE B 1 70 ? 14.008 -13.367 -19.266 1 97.75 70 ILE B O 1
ATOM 3012 N N . ASN B 1 71 ? 15.492 -12.82 -20.859 1 98.12 71 ASN B N 1
ATOM 3013 C CA . ASN B 1 71 ? 15.062 -13.875 -21.766 1 98.12 71 ASN B CA 1
ATOM 3014 C C . ASN B 1 71 ? 15.336 -15.258 -21.172 1 98.12 71 ASN B C 1
ATOM 3016 O O . ASN B 1 71 ? 14.516 -16.172 -21.312 1 98.12 71 ASN B O 1
ATOM 3020 N N . ALA B 1 72 ? 16.484 -15.391 -20.531 1 98 72 ALA B N 1
ATOM 3021 C CA . ALA B 1 72 ? 16.812 -16.656 -19.891 1 98 72 ALA B CA 1
ATOM 3022 C C . ALA B 1 72 ? 15.836 -16.984 -18.781 1 98 72 ALA B C 1
ATOM 3024 O O . ALA B 1 72 ? 15.375 -18.125 -18.656 1 98 72 ALA B O 1
ATOM 3025 N N . SER B 1 73 ? 15.547 -16.016 -18 1 97.5 73 SER B N 1
ATOM 3026 C CA . SER B 1 73 ? 14.641 -16.188 -16.875 1 97.5 73 SER B CA 1
ATOM 3027 C C . SER B 1 73 ? 13.234 -16.562 -17.344 1 97.5 73 SER B C 1
ATOM 3029 O O . SER B 1 73 ? 12.633 -17.5 -16.828 1 97.5 73 SER B O 1
ATOM 3031 N N . ASP B 1 74 ? 12.742 -15.867 -18.328 1 97.88 74 ASP B N 1
ATOM 3032 C CA . ASP B 1 74 ? 11.422 -16.141 -18.875 1 97.88 74 ASP B CA 1
ATOM 3033 C C . ASP B 1 74 ? 11.359 -17.547 -19.469 1 97.88 74 ASP B C 1
ATOM 3035 O O . ASP B 1 74 ? 10.398 -18.281 -19.25 1 97.88 74 ASP B O 1
ATOM 3039 N N . ARG B 1 75 ? 12.383 -17.875 -20.219 1 97.88 75 ARG B N 1
ATOM 3040 C CA . ARG B 1 75 ? 12.422 -19.172 -20.875 1 97.88 75 ARG B CA 1
ATOM 3041 C C . ARG B 1 75 ? 12.484 -20.297 -19.859 1 97.88 75 ARG B C 1
ATOM 3043 O O . ARG B 1 75 ? 11.875 -21.359 -20.062 1 97.88 75 ARG B O 1
ATOM 3050 N N . LEU B 1 76 ? 13.227 -20.094 -18.812 1 96.56 76 LEU B N 1
ATOM 3051 C CA . LEU B 1 76 ? 13.305 -21.125 -17.781 1 96.56 76 LEU B CA 1
ATOM 3052 C C . LEU B 1 76 ? 11.93 -21.375 -17.156 1 96.56 76 LEU B C 1
ATOM 3054 O O . LEU B 1 76 ? 11.539 -22.531 -16.953 1 96.56 76 LEU B O 1
ATOM 3058 N N . ALA B 1 77 ? 11.227 -20.297 -16.844 1 96.25 77 ALA B N 1
ATOM 3059 C CA . ALA B 1 77 ? 9.883 -20.438 -16.297 1 96.25 77 ALA B CA 1
ATOM 3060 C C . ALA B 1 77 ? 8.984 -21.219 -17.25 1 96.25 77 ALA B C 1
ATOM 3062 O O . ALA B 1 77 ? 8.227 -22.109 -16.828 1 96.25 77 ALA B O 1
ATOM 3063 N N . VAL B 1 78 ? 9.094 -20.922 -18.484 1 97.69 78 VAL B N 1
ATOM 3064 C CA . VAL B 1 78 ? 8.281 -21.578 -19.516 1 97.69 78 VAL B CA 1
ATOM 3065 C C . VAL B 1 78 ? 8.711 -23.047 -19.656 1 97.69 78 VAL B C 1
ATOM 3067 O O . VAL B 1 78 ? 7.867 -23.938 -19.797 1 97.69 78 VAL B O 1
ATOM 3070 N N . ASN B 1 79 ? 10.047 -23.281 -19.594 1 96.75 79 ASN B N 1
ATOM 3071 C CA . ASN B 1 79 ? 10.547 -24.656 -19.672 1 96.75 79 ASN B CA 1
ATOM 3072 C C . ASN B 1 79 ? 9.977 -25.516 -18.547 1 96.75 79 ASN B C 1
ATOM 3074 O O . ASN B 1 79 ? 9.539 -26.641 -18.781 1 96.75 79 ASN B O 1
ATOM 3078 N N . ILE B 1 80 ? 10.008 -24.984 -17.391 1 94.31 80 ILE B N 1
ATOM 3079 C CA . ILE B 1 80 ? 9.508 -25.719 -16.234 1 94.31 80 ILE B CA 1
ATOM 3080 C C . ILE B 1 80 ? 8 -25.938 -16.359 1 94.31 80 ILE B C 1
ATOM 3082 O O . ILE B 1 80 ? 7.5 -27.031 -16.141 1 94.31 80 ILE B O 1
ATOM 3086 N N . GLY B 1 81 ? 7.285 -24.875 -16.766 1 95.69 81 GLY B N 1
ATOM 3087 C CA . GLY B 1 81 ? 5.855 -25.016 -17 1 95.69 81 GLY B CA 1
ATOM 3088 C C . GLY B 1 81 ? 5.516 -26.062 -18.047 1 95.69 81 GLY B C 1
ATOM 3089 O O . GLY B 1 81 ? 4.598 -26.859 -17.844 1 95.69 81 GLY B O 1
ATOM 3090 N N . ALA B 1 82 ? 6.25 -26.031 -19.109 1 96.56 82 ALA B N 1
ATOM 3091 C CA . ALA B 1 82 ? 6.031 -27 -20.188 1 96.56 82 ALA B CA 1
ATOM 3092 C C . ALA B 1 82 ? 6.266 -28.422 -19.703 1 96.56 82 ALA B C 1
ATOM 3094 O O . ALA B 1 82 ? 5.531 -29.344 -20.078 1 96.56 82 ALA B O 1
ATOM 3095 N N . GLU B 1 83 ? 7.297 -28.578 -18.922 1 94.19 83 GLU B N 1
ATOM 3096 C CA . GLU B 1 83 ? 7.598 -29.906 -18.391 1 94.19 83 GLU B CA 1
ATOM 3097 C C . GLU B 1 83 ? 6.492 -30.391 -17.453 1 94.19 83 GLU B C 1
ATOM 3099 O O . GLU B 1 83 ? 6.086 -31.547 -17.516 1 94.19 83 GLU B O 1
ATOM 3104 N N . VAL B 1 84 ? 6.012 -29.484 -16.594 1 94.06 84 VAL B N 1
ATOM 3105 C CA . VAL B 1 84 ? 4.949 -29.812 -15.648 1 94.06 84 VAL B CA 1
ATOM 3106 C C . VAL B 1 84 ? 3.682 -30.203 -16.406 1 94.06 84 VAL B C 1
ATOM 3108 O O . VAL B 1 84 ? 2.963 -31.109 -15.992 1 94.06 84 VAL B O 1
ATOM 3111 N N . LEU B 1 85 ? 3.406 -29.578 -17.5 1 96.12 85 LEU B N 1
ATOM 3112 C CA . LEU B 1 85 ? 2.197 -29.797 -18.281 1 96.12 85 LEU B CA 1
ATOM 3113 C C . LEU B 1 85 ? 2.154 -31.234 -18.828 1 96.12 85 LEU B C 1
ATOM 3115 O O . LEU B 1 85 ? 1.076 -31.766 -19.094 1 96.12 85 LEU B O 1
ATOM 3119 N N . LYS B 1 86 ? 3.309 -31.859 -18.969 1 94.25 86 LYS B N 1
ATOM 3120 C CA . LYS B 1 86 ? 3.354 -33.25 -19.422 1 94.25 86 LYS B CA 1
ATOM 3121 C C . LYS B 1 86 ? 2.768 -34.188 -18.375 1 94.25 86 LYS B C 1
ATOM 3123 O O . LYS B 1 86 ? 2.371 -35.312 -18.703 1 94.25 86 LYS B O 1
ATOM 3128 N N . SER B 1 87 ? 2.691 -33.688 -17.172 1 92.75 87 SER B N 1
ATOM 3129 C CA . SER B 1 87 ? 2.314 -34.562 -16.078 1 92.75 87 SER B CA 1
ATOM 3130 C C . SER B 1 87 ? 0.932 -34.219 -15.531 1 92.75 87 SER B C 1
ATOM 3132 O O . SER B 1 87 ? 0.459 -34.844 -14.578 1 92.75 87 SER B O 1
ATOM 3134 N N . ILE B 1 88 ? 0.246 -33.219 -16.047 1 94.81 88 ILE B N 1
ATOM 3135 C CA . ILE B 1 88 ? -1.069 -32.844 -15.547 1 94.81 88 ILE B CA 1
ATOM 3136 C C . ILE B 1 88 ? -2.027 -32.656 -16.719 1 94.81 88 ILE B C 1
ATOM 3138 O O . ILE B 1 88 ? -1.616 -32.219 -17.797 1 94.81 88 ILE B O 1
ATOM 3142 N N . PRO B 1 89 ? -3.279 -32.938 -16.516 1 96.06 89 PRO B N 1
ATOM 3143 C CA . PRO B 1 89 ? -4.242 -32.812 -17.609 1 96.06 89 PRO B CA 1
ATOM 3144 C C . PRO B 1 89 ? -4.742 -31.359 -17.781 1 96.06 89 PRO B C 1
ATOM 3146 O O . PRO B 1 89 ? -5.27 -31.016 -18.828 1 96.06 89 PRO B O 1
ATOM 3149 N N . GLY B 1 90 ? -4.613 -30.531 -16.781 1 97.19 90 GLY B N 1
ATOM 3150 C CA . GLY B 1 90 ? -5.211 -29.203 -16.781 1 97.19 90 GLY B CA 1
ATOM 3151 C C . GLY B 1 90 ? -4.23 -28.109 -17.156 1 97.19 90 GLY B C 1
ATOM 3152 O O . GLY B 1 90 ? -3.562 -28.188 -18.188 1 97.19 90 GLY B O 1
ATOM 3153 N N . ARG B 1 91 ? -4.105 -27.109 -16.281 1 97.94 91 ARG B N 1
ATOM 3154 C CA . ARG B 1 91 ? -3.393 -25.891 -16.641 1 97.94 91 ARG B CA 1
ATOM 3155 C C . ARG B 1 91 ? -2.238 -25.625 -15.672 1 97.94 91 ARG B C 1
ATOM 3157 O O . ARG B 1 91 ? -2.242 -26.125 -14.547 1 97.94 91 ARG B O 1
ATOM 3164 N N . ILE B 1 92 ? -1.231 -24.859 -16.156 1 97.69 92 ILE B N 1
ATOM 3165 C CA . ILE B 1 92 ? -0.119 -24.422 -15.32 1 97.69 92 ILE B CA 1
ATOM 3166 C C . ILE B 1 92 ? -0.164 -22.906 -15.172 1 97.69 92 ILE B C 1
ATOM 3168 O O . ILE B 1 92 ? -0.453 -22.188 -16.125 1 97.69 92 ILE B O 1
ATOM 3172 N N . SER B 1 93 ? -0.027 -22.406 -13.938 1 98.31 93 SER B N 1
ATOM 3173 C CA . SER B 1 93 ? 0.117 -20.969 -13.703 1 98.31 93 SER B CA 1
ATOM 3174 C C . SER B 1 93 ? 1.582 -20.547 -13.742 1 98.31 93 SER B C 1
ATOM 3176 O O . SER B 1 93 ? 2.393 -21.031 -12.945 1 98.31 93 SER B O 1
ATOM 3178 N N . THR B 1 94 ? 1.911 -19.688 -14.609 1 97.88 94 THR B N 1
ATOM 3179 C CA . THR B 1 94 ? 3.246 -19.109 -14.711 1 97.88 94 THR B CA 1
ATOM 3180 C C . THR B 1 94 ? 3.232 -17.641 -14.297 1 97.88 94 THR B C 1
ATOM 3182 O O . THR B 1 94 ? 2.459 -16.844 -14.828 1 97.88 94 THR B O 1
ATOM 3185 N N . GLU B 1 95 ? 4.086 -17.297 -13.352 1 97.62 95 GLU B N 1
ATOM 3186 C CA . GLU B 1 95 ? 3.967 -16.016 -12.68 1 97.62 95 GLU B CA 1
ATOM 3187 C C . GLU B 1 95 ? 4.855 -14.961 -13.336 1 97.62 95 GLU B C 1
ATOM 3189 O O . GLU B 1 95 ? 6.012 -15.242 -13.664 1 97.62 95 GLU B O 1
ATOM 3194 N N . VAL B 1 96 ? 4.293 -13.805 -13.617 1 98.19 96 VAL B N 1
ATOM 3195 C CA . VAL B 1 96 ? 5.012 -12.633 -14.094 1 98.19 96 VAL B CA 1
ATOM 3196 C C . VAL B 1 96 ? 5.891 -12.07 -12.984 1 98.19 96 VAL B C 1
ATOM 3198 O O . VAL B 1 96 ? 5.516 -12.102 -11.812 1 98.19 96 VAL B O 1
ATOM 3201 N N . ASP B 1 97 ? 7.07 -11.547 -13.383 1 97.88 97 ASP B N 1
ATOM 3202 C CA . ASP B 1 97 ? 8.039 -10.945 -12.469 1 97.88 97 ASP B CA 1
ATOM 3203 C C . ASP B 1 97 ? 7.359 -9.945 -11.531 1 97.88 97 ASP B C 1
ATOM 3205 O O . ASP B 1 97 ? 6.754 -8.969 -11.984 1 97.88 97 ASP B O 1
ATOM 3209 N N . ALA B 1 98 ? 7.586 -10.156 -10.211 1 98.25 98 ALA B N 1
ATOM 3210 C CA . ALA B 1 98 ? 6.902 -9.352 -9.203 1 98.25 98 ALA B CA 1
ATOM 3211 C C . ALA B 1 98 ? 7.363 -7.898 -9.25 1 98.25 98 ALA B C 1
ATOM 3213 O O . ALA B 1 98 ? 6.648 -7 -8.812 1 98.25 98 ALA B O 1
ATOM 3214 N N . ARG B 1 99 ? 8.547 -7.586 -9.852 1 98.38 99 ARG B N 1
ATOM 3215 C CA . ARG B 1 99 ? 9.055 -6.227 -9.969 1 98.38 99 ARG B CA 1
ATOM 3216 C C . ARG B 1 99 ? 8.164 -5.379 -10.867 1 98.38 99 ARG B C 1
ATOM 3218 O O . ARG B 1 99 ? 8.219 -4.145 -10.82 1 98.38 99 ARG B O 1
ATOM 3225 N N . LEU B 1 100 ? 7.238 -6.031 -11.648 1 98.69 100 LEU B N 1
ATOM 3226 C CA . LEU B 1 100 ? 6.375 -5.34 -12.594 1 98.69 100 LEU B CA 1
ATOM 3227 C C . LEU B 1 100 ? 4.984 -5.117 -12.008 1 98.69 100 LEU B C 1
ATOM 3229 O O . LEU B 1 100 ? 4.105 -4.562 -12.672 1 98.69 100 LEU B O 1
ATOM 3233 N N . SER B 1 101 ? 4.766 -5.445 -10.727 1 98.75 101 SER B N 1
ATOM 3234 C CA . SER B 1 101 ? 3.447 -5.555 -10.109 1 98.75 101 SER B CA 1
ATOM 3235 C C . SER B 1 101 ? 2.703 -4.227 -10.164 1 98.75 101 SER B C 1
ATOM 3237 O O . SER B 1 101 ? 1.48 -4.188 -10 1 98.75 101 SER B O 1
ATOM 3239 N N . PHE B 1 102 ? 3.41 -3.111 -10.352 1 98.81 102 PHE B N 1
ATOM 3240 C CA . PHE B 1 102 ? 2.752 -1.811 -10.32 1 98.81 102 PHE B CA 1
ATOM 3241 C C . PHE B 1 102 ? 2.785 -1.151 -11.695 1 98.81 102 PHE B C 1
ATOM 3243 O O . PHE B 1 102 ? 2.527 0.048 -11.82 1 98.81 102 PHE B O 1
ATOM 3250 N N . ASP B 1 103 ? 3.08 -1.908 -12.727 1 98.75 103 ASP B N 1
ATOM 3251 C CA . ASP B 1 103 ? 3.127 -1.436 -14.109 1 98.75 103 ASP B CA 1
ATOM 3252 C C . ASP B 1 103 ? 2.197 -2.254 -15 1 98.75 103 ASP B C 1
ATOM 3254 O O . ASP B 1 103 ? 2.605 -3.277 -15.562 1 98.75 103 ASP B O 1
ATOM 3258 N N . ARG B 1 104 ? 1.003 -1.705 -15.156 1 98.75 104 ARG B N 1
ATOM 3259 C CA . ARG B 1 104 ? -0.001 -2.43 -15.93 1 98.75 104 ARG B CA 1
ATOM 3260 C C . ARG B 1 104 ? 0.536 -2.812 -17.312 1 98.75 104 ARG B C 1
ATOM 3262 O O . ARG B 1 104 ? 0.419 -3.967 -17.719 1 98.75 104 ARG B O 1
ATOM 3269 N N . GLY B 1 105 ? 1.107 -1.842 -18.016 1 98.81 105 GLY B N 1
ATOM 3270 C CA . GLY B 1 105 ? 1.598 -2.088 -19.359 1 98.81 105 GLY B CA 1
ATOM 3271 C C . GLY B 1 105 ? 2.664 -3.164 -19.422 1 98.81 105 GLY B C 1
ATOM 3272 O O . GLY B 1 105 ? 2.629 -4.035 -20.297 1 98.81 105 GLY B O 1
ATOM 3273 N N . MET B 1 106 ? 3.604 -3.131 -18.484 1 98.75 106 MET B N 1
ATOM 3274 C CA . MET B 1 106 ? 4.684 -4.113 -18.484 1 98.75 106 MET B CA 1
ATOM 3275 C C . MET B 1 106 ? 4.168 -5.492 -18.094 1 98.75 106 MET B C 1
ATOM 3277 O O . MET B 1 106 ? 4.664 -6.508 -18.578 1 98.75 106 MET B O 1
ATOM 3281 N N . CYS B 1 107 ? 3.145 -5.559 -17.234 1 98.88 107 CYS B N 1
ATOM 3282 C CA . CYS B 1 107 ? 2.506 -6.832 -16.922 1 98.88 107 CYS B CA 1
ATOM 3283 C C . CYS B 1 107 ? 1.907 -7.461 -18.172 1 98.88 107 CYS B C 1
ATOM 3285 O O . CYS B 1 107 ? 2.105 -8.648 -18.438 1 98.88 107 CYS B O 1
ATOM 3287 N N . VAL B 1 108 ? 1.201 -6.648 -18.969 1 98.94 108 VAL B N 1
ATOM 3288 C CA . VAL B 1 108 ? 0.551 -7.133 -20.172 1 98.94 108 VAL B CA 1
ATOM 3289 C C . VAL B 1 108 ? 1.605 -7.605 -21.172 1 98.94 108 VAL B C 1
ATOM 3291 O O . VAL B 1 108 ? 1.485 -8.688 -21.75 1 98.94 108 VAL B O 1
ATOM 3294 N N . ALA B 1 109 ? 2.627 -6.773 -21.344 1 98.88 109 ALA B N 1
ATOM 3295 C CA . ALA B 1 109 ? 3.684 -7.109 -22.297 1 98.88 109 ALA B CA 1
ATOM 3296 C C . ALA B 1 109 ? 4.371 -8.414 -21.906 1 98.88 109 ALA B C 1
ATOM 3298 O O . ALA B 1 109 ? 4.625 -9.266 -22.766 1 98.88 109 ALA B O 1
ATOM 3299 N N . LYS B 1 110 ? 4.699 -8.562 -20.656 1 98.75 110 LYS B N 1
ATOM 3300 C CA . LYS B 1 110 ? 5.363 -9.766 -20.172 1 98.75 110 LYS B CA 1
ATOM 3301 C C . LYS B 1 110 ? 4.465 -10.992 -20.328 1 98.75 110 LYS B C 1
ATOM 3303 O O . LYS B 1 110 ? 4.934 -12.07 -20.703 1 98.75 110 LYS B O 1
ATOM 3308 N N . ALA B 1 111 ? 3.201 -10.836 -20.016 1 98.88 111 ALA B N 1
ATOM 3309 C CA . ALA B 1 111 ? 2.242 -11.93 -20.172 1 98.88 111 ALA B CA 1
ATOM 3310 C C . ALA B 1 111 ? 2.193 -12.422 -21.609 1 98.88 111 ALA B C 1
ATOM 3312 O O . ALA B 1 111 ? 2.258 -13.633 -21.859 1 98.88 111 ALA B O 1
ATOM 3313 N N . ARG B 1 112 ? 2.084 -11.516 -22.531 1 98.88 112 ARG B N 1
ATOM 3314 C CA . ARG B 1 112 ? 2.043 -11.859 -23.953 1 98.88 112 ARG B CA 1
ATOM 3315 C C . ARG B 1 112 ? 3.324 -12.562 -24.375 1 98.88 112 ARG B C 1
ATOM 3317 O O . ARG B 1 112 ? 3.283 -13.516 -25.156 1 98.88 112 ARG B O 1
ATOM 3324 N N . LYS B 1 113 ? 4.41 -12.078 -23.859 1 98.81 113 LYS B N 1
ATOM 3325 C CA . LYS B 1 113 ? 5.691 -12.703 -24.172 1 98.81 113 LYS B CA 1
ATOM 3326 C C . LYS B 1 113 ? 5.727 -14.148 -23.688 1 98.81 113 LYS B C 1
ATOM 3328 O O . LYS B 1 113 ? 6.148 -15.039 -24.422 1 98.81 113 LYS B O 1
ATOM 3333 N N . LEU B 1 114 ? 5.312 -14.398 -22.469 1 98.75 114 LEU B N 1
ATOM 3334 C CA . LEU B 1 114 ? 5.301 -15.75 -21.906 1 98.75 114 LEU B CA 1
ATOM 3335 C C . LEU B 1 114 ? 4.395 -16.656 -22.734 1 98.75 114 LEU B C 1
ATOM 3337 O O . LEU B 1 114 ? 4.762 -17.797 -23.031 1 98.75 114 LEU B O 1
ATOM 3341 N N . ILE B 1 115 ? 3.213 -16.172 -23.094 1 98.88 115 ILE B N 1
ATOM 3342 C CA . ILE B 1 115 ? 2.289 -16.953 -23.906 1 98.88 115 ILE B CA 1
ATOM 3343 C C . ILE B 1 115 ? 2.951 -17.297 -25.234 1 98.88 115 ILE B C 1
ATOM 3345 O O . ILE B 1 115 ? 2.846 -18.438 -25.719 1 98.88 115 ILE B O 1
ATOM 3349 N N . GLY B 1 116 ? 3.621 -16.312 -25.828 1 98.69 116 GLY B N 1
ATOM 3350 C CA . GLY B 1 116 ? 4.359 -16.578 -27.047 1 98.69 116 GLY B CA 1
ATOM 3351 C C . GLY B 1 116 ? 5.398 -17.672 -26.906 1 98.69 116 GLY B C 1
ATOM 3352 O O . GLY B 1 116 ? 5.551 -18.5 -27.797 1 98.69 116 GLY B O 1
ATOM 3353 N N . MET B 1 117 ? 6.113 -17.672 -25.859 1 98.56 117 MET B N 1
ATOM 3354 C CA . MET B 1 117 ? 7.141 -18.672 -25.609 1 98.56 117 MET B CA 1
ATOM 3355 C C . MET B 1 117 ? 6.523 -20.062 -25.484 1 98.56 117 MET B C 1
ATOM 3357 O O . MET B 1 117 ? 7.105 -21.047 -25.938 1 98.56 117 MET B O 1
ATOM 3361 N N . TYR B 1 118 ? 5.371 -20.156 -24.828 1 98.75 118 TYR B N 1
ATOM 3362 C CA . TYR B 1 118 ? 4.672 -21.438 -24.766 1 98.75 118 TYR B CA 1
ATOM 3363 C C . TYR B 1 118 ? 4.238 -21.891 -26.141 1 98.75 118 TYR B C 1
ATOM 3365 O O . TYR B 1 118 ? 4.336 -23.062 -26.484 1 98.75 118 TYR B O 1
ATOM 3373 N N . GLN B 1 119 ? 3.744 -20.922 -26.938 1 98.25 119 GLN B N 1
ATOM 3374 C CA . GLN B 1 119 ? 3.305 -21.25 -28.281 1 98.25 119 GLN B CA 1
ATOM 3375 C C . GLN B 1 119 ? 4.465 -21.766 -29.141 1 98.25 119 GLN B C 1
ATOM 3377 O O . GLN B 1 119 ? 4.277 -22.641 -29.984 1 98.25 119 GLN B O 1
ATOM 3382 N N . GLU B 1 120 ? 5.633 -21.219 -28.922 1 97.5 120 GLU B N 1
ATOM 3383 C CA . GLU B 1 120 ? 6.824 -21.719 -29.609 1 97.5 120 GLU B CA 1
ATOM 3384 C C . GLU B 1 120 ? 7.059 -23.188 -29.312 1 97.5 120 GLU B C 1
ATOM 3386 O O . GLU B 1 120 ? 7.703 -23.891 -30.109 1 97.5 120 GLU B O 1
ATOM 3391 N N . LYS B 1 121 ? 6.551 -23.656 -28.234 1 97.75 121 LYS B N 1
ATOM 3392 C CA . LYS B 1 121 ? 6.703 -25.047 -27.828 1 97.75 121 LYS B CA 1
ATOM 3393 C C . LYS B 1 121 ? 5.445 -25.859 -28.156 1 97.75 121 LYS B C 1
ATOM 3395 O O . LYS B 1 121 ? 5.262 -26.953 -27.656 1 97.75 121 LYS B O 1
ATOM 3400 N N . ASP B 1 122 ? 4.535 -25.266 -28.906 1 98.19 122 ASP B N 1
ATOM 3401 C CA . ASP B 1 122 ? 3.293 -25.875 -29.375 1 98.19 122 ASP B CA 1
ATOM 3402 C C . ASP B 1 122 ? 2.328 -26.141 -28.234 1 98.19 122 ASP B C 1
ATOM 3404 O O . ASP B 1 122 ? 1.639 -27.156 -28.203 1 98.19 122 ASP B O 1
ATOM 3408 N N . ILE B 1 123 ? 2.385 -25.328 -27.234 1 98.56 123 ILE B N 1
ATOM 3409 C CA . ILE B 1 123 ? 1.444 -25.391 -26.125 1 98.56 123 ILE B CA 1
ATOM 3410 C C . ILE B 1 123 ? 0.423 -24.266 -26.25 1 98.56 123 ILE B C 1
ATOM 3412 O O . ILE B 1 123 ? 0.787 -23.094 -26.25 1 98.56 123 ILE B O 1
ATOM 3416 N N . PRO B 1 124 ? -0.816 -24.625 -26.422 1 98 124 PRO B N 1
ATOM 3417 C CA . PRO B 1 124 ? -1.827 -23.578 -26.609 1 98 124 PRO B CA 1
ATOM 3418 C C . PRO B 1 124 ? -2.053 -22.75 -25.344 1 98 124 PRO B C 1
ATOM 3420 O O . PRO B 1 124 ? -1.918 -23.266 -24.234 1 98 124 PRO B O 1
ATOM 3423 N N . ARG B 1 125 ? -2.467 -21.5 -25.484 1 97.88 125 ARG B N 1
ATOM 3424 C CA . ARG B 1 125 ? -2.686 -20.594 -24.359 1 97.88 125 ARG B CA 1
ATOM 3425 C C . ARG B 1 125 ? -3.799 -21.109 -23.453 1 97.88 125 ARG B C 1
ATOM 3427 O O . ARG B 1 125 ? -3.865 -20.75 -22.266 1 97.88 125 ARG B O 1
ATOM 3434 N N . SER B 1 126 ? -4.648 -21.984 -23.953 1 98.06 126 SER B N 1
ATOM 3435 C CA . SER B 1 126 ? -5.746 -22.531 -23.172 1 98.06 126 SER B CA 1
ATOM 3436 C C . SER B 1 126 ? -5.223 -23.406 -22.031 1 98.06 126 SER B C 1
ATOM 3438 O O . SER B 1 126 ? -5.965 -23.75 -21.109 1 98.06 126 SER B O 1
ATOM 3440 N N . ARG B 1 127 ? -3.949 -23.797 -22.031 1 98.44 127 ARG B N 1
ATOM 3441 C CA . ARG B 1 127 ? -3.342 -24.625 -21 1 98.44 127 ARG B CA 1
ATOM 3442 C C . ARG B 1 127 ? -2.568 -23.781 -19.984 1 98.44 127 ARG B C 1
ATOM 3444 O O . ARG B 1 127 ? -1.968 -24.312 -19.047 1 98.44 127 ARG B O 1
ATOM 3451 N N . ILE B 1 128 ? -2.594 -22.422 -20.219 1 98.75 128 ILE B N 1
ATOM 3452 C CA . ILE B 1 128 ? -1.726 -21.547 -19.422 1 98.75 128 ILE B CA 1
ATOM 3453 C C . ILE B 1 128 ? -2.57 -20.531 -18.672 1 98.75 128 ILE B C 1
ATOM 3455 O O . ILE B 1 128 ? -3.514 -19.969 -19.219 1 98.75 128 ILE B O 1
ATOM 3459 N N . LEU B 1 129 ? -2.266 -20.359 -17.422 1 98.81 129 LEU B N 1
ATOM 3460 C CA . LEU B 1 129 ? -2.707 -19.203 -16.656 1 98.81 129 LEU B CA 1
ATOM 3461 C C . LEU B 1 129 ? -1.538 -18.266 -16.375 1 98.81 129 LEU B C 1
ATOM 3463 O O . LEU B 1 129 ? -0.499 -18.688 -15.867 1 98.81 129 LEU B O 1
ATOM 3467 N N . ILE B 1 130 ? -1.677 -17.031 -16.766 1 98.88 130 ILE B N 1
ATOM 3468 C CA . ILE B 1 130 ? -0.695 -16.016 -16.391 1 98.88 130 ILE B CA 1
ATOM 3469 C C . ILE B 1 130 ? -0.973 -15.539 -14.977 1 98.88 130 ILE B C 1
ATOM 3471 O O . ILE B 1 130 ? -2.066 -15.047 -14.68 1 98.88 130 ILE B O 1
ATOM 3475 N N . LYS B 1 131 ? -0.024 -15.734 -14.109 1 98.81 131 LYS B N 1
ATOM 3476 C CA . LYS B 1 131 ? -0.165 -15.375 -12.703 1 98.81 131 LYS B CA 1
ATOM 3477 C C . LYS B 1 131 ? 0.382 -13.977 -12.438 1 98.81 131 LYS B C 1
ATOM 3479 O O . LYS B 1 131 ? 1.531 -13.68 -12.766 1 98.81 131 LYS B O 1
ATOM 3484 N N . LEU B 1 132 ? -0.451 -13.102 -11.914 1 98.88 132 LEU B N 1
ATOM 3485 C CA . LEU B 1 132 ? -0.119 -11.711 -11.602 1 98.88 132 LEU B CA 1
ATOM 3486 C C . LEU B 1 132 ? -0.469 -11.383 -10.148 1 98.88 132 LEU B C 1
ATOM 3488 O O . LEU B 1 132 ? -1.414 -11.953 -9.594 1 98.88 132 LEU B O 1
ATOM 3492 N N . ALA B 1 133 ? 0.326 -10.469 -9.516 1 98.88 133 ALA B N 1
ATOM 3493 C CA . ALA B 1 133 ? -0.057 -9.977 -8.195 1 98.88 133 ALA B CA 1
ATOM 3494 C C . ALA B 1 133 ? -1.348 -9.164 -8.266 1 98.88 133 ALA B C 1
ATOM 3496 O O . ALA B 1 133 ? -1.558 -8.398 -9.211 1 98.88 133 ALA B O 1
ATOM 3497 N N . ALA B 1 134 ? -2.166 -9.289 -7.223 1 98.94 134 ALA B N 1
ATOM 3498 C CA . ALA B 1 134 ? -3.463 -8.617 -7.219 1 98.94 134 ALA B CA 1
ATOM 3499 C C . ALA B 1 134 ? -3.338 -7.18 -6.73 1 98.94 134 ALA B C 1
ATOM 3501 O O . ALA B 1 134 ? -4.066 -6.762 -5.824 1 98.94 134 ALA B O 1
ATOM 3502 N N . THR B 1 135 ? -2.402 -6.402 -7.246 1 98.94 135 THR B N 1
ATOM 3503 C CA . THR B 1 135 ? -2.434 -4.945 -7.152 1 98.94 135 THR B CA 1
ATOM 3504 C C . THR B 1 135 ? -3.48 -4.367 -8.102 1 98.94 135 THR B C 1
ATOM 3506 O O . THR B 1 135 ? -4.023 -5.078 -8.945 1 98.94 135 THR B O 1
ATOM 3509 N N . TRP B 1 136 ? -3.832 -3.092 -7.91 1 98.88 136 TRP B N 1
ATOM 3510 C CA . TRP B 1 136 ? -4.758 -2.473 -8.852 1 98.88 136 TRP B CA 1
ATOM 3511 C C . TRP B 1 136 ? -4.246 -2.604 -10.281 1 98.88 136 TRP B C 1
ATOM 3513 O O . TRP B 1 136 ? -5.008 -2.949 -11.188 1 98.88 136 TRP B O 1
ATOM 3523 N N . GLU B 1 137 ? -2.951 -2.363 -10.5 1 98.88 137 GLU B N 1
ATOM 3524 C CA . GLU B 1 137 ? -2.328 -2.428 -11.812 1 98.88 137 GLU B CA 1
ATOM 3525 C C . GLU B 1 137 ? -2.361 -3.85 -12.375 1 98.88 137 GLU B C 1
ATOM 3527 O O . GLU B 1 137 ? -2.643 -4.051 -13.555 1 98.88 137 GLU B O 1
ATOM 3532 N N . GLY B 1 138 ? -2.08 -4.824 -11.484 1 98.94 138 GLY B N 1
ATOM 3533 C CA . GLY B 1 138 ? -2.172 -6.215 -11.898 1 98.94 138 GLY B CA 1
ATOM 3534 C C . GLY B 1 138 ? -3.574 -6.625 -12.312 1 98.94 138 GLY B C 1
ATOM 3535 O O . GLY B 1 138 ? -3.754 -7.328 -13.305 1 98.94 138 GLY B O 1
ATOM 3536 N N . ILE B 1 139 ? -4.562 -6.164 -11.586 1 98.94 139 ILE B N 1
ATOM 3537 C CA . ILE B 1 139 ? -5.957 -6.484 -11.867 1 98.94 139 ILE B CA 1
ATOM 3538 C C . ILE B 1 139 ? -6.367 -5.867 -13.203 1 98.94 139 ILE B C 1
ATOM 3540 O O . ILE B 1 139 ? -7.039 -6.512 -14.008 1 98.94 139 ILE B O 1
ATOM 3544 N N . ARG B 1 140 ? -5.914 -4.656 -13.414 1 98.94 140 ARG B N 1
ATOM 3545 C CA . ARG B 1 140 ? -6.242 -4.008 -14.68 1 98.94 140 ARG B CA 1
ATOM 3546 C C . ARG B 1 140 ? -5.527 -4.688 -15.844 1 98.94 140 ARG B C 1
ATOM 3548 O O . ARG B 1 140 ? -6.07 -4.777 -16.953 1 98.94 140 ARG B O 1
ATOM 3555 N N . ALA B 1 141 ? -4.289 -5.109 -15.625 1 98.94 141 ALA B N 1
ATOM 3556 C CA . ALA B 1 141 ? -3.594 -5.891 -16.641 1 98.94 141 ALA B CA 1
ATOM 3557 C C . ALA B 1 141 ? -4.359 -7.172 -16.969 1 98.94 141 ALA B C 1
ATOM 3559 O O . ALA B 1 141 ? -4.535 -7.516 -18.141 1 98.94 141 ALA B O 1
ATOM 3560 N N . ALA B 1 142 ? -4.824 -7.84 -15.938 1 98.94 142 ALA B N 1
ATOM 3561 C CA . ALA B 1 142 ? -5.574 -9.078 -16.125 1 98.94 142 ALA B CA 1
ATOM 3562 C C . ALA B 1 142 ? -6.863 -8.828 -16.906 1 98.94 142 ALA B C 1
ATOM 3564 O O . ALA B 1 142 ? -7.258 -9.641 -17.734 1 98.94 142 ALA B O 1
ATOM 3565 N N . GLU B 1 143 ? -7.543 -7.738 -16.562 1 98.94 143 GLU B N 1
ATOM 3566 C CA . GLU B 1 143 ? -8.758 -7.375 -17.281 1 98.94 143 GLU B CA 1
ATOM 3567 C C . GLU B 1 143 ? -8.508 -7.297 -18.781 1 98.94 143 GLU B C 1
ATOM 3569 O O . GLU B 1 143 ? -9.297 -7.809 -19.578 1 98.94 143 GLU B O 1
ATOM 3574 N N . GLU B 1 144 ? -7.449 -6.672 -19.156 1 98.88 144 GLU B N 1
ATOM 3575 C CA . GLU B 1 144 ? -7.074 -6.531 -20.562 1 98.88 144 GLU B CA 1
ATOM 3576 C C . GLU B 1 144 ? -6.727 -7.883 -21.172 1 98.88 144 GLU B C 1
ATOM 3578 O O . GLU B 1 144 ? -7.172 -8.203 -22.281 1 98.88 144 GLU B O 1
ATOM 3583 N N . LEU B 1 145 ? -5.953 -8.648 -20.484 1 98.94 145 LEU B N 1
ATOM 3584 C CA . LEU B 1 145 ? -5.5 -9.945 -20.969 1 98.94 145 LEU B CA 1
ATOM 3585 C C . LEU B 1 145 ? -6.68 -10.898 -21.156 1 98.94 145 LEU B C 1
ATOM 3587 O O . LEU B 1 145 ? -6.73 -11.641 -22.141 1 98.94 145 LEU B O 1
ATOM 3591 N N . GLU B 1 146 ? -7.641 -10.844 -20.203 1 98.88 146 GLU B N 1
ATOM 3592 C CA . GLU B 1 146 ? -8.82 -11.703 -20.312 1 98.88 146 GLU B CA 1
ATOM 3593 C C . GLU B 1 146 ? -9.594 -11.414 -21.594 1 98.88 146 GLU B C 1
ATOM 3595 O O . GLU B 1 146 ? -10.117 -12.336 -22.234 1 98.88 146 GLU B O 1
ATOM 3600 N N . LYS B 1 147 ? -9.648 -10.211 -22.016 1 98.44 147 LYS B N 1
ATOM 3601 C CA . LYS B 1 147 ? -10.344 -9.82 -23.234 1 98.44 147 LYS B CA 1
ATOM 3602 C C . LYS B 1 147 ? -9.641 -10.391 -24.469 1 98.44 147 LYS B C 1
ATOM 3604 O O . LYS B 1 147 ? -10.266 -10.562 -25.516 1 98.44 147 LYS B O 1
ATOM 3609 N N . GLU B 1 148 ? -8.367 -10.711 -24.312 1 98.12 148 GLU B N 1
ATOM 3610 C CA . GLU B 1 148 ? -7.578 -11.273 -25.406 1 98.12 148 GLU B CA 1
ATOM 3611 C C . GLU B 1 148 ? -7.617 -12.797 -25.375 1 98.12 148 GLU B C 1
ATOM 3613 O O . GLU B 1 148 ? -7.047 -13.445 -26.266 1 98.12 148 GLU B O 1
ATOM 3618 N N . GLY B 1 149 ? -8.234 -13.32 -24.391 1 98.25 149 GLY B N 1
ATOM 3619 C CA . GLY B 1 149 ? -8.305 -14.766 -24.266 1 98.25 149 GLY B CA 1
ATOM 3620 C C . GLY B 1 149 ? -7.141 -15.359 -23.484 1 98.25 149 GLY B C 1
ATOM 3621 O O . GLY B 1 149 ? -6.922 -16.578 -23.516 1 98.25 149 GLY B O 1
ATOM 3622 N N . ILE B 1 150 ? -6.332 -14.516 -22.906 1 98.81 150 ILE B N 1
ATOM 3623 C CA . ILE B 1 150 ? -5.281 -14.969 -22 1 98.81 150 ILE B CA 1
ATOM 3624 C C . ILE B 1 150 ? -5.805 -14.992 -20.562 1 98.81 150 ILE B C 1
ATOM 3626 O O . ILE B 1 150 ? -5.988 -13.938 -19.953 1 98.81 150 ILE B O 1
ATOM 3630 N N . ASN B 1 151 ? -6.004 -16.156 -20.031 1 98.88 151 ASN B N 1
ATOM 3631 C CA . ASN B 1 151 ? -6.586 -16.281 -18.703 1 98.88 151 ASN B CA 1
ATOM 3632 C C . ASN B 1 151 ? -5.539 -16.047 -17.609 1 98.88 151 ASN B C 1
ATOM 3634 O O . ASN B 1 151 ? -4.375 -16.422 -17.766 1 98.88 151 ASN B O 1
ATOM 3638 N N . CYS B 1 152 ? -6.012 -15.438 -16.547 1 98.94 152 CYS B N 1
ATOM 3639 C CA . CYS B 1 152 ? -5.078 -15.008 -15.516 1 98.94 152 CYS B CA 1
ATOM 3640 C C . CYS B 1 152 ? -5.426 -15.625 -14.172 1 98.94 152 CYS B C 1
ATOM 3642 O O . CYS B 1 152 ? -6.582 -15.984 -13.93 1 98.94 152 CYS B O 1
ATOM 3644 N N . ASN B 1 153 ? -4.414 -15.875 -13.336 1 98.88 153 ASN B N 1
ATOM 3645 C CA . ASN B 1 153 ? -4.461 -16.219 -11.922 1 98.88 153 ASN B CA 1
ATOM 3646 C C . ASN B 1 153 ? -3.924 -15.102 -11.047 1 98.88 153 ASN B C 1
ATOM 3648 O O . ASN B 1 153 ? -2.715 -14.875 -10.984 1 98.88 153 ASN B O 1
ATOM 3652 N N . LEU B 1 154 ? -4.789 -14.375 -10.383 1 98.94 154 LEU B N 1
ATOM 3653 C CA . LEU B 1 154 ? -4.34 -13.266 -9.539 1 98.94 154 LEU B CA 1
ATOM 3654 C C . LEU B 1 154 ? -3.949 -13.766 -8.148 1 98.94 154 LEU B C 1
ATOM 3656 O O . LEU B 1 154 ? -4.789 -14.281 -7.41 1 98.94 154 LEU B O 1
ATOM 3660 N N . THR B 1 155 ? -2.686 -13.578 -7.82 1 98.75 155 THR B N 1
ATOM 3661 C CA . THR B 1 155 ? -2.084 -14.07 -6.586 1 98.75 155 THR B CA 1
ATOM 3662 C C . THR B 1 155 ? -1.8 -12.914 -5.625 1 98.75 155 THR B C 1
ATOM 3664 O O . THR B 1 155 ? -2.125 -11.766 -5.918 1 98.75 155 THR B O 1
ATOM 3667 N N . LEU B 1 156 ? -1.3 -13.227 -4.43 1 98.75 156 LEU B N 1
ATOM 3668 C CA . LEU B 1 156 ? -1.063 -12.234 -3.391 1 98.75 156 LEU B CA 1
ATOM 3669 C C . LEU B 1 156 ? -2.34 -11.461 -3.08 1 98.75 156 LEU B C 1
ATOM 3671 O O . LEU B 1 156 ? -2.348 -10.227 -3.115 1 98.75 156 LEU B O 1
ATOM 3675 N N . LEU B 1 157 ? -3.361 -12.258 -2.898 1 98.94 157 LEU B N 1
ATOM 3676 C CA . LEU B 1 157 ? -4.68 -11.719 -2.592 1 98.94 157 LEU B CA 1
ATOM 3677 C C . LEU B 1 157 ? -5.012 -11.898 -1.114 1 98.94 157 LEU B C 1
ATOM 3679 O O . LEU B 1 157 ? -5.051 -13.023 -0.614 1 98.94 157 LEU B O 1
ATOM 3683 N N . PHE B 1 158 ? -5.305 -10.758 -0.412 1 98.94 158 PHE B N 1
ATOM 3684 C CA . PHE B 1 158 ? -5.402 -10.773 1.043 1 98.94 158 PHE B CA 1
ATOM 36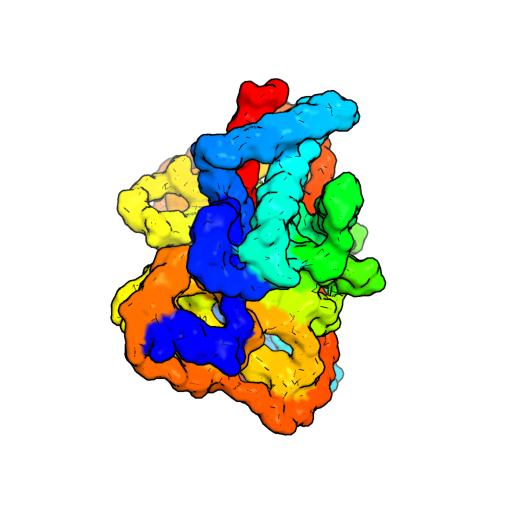85 C C . PHE B 1 158 ? -6.648 -10.023 1.508 1 98.94 158 PHE B C 1
ATOM 3687 O O . PHE B 1 158 ? -7.094 -10.195 2.645 1 98.94 158 PHE B O 1
ATOM 3694 N N . SER B 1 159 ? -7.23 -9.172 0.669 1 98.81 159 SER B N 1
ATOM 3695 C CA . SER B 1 159 ? -8.367 -8.375 1.118 1 98.81 159 SER B CA 1
ATOM 3696 C C . SER B 1 159 ? -9.602 -8.633 0.258 1 98.81 159 SER B C 1
ATOM 3698 O O . SER B 1 159 ? -9.484 -9.07 -0.89 1 98.81 159 SER B O 1
ATOM 3700 N N . PHE B 1 160 ? -10.734 -8.359 0.834 1 98.88 160 PHE B N 1
ATOM 3701 C CA . PHE B 1 160 ? -11.992 -8.469 0.101 1 98.88 160 PHE B CA 1
ATOM 3702 C C . PHE B 1 160 ? -12.023 -7.488 -1.067 1 98.88 160 PHE B C 1
ATOM 3704 O O . PHE B 1 160 ? -12.578 -7.789 -2.123 1 98.88 160 PHE B O 1
ATOM 3711 N N . ALA B 1 161 ? -11.398 -6.312 -0.939 1 98.88 161 ALA B N 1
ATOM 3712 C CA . ALA B 1 161 ? -11.336 -5.332 -2.021 1 98.88 161 ALA B CA 1
ATOM 3713 C C . ALA B 1 161 ? -10.625 -5.914 -3.244 1 98.88 161 ALA B C 1
ATOM 3715 O O . ALA B 1 161 ? -11.062 -5.707 -4.379 1 98.88 161 ALA B O 1
ATOM 3716 N N . GLN B 1 162 ? -9.555 -6.594 -3.012 1 98.94 162 GLN B N 1
ATOM 3717 C CA . GLN B 1 162 ? -8.852 -7.258 -4.105 1 98.94 162 GLN B CA 1
ATOM 3718 C C . GLN B 1 162 ? -9.758 -8.266 -4.809 1 98.94 162 GLN B C 1
ATOM 3720 O O . GLN B 1 162 ? -9.844 -8.281 -6.039 1 98.94 162 GLN B O 1
ATOM 3725 N N . ALA B 1 163 ? -10.398 -9.094 -3.975 1 98.94 163 ALA B N 1
ATOM 3726 C CA . ALA B 1 163 ? -11.266 -10.133 -4.523 1 98.94 163 ALA B CA 1
ATOM 3727 C C . ALA B 1 163 ? -12.391 -9.523 -5.359 1 98.94 163 ALA B C 1
ATOM 3729 O O . ALA B 1 163 ? -12.664 -9.977 -6.473 1 98.94 163 ALA B O 1
ATOM 3730 N N . ARG B 1 164 ? -13.023 -8.516 -4.824 1 98.81 164 ARG B N 1
ATOM 3731 C CA . ARG B 1 164 ? -14.117 -7.848 -5.527 1 98.81 164 ARG B CA 1
ATOM 3732 C C . ARG B 1 164 ? -13.641 -7.266 -6.852 1 98.81 164 ARG B C 1
ATOM 3734 O O . ARG B 1 164 ? -14.281 -7.453 -7.887 1 98.81 164 ARG B O 1
ATOM 3741 N N . ALA B 1 165 ? -12.516 -6.59 -6.801 1 98.94 165 ALA B N 1
ATOM 3742 C CA . ALA B 1 165 ? -11.984 -5.957 -8 1 98.94 165 ALA B CA 1
ATOM 3743 C C . ALA B 1 165 ? -11.656 -6.992 -9.07 1 98.94 165 ALA B C 1
ATOM 3745 O O . ALA B 1 165 ? -11.844 -6.746 -10.266 1 98.94 165 ALA B O 1
ATOM 3746 N N . CYS B 1 166 ? -11.133 -8.125 -8.664 1 98.94 166 CYS B N 1
ATOM 3747 C CA . CYS B 1 166 ? -10.805 -9.188 -9.602 1 98.94 166 CYS B CA 1
ATOM 3748 C C . CYS B 1 166 ? -12.062 -9.727 -10.281 1 98.94 166 CYS B C 1
ATOM 3750 O O . CYS B 1 166 ? -12.086 -9.914 -11.5 1 98.94 166 CYS B O 1
ATOM 3752 N N . ALA B 1 167 ? -13.086 -10.008 -9.469 1 98.81 167 ALA B N 1
ATOM 3753 C CA . ALA B 1 167 ? -14.344 -10.508 -10.031 1 98.81 167 ALA B CA 1
ATOM 3754 C C . ALA B 1 167 ? -14.93 -9.508 -11.023 1 98.81 167 ALA B C 1
ATOM 3756 O O . ALA B 1 167 ? -15.359 -9.891 -12.117 1 98.81 167 ALA B O 1
ATOM 3757 N N . GLU B 1 168 ? -14.891 -8.289 -10.68 1 98.69 168 GLU B N 1
ATOM 3758 C CA . GLU B 1 168 ? -15.453 -7.219 -11.5 1 98.69 168 GLU B CA 1
ATOM 3759 C C . GLU B 1 168 ? -14.672 -7.051 -12.797 1 98.69 168 GLU B C 1
ATOM 3761 O O . GLU B 1 168 ? -15.227 -6.613 -13.812 1 98.69 168 GLU B O 1
ATOM 3766 N N . ALA B 1 169 ? -13.422 -7.434 -12.797 1 98.69 169 ALA B N 1
ATOM 3767 C CA . ALA B 1 169 ? -12.555 -7.344 -13.977 1 98.69 169 ALA B CA 1
ATOM 3768 C C . ALA B 1 169 ? -12.688 -8.586 -14.852 1 98.69 169 ALA B C 1
ATOM 3770 O O . ALA B 1 169 ? -12.086 -8.664 -15.922 1 98.69 169 ALA B O 1
ATOM 3771 N N . GLY B 1 170 ? -13.43 -9.555 -14.391 1 98.62 170 GLY B N 1
ATOM 3772 C CA . GLY B 1 170 ? -13.625 -10.766 -15.172 1 98.62 170 GLY B CA 1
ATOM 3773 C C . GLY B 1 170 ? -12.43 -11.703 -15.141 1 98.62 170 GLY B C 1
ATOM 3774 O O . GLY B 1 170 ? -12.211 -12.469 -16.078 1 98.62 170 GLY B O 1
ATOM 3775 N N . VAL B 1 171 ? -11.656 -11.625 -14.094 1 98.88 171 VAL B N 1
ATOM 3776 C CA . VAL B 1 171 ? -10.484 -12.477 -13.953 1 98.88 171 VAL B CA 1
ATOM 3777 C C . VAL B 1 171 ? -10.906 -13.938 -13.891 1 98.88 171 VAL B C 1
ATOM 3779 O O . VAL B 1 171 ? -11.906 -14.273 -13.25 1 98.88 171 VAL B O 1
ATOM 3782 N N . PHE B 1 172 ? -10.148 -14.797 -14.516 1 98.88 172 PHE B N 1
ATOM 3783 C CA . PHE B 1 172 ? -10.492 -16.219 -14.578 1 98.88 172 PHE B CA 1
ATOM 3784 C C . PHE B 1 172 ? -10.414 -16.844 -13.195 1 98.88 172 PHE B C 1
ATOM 3786 O O . PHE B 1 172 ? -11.352 -17.531 -12.773 1 98.88 172 PHE B O 1
ATOM 3793 N N . LEU B 1 173 ? -9.359 -16.594 -12.5 1 98.88 173 LEU B N 1
ATOM 3794 C CA . LEU B 1 173 ? -9.062 -17.297 -11.258 1 98.88 173 LEU B CA 1
ATOM 3795 C C . LEU B 1 173 ? -8.367 -16.375 -10.258 1 98.88 173 LEU B C 1
ATOM 3797 O O . LEU B 1 173 ? -7.508 -15.578 -10.641 1 98.88 173 LEU B O 1
ATOM 3801 N N . ILE B 1 174 ? -8.773 -16.438 -8.977 1 98.94 174 ILE B N 1
ATOM 3802 C CA . ILE B 1 174 ? -8.031 -15.75 -7.922 1 98.94 174 ILE B CA 1
ATOM 3803 C C . ILE B 1 174 ? -7.457 -16.766 -6.945 1 98.94 174 ILE B C 1
ATOM 3805 O O . ILE B 1 174 ? -8.031 -17.859 -6.766 1 98.94 174 ILE B O 1
ATOM 3809 N N . SER B 1 175 ? -6.367 -16.359 -6.285 1 98.81 175 SER B N 1
ATOM 3810 C CA . SER B 1 175 ? -5.711 -17.188 -5.289 1 98.81 175 SER B CA 1
ATOM 3811 C C . SER B 1 175 ? -5.602 -16.469 -3.949 1 98.81 175 SER B C 1
ATOM 3813 O O . SER B 1 175 ? -4.516 -16.031 -3.559 1 98.81 175 SER B O 1
ATOM 3815 N N . PRO B 1 176 ? -6.691 -16.375 -3.164 1 98.88 176 PRO B N 1
ATOM 3816 C CA . PRO B 1 176 ? -6.578 -15.805 -1.819 1 98.88 176 PRO B CA 1
ATOM 3817 C C . PRO B 1 176 ? -5.703 -16.641 -0.895 1 98.88 176 PRO B C 1
ATOM 3819 O O . PRO B 1 176 ? -5.816 -17.875 -0.879 1 98.88 176 PRO B O 1
ATOM 3822 N N . PHE B 1 177 ? -4.805 -16.047 -0.185 1 98.81 177 PHE B N 1
ATOM 3823 C CA . PHE B 1 177 ? -3.795 -16.734 0.608 1 98.81 177 PHE B CA 1
ATOM 3824 C C . PHE B 1 177 ? -4.289 -16.969 2.031 1 98.81 177 PHE B C 1
ATOM 3826 O O . PHE B 1 177 ? -4.41 -16.016 2.812 1 98.81 177 PHE B O 1
ATOM 3833 N N . VAL B 1 178 ? -4.457 -18.172 2.438 1 98.56 178 VAL B N 1
ATOM 3834 C CA . VAL B 1 178 ? -5 -18.547 3.736 1 98.56 178 VAL B CA 1
ATOM 3835 C C . VAL B 1 178 ? -3.895 -18.516 4.789 1 98.56 178 VAL B C 1
ATOM 3837 O O . VAL B 1 178 ? -4.039 -17.859 5.828 1 98.56 178 VAL B O 1
ATOM 3840 N N . GLY B 1 179 ? -2.818 -19.172 4.461 1 97.88 179 GLY B N 1
ATOM 3841 C CA . GLY B 1 179 ? -1.754 -19.375 5.434 1 97.88 179 GLY B CA 1
ATOM 3842 C C . GLY B 1 179 ? -1.034 -18.078 5.793 1 97.88 179 GLY B C 1
ATOM 3843 O O . GLY B 1 179 ? -0.669 -17.875 6.953 1 97.88 179 GLY B O 1
ATOM 3844 N N . ARG B 1 180 ? -0.808 -17.219 4.836 1 98.31 180 ARG B N 1
ATOM 3845 C CA . ARG B 1 180 ? -0.092 -15.984 5.113 1 98.31 180 ARG B CA 1
ATOM 3846 C C . ARG B 1 180 ? -0.949 -15.031 5.938 1 98.31 180 ARG B C 1
ATOM 3848 O O . ARG B 1 180 ? -0.428 -14.273 6.762 1 98.31 180 ARG B O 1
ATOM 3855 N N . ILE B 1 181 ? -2.283 -15.023 5.68 1 98.38 181 ILE B N 1
ATOM 3856 C CA . ILE B 1 181 ? -3.182 -14.266 6.551 1 98.38 181 ILE B CA 1
ATOM 3857 C C . ILE B 1 181 ? -3.076 -14.789 7.98 1 98.38 181 ILE B C 1
ATOM 3859 O O . ILE B 1 181 ? -2.91 -14.016 8.922 1 98.38 181 ILE B O 1
ATOM 3863 N N . TYR B 1 182 ? -3.1 -16.094 8.102 1 97.38 182 TYR B N 1
ATOM 3864 C CA . TYR B 1 182 ? -2.943 -16.75 9.391 1 97.38 182 TYR B CA 1
ATOM 3865 C C . TYR B 1 182 ? -1.643 -16.344 10.07 1 97.38 182 TYR B C 1
ATOM 3867 O O . TYR B 1 182 ? -1.633 -15.992 11.25 1 97.38 182 TYR B O 1
ATOM 3875 N N . ASP B 1 183 ? -0.543 -16.328 9.336 1 97.5 183 ASP B N 1
ATOM 3876 C CA . ASP B 1 183 ? 0.771 -15.977 9.867 1 97.5 183 ASP B CA 1
ATOM 3877 C C . ASP B 1 183 ? 0.764 -14.57 10.453 1 97.5 183 ASP B C 1
ATOM 3879 O O . ASP B 1 183 ? 1.345 -14.336 11.516 1 97.5 183 ASP B O 1
ATOM 3883 N N . TRP B 1 184 ? 0.151 -13.633 9.773 1 97.38 184 TRP B N 1
ATOM 3884 C CA . TRP B 1 184 ? 0.117 -12.242 10.219 1 97.38 184 TRP B CA 1
ATOM 3885 C C . TRP B 1 184 ? -0.602 -12.109 11.555 1 97.38 184 TRP B C 1
ATOM 3887 O O . TRP B 1 184 ? -0.102 -11.461 12.477 1 97.38 184 TRP B O 1
ATOM 3897 N N . TYR B 1 185 ? -1.761 -12.695 11.664 1 96.56 185 TYR B N 1
ATOM 3898 C CA . TYR B 1 185 ? -2.547 -12.602 12.883 1 96.56 185 TYR B CA 1
ATOM 3899 C C . TYR B 1 185 ? -1.869 -13.344 14.031 1 96.56 185 TYR B C 1
ATOM 3901 O O . TYR B 1 185 ? -1.932 -12.914 15.18 1 96.56 185 TYR B O 1
ATOM 3909 N N . GLN B 1 186 ? -1.213 -14.477 13.688 1 94.69 186 GLN B N 1
ATOM 3910 C CA . GLN B 1 186 ? -0.467 -15.203 14.711 1 94.69 186 GLN B CA 1
ATOM 3911 C C . GLN B 1 186 ? 0.679 -14.359 15.266 1 94.69 186 GLN B C 1
ATOM 3913 O O . GLN B 1 186 ? 0.979 -14.406 16.453 1 94.69 186 GLN B O 1
ATOM 3918 N N . GLU B 1 187 ? 1.318 -13.656 14.398 1 92.81 187 GLU B N 1
ATOM 3919 C CA . GLU B 1 187 ? 2.408 -12.789 14.828 1 92.81 187 GLU B CA 1
ATOM 3920 C C . GLU B 1 187 ? 1.893 -11.641 15.695 1 92.81 187 GLU B C 1
ATOM 3922 O O . GLU B 1 187 ? 2.518 -11.281 16.688 1 92.81 187 GLU B O 1
ATOM 3927 N N . LYS B 1 188 ? 0.799 -11.062 15.336 1 91.69 188 LYS B N 1
ATOM 3928 C CA . LYS B 1 188 ? 0.25 -9.914 16.047 1 91.69 188 LYS B CA 1
ATOM 3929 C C . LYS B 1 188 ? -0.413 -10.336 17.359 1 91.69 188 LYS B C 1
ATOM 3931 O O . LYS B 1 188 ? -0.396 -9.586 18.328 1 91.69 188 LYS B O 1
ATOM 3936 N N . GLN B 1 189 ? -1.078 -11.484 17.297 1 91.19 189 GLN B N 1
ATOM 3937 C CA . GLN B 1 189 ? -1.738 -12.039 18.484 1 91.19 189 GLN B CA 1
ATOM 3938 C C . GLN B 1 189 ? -1.316 -13.484 18.703 1 91.19 189 GLN B C 1
ATOM 3940 O O . GLN B 1 189 ? -2.111 -14.406 18.516 1 91.19 189 GLN B O 1
ATOM 3945 N N . PRO B 1 190 ? -0.208 -13.648 19.266 1 85.25 190 PRO B N 1
ATOM 3946 C CA . PRO B 1 190 ? 0.377 -14.984 19.359 1 85.25 190 PRO B CA 1
ATOM 3947 C C . PRO B 1 190 ? -0.39 -15.898 20.312 1 85.25 190 PRO B C 1
ATOM 3949 O O . PRO B 1 190 ? -0.279 -17.125 20.219 1 85.25 190 PRO B O 1
ATOM 3952 N N . THR B 1 191 ? -1.173 -15.352 21.125 1 79.75 191 THR B N 1
ATOM 3953 C CA . THR B 1 191 ? -1.837 -16.188 22.125 1 79.75 191 THR B CA 1
ATOM 3954 C C . THR B 1 191 ? -3.197 -16.656 21.625 1 79.75 191 THR B C 1
ATOM 3956 O O . THR B 1 191 ? -3.855 -17.469 22.266 1 79.75 191 THR B O 1
ATOM 3959 N N . SER B 1 192 ? -3.514 -16.234 20.5 1 80.38 192 SER B N 1
ATOM 3960 C CA . SER B 1 192 ? -4.809 -16.625 19.953 1 80.38 192 SER B CA 1
ATOM 3961 C C . SER B 1 192 ? -4.754 -18.016 19.344 1 80.38 192 SER B C 1
ATOM 3963 O O . SER B 1 192 ? -3.766 -18.375 18.688 1 80.38 192 SER B O 1
ATOM 3965 N N . ASP B 1 193 ? -5.688 -18.797 19.734 1 80.12 193 ASP B N 1
ATOM 3966 C CA . ASP B 1 193 ? -5.809 -20.125 19.125 1 80.12 193 ASP B CA 1
ATOM 3967 C C . ASP B 1 193 ? -6.738 -20.094 17.922 1 80.12 193 ASP B C 1
ATOM 3969 O O . ASP B 1 193 ? -7.961 -20.047 18.062 1 80.12 193 ASP B O 1
ATOM 3973 N N . TYR B 1 194 ? -6.086 -20.078 16.844 1 82.44 194 TYR B N 1
ATOM 3974 C CA . TYR B 1 194 ? -6.891 -20.047 15.633 1 82.44 194 TYR B CA 1
ATOM 3975 C C . TYR B 1 194 ? -7.234 -21.453 15.164 1 82.44 194 TYR B C 1
ATOM 3977 O O . TYR B 1 194 ? -6.371 -22.156 14.648 1 82.44 194 TYR B O 1
ATOM 3985 N N . GLN B 1 195 ? -8.445 -21.812 15.5 1 86 195 GLN B N 1
ATOM 3986 C CA . GLN B 1 195 ? -8.984 -23.047 14.938 1 86 195 GLN B CA 1
ATOM 3987 C C . GLN B 1 195 ? -9.5 -22.828 13.523 1 86 195 GLN B C 1
ATOM 3989 O O . GLN B 1 195 ? -9.656 -21.688 13.086 1 86 195 GLN B O 1
ATOM 3994 N N . ALA B 1 196 ? -9.758 -23.922 12.836 1 83.88 196 ALA B N 1
ATOM 3995 C CA . ALA B 1 196 ? -10.109 -23.828 11.422 1 83.88 196 ALA B CA 1
ATOM 3996 C C . ALA B 1 196 ? -11.281 -22.875 11.203 1 83.88 196 ALA B C 1
ATOM 3998 O O . ALA B 1 196 ? -11.258 -22.047 10.289 1 83.88 196 ALA B O 1
ATOM 3999 N N . GLU B 1 197 ? -12.203 -22.844 12.172 1 87.25 197 GLU B N 1
ATOM 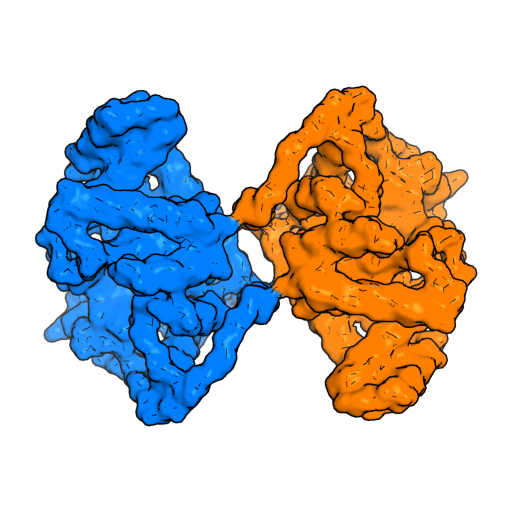4000 C CA . GLU B 1 197 ? -13.406 -22.047 12.008 1 87.25 197 GLU B CA 1
ATOM 4001 C C . GLU B 1 197 ? -13.148 -20.578 12.344 1 87.25 197 GLU B C 1
ATOM 4003 O O . GLU B 1 197 ? -13.859 -19.688 11.867 1 87.25 197 GLU B O 1
ATOM 4008 N N . SER B 1 198 ? -12.148 -20.391 13.086 1 93.38 198 SER B N 1
ATOM 4009 C CA . SER B 1 198 ? -11.836 -19.031 13.5 1 93.38 198 SER B CA 1
ATOM 4010 C C . SER B 1 198 ? -10.57 -18.516 12.828 1 93.38 198 SER B C 1
ATOM 4012 O O . SER B 1 198 ? -10.094 -17.422 13.133 1 93.38 198 SER B O 1
ATOM 4014 N N . ASP B 1 199 ? -10.047 -19.359 11.961 1 96.38 199 ASP B N 1
ATOM 4015 C CA . ASP B 1 199 ? -8.852 -18.969 11.211 1 96.38 199 ASP B CA 1
ATOM 4016 C C . ASP B 1 199 ? -9.156 -17.812 10.266 1 96.38 199 ASP B C 1
ATOM 4018 O O . ASP B 1 199 ? -10 -17.938 9.383 1 96.38 199 ASP B O 1
ATOM 4022 N N . PRO B 1 200 ? -8.453 -16.672 10.445 1 97.5 200 PRO B N 1
ATOM 4023 C CA . PRO B 1 200 ? -8.773 -15.508 9.633 1 97.5 200 PRO B CA 1
ATOM 4024 C C . PRO B 1 200 ? -8.578 -15.75 8.141 1 97.5 200 PRO B C 1
ATOM 4026 O O . PRO B 1 200 ? -9.266 -15.141 7.316 1 97.5 200 PRO B O 1
ATOM 4029 N N . GLY B 1 201 ? -7.625 -16.578 7.773 1 98.31 201 GLY B N 1
ATOM 4030 C CA . GLY B 1 201 ? -7.461 -16.938 6.375 1 98.31 201 GLY B CA 1
ATOM 4031 C C . GLY B 1 201 ? -8.633 -17.734 5.824 1 98.31 201 GLY B C 1
ATOM 4032 O O . GLY B 1 201 ? -9.078 -17.484 4.703 1 98.31 201 GLY B O 1
ATOM 4033 N N . VAL B 1 202 ? -9.109 -18.688 6.609 1 98.56 202 VAL B N 1
ATOM 4034 C CA . VAL B 1 202 ? -10.266 -19.484 6.215 1 98.56 202 VAL B CA 1
ATOM 4035 C C . VAL B 1 202 ? -11.5 -18.594 6.098 1 98.56 202 VAL B C 1
ATOM 4037 O O . VAL B 1 202 ? -12.242 -18.688 5.117 1 98.56 202 VAL B O 1
ATOM 4040 N N . ILE B 1 203 ? -11.703 -17.719 7.078 1 98.31 203 ILE B N 1
ATOM 4041 C CA . ILE B 1 203 ? -12.844 -16.812 7.094 1 98.31 203 ILE B CA 1
ATOM 4042 C C . ILE B 1 203 ? -12.812 -15.922 5.852 1 98.31 203 ILE B C 1
ATOM 4044 O O . ILE B 1 203 ? -13.844 -15.688 5.223 1 98.31 203 ILE B O 1
ATOM 4048 N N . SER B 1 204 ? -11.633 -15.5 5.484 1 98.62 204 SER B N 1
ATOM 4049 C CA . SER B 1 204 ? -11.477 -14.648 4.309 1 98.62 204 SER B CA 1
ATOM 4050 C C . SER B 1 204 ? -11.953 -15.359 3.045 1 98.62 204 SER B C 1
ATOM 4052 O O . SER B 1 204 ? -12.734 -14.797 2.271 1 98.62 204 SER B O 1
ATOM 4054 N N . VAL B 1 205 ? -11.523 -16.562 2.83 1 98.81 205 VAL B N 1
ATOM 4055 C CA . VAL B 1 205 ? -11.883 -17.312 1.632 1 98.81 205 VAL B CA 1
ATOM 4056 C C . VAL B 1 205 ? -13.383 -17.609 1.642 1 98.81 205 VAL B C 1
ATOM 4058 O O . VAL B 1 205 ? -14.047 -17.531 0.606 1 98.81 205 VAL B O 1
ATOM 4061 N N . ARG B 1 206 ? -13.922 -17.969 2.793 1 98.56 206 ARG B N 1
ATOM 4062 C CA . ARG B 1 206 ? -15.344 -18.25 2.9 1 98.56 206 ARG B CA 1
ATOM 4063 C C . ARG B 1 206 ? -16.172 -17.016 2.555 1 98.56 206 ARG B C 1
ATOM 4065 O O . ARG B 1 206 ? -17.188 -17.125 1.854 1 98.56 206 ARG B O 1
ATOM 4072 N N . ASP B 1 207 ? -15.773 -15.859 3.068 1 98.38 207 ASP B N 1
ATOM 4073 C CA . ASP B 1 207 ? -16.484 -14.617 2.768 1 98.38 207 ASP B CA 1
ATOM 4074 C C . ASP B 1 207 ? -16.438 -14.312 1.272 1 98.38 207 ASP B C 1
ATOM 4076 O O . ASP B 1 207 ? -17.453 -13.898 0.692 1 98.38 207 ASP B O 1
ATOM 4080 N N . ILE B 1 208 ? -15.281 -14.492 0.654 1 98.75 208 ILE B N 1
ATOM 4081 C CA . ILE B 1 208 ? -15.125 -14.258 -0.778 1 98.75 208 ILE B CA 1
ATOM 4082 C C . ILE B 1 208 ? -16.016 -15.227 -1.556 1 98.75 208 ILE B C 1
ATOM 4084 O O . ILE B 1 208 ? -16.719 -14.828 -2.48 1 98.75 208 ILE B O 1
ATOM 4088 N N . TYR B 1 209 ? -15.953 -16.5 -1.161 1 98.62 209 TYR B N 1
ATOM 4089 C CA . TYR B 1 209 ? -16.75 -17.531 -1.813 1 98.62 209 TYR B CA 1
ATOM 4090 C C . TYR B 1 209 ? -18.234 -17.188 -1.782 1 98.62 209 TYR B C 1
ATOM 4092 O O . TYR B 1 209 ? -18.891 -17.219 -2.816 1 98.62 209 TYR B O 1
ATOM 4100 N N . ASP B 1 210 ? -18.703 -16.844 -0.592 1 98 210 ASP B N 1
ATOM 4101 C CA . ASP B 1 210 ? -20.109 -16.5 -0.43 1 98 210 ASP B CA 1
ATOM 4102 C C . ASP B 1 210 ? -20.484 -15.32 -1.316 1 98 210 ASP B C 1
ATOM 4104 O O . ASP B 1 210 ? -21.516 -15.359 -2.002 1 98 210 ASP B O 1
ATOM 4108 N N . TYR B 1 211 ? -19.688 -14.336 -1.318 1 97.94 211 TYR B N 1
ATOM 4109 C CA . TYR B 1 211 ? -19.969 -13.141 -2.107 1 97.94 211 TYR B CA 1
ATOM 4110 C C . TYR B 1 211 ? -19.984 -13.461 -3.596 1 97.94 211 TYR B C 1
ATOM 4112 O O . TYR B 1 211 ? -20.891 -13.039 -4.312 1 97.94 211 TYR B O 1
ATOM 4120 N N . TYR B 1 212 ? -18.953 -14.18 -4.105 1 98 212 TYR B N 1
ATOM 4121 C CA . TYR B 1 212 ? -18.844 -14.508 -5.523 1 98 212 TYR B CA 1
ATOM 4122 C C . TYR B 1 212 ? -20.047 -15.32 -5.984 1 98 212 TYR B C 1
ATOM 4124 O O . TYR B 1 212 ? -20.641 -15.023 -7.023 1 98 212 TYR B O 1
ATOM 4132 N N . LYS B 1 213 ? -20.406 -16.328 -5.176 1 97.56 213 LYS B N 1
ATOM 4133 C CA . LYS B 1 213 ? -21.5 -17.219 -5.57 1 97.56 213 LYS B CA 1
ATOM 4134 C C . LYS B 1 213 ? -22.844 -16.5 -5.52 1 97.56 213 LYS B C 1
ATOM 4136 O O . LYS B 1 213 ? -23.672 -16.656 -6.406 1 97.56 213 LYS B O 1
ATOM 4141 N N . ARG B 1 214 ? -22.984 -15.633 -4.562 1 96.88 214 ARG B N 1
ATOM 4142 C CA . ARG B 1 214 ? -24.234 -14.906 -4.422 1 96.88 214 ARG B CA 1
ATOM 4143 C C . ARG B 1 214 ? -24.406 -13.891 -5.547 1 96.88 214 ARG B C 1
ATOM 4145 O O . ARG B 1 214 ? -25.531 -13.586 -5.953 1 96.88 214 ARG B O 1
ATOM 4152 N N . HIS B 1 215 ? -23.375 -13.422 -6.059 1 97.19 215 HIS B N 1
ATOM 4153 C CA . HIS B 1 215 ? -23.469 -12.414 -7.113 1 97.19 215 HIS B CA 1
ATOM 4154 C C . HIS B 1 215 ? -23.203 -13.031 -8.484 1 97.19 215 HIS B C 1
ATOM 4156 O O . HIS B 1 215 ? -23.062 -12.312 -9.477 1 97.19 215 HIS B O 1
ATOM 4162 N N . ARG B 1 216 ? -22.953 -14.344 -8.555 1 95.81 216 ARG B N 1
ATOM 4163 C CA . ARG B 1 216 ? -22.828 -15.148 -9.766 1 95.81 216 ARG B CA 1
ATOM 4164 C C . ARG B 1 216 ? -21.609 -14.734 -10.586 1 95.81 216 ARG B C 1
ATOM 4166 O O . ARG B 1 216 ? -21.688 -14.633 -11.812 1 95.81 216 ARG B O 1
ATOM 4173 N N . TYR B 1 217 ? -20.625 -14.305 -9.82 1 97.12 217 TYR B N 1
ATOM 4174 C CA . TYR B 1 217 ? -19.344 -14.094 -10.5 1 97.12 217 TYR B CA 1
ATOM 4175 C C . TYR B 1 217 ? -18.766 -15.422 -10.992 1 97.12 217 TYR B C 1
ATOM 4177 O O . TYR B 1 217 ? -18.844 -16.438 -10.297 1 97.12 217 TYR B O 1
ATOM 4185 N N . GLN B 1 218 ? -18.219 -15.414 -12.148 1 97.06 218 GLN B N 1
ATOM 4186 C CA . GLN B 1 218 ? -17.719 -16.641 -12.766 1 97.06 218 GLN B CA 1
ATOM 4187 C C . GLN B 1 218 ? -16.281 -16.922 -12.359 1 97.06 218 GLN B C 1
ATOM 4189 O O . GLN B 1 218 ? -15.773 -18.031 -12.57 1 97.06 218 GLN B O 1
ATOM 4194 N N . THR B 1 219 ? -15.609 -15.945 -11.773 1 98.75 219 THR B N 1
ATOM 4195 C CA . THR B 1 219 ? -14.219 -16.094 -11.352 1 98.75 219 THR B CA 1
ATOM 4196 C C . THR B 1 219 ? -14.047 -17.297 -10.43 1 98.75 219 THR B C 1
ATOM 4198 O O . THR B 1 219 ? -14.789 -17.453 -9.453 1 98.75 219 THR B O 1
ATOM 4201 N N . VAL B 1 220 ? -13.07 -18.125 -10.727 1 98.81 220 VAL B N 1
ATOM 4202 C CA . VAL B 1 220 ? -12.773 -19.312 -9.938 1 98.81 220 VAL B CA 1
ATOM 4203 C C . VAL B 1 220 ? -12 -18.922 -8.68 1 98.81 220 VAL B C 1
ATOM 4205 O O . VAL B 1 220 ? -11.086 -18.094 -8.742 1 98.81 220 VAL B O 1
ATOM 4208 N N . ILE B 1 221 ? -12.375 -19.453 -7.531 1 98.88 221 ILE B N 1
ATOM 4209 C CA . ILE B 1 221 ? -11.68 -19.203 -6.273 1 98.88 221 ILE B CA 1
ATOM 4210 C C . ILE B 1 221 ? -10.781 -20.375 -5.926 1 98.88 221 ILE B C 1
ATOM 4212 O O . ILE B 1 221 ? -11.258 -21.5 -5.746 1 98.88 221 ILE B O 1
ATOM 4216 N N . MET B 1 222 ? -9.484 -20.094 -5.82 1 98.94 222 MET B N 1
ATOM 4217 C CA . MET B 1 222 ? -8.523 -21.125 -5.453 1 98.94 222 MET B CA 1
ATOM 4218 C C . MET B 1 222 ? -7.805 -20.766 -4.16 1 98.94 222 MET B C 1
ATOM 4220 O O . MET B 1 222 ? -6.852 -20 -4.168 1 98.94 222 MET B O 1
ATOM 4224 N N . GLY B 1 223 ? -8.32 -21.344 -3.061 1 98.81 223 GLY B N 1
ATOM 4225 C CA . GLY B 1 223 ? -7.574 -21.156 -1.829 1 98.81 223 GLY B CA 1
ATOM 4226 C C . GLY B 1 223 ? -6.117 -21.562 -1.944 1 98.81 223 GLY B C 1
ATOM 4227 O O . GLY B 1 223 ? -5.801 -22.562 -2.59 1 98.81 223 GLY B O 1
ATOM 4228 N N . ALA B 1 224 ? -5.227 -20.781 -1.324 1 98.5 224 ALA B N 1
ATOM 4229 C CA . ALA B 1 224 ? -3.795 -20.984 -1.519 1 98.5 224 ALA B CA 1
ATOM 4230 C C . ALA B 1 224 ? -3.025 -20.766 -0.222 1 98.5 224 ALA B C 1
ATOM 4232 O O . ALA B 1 224 ? -3.58 -20.25 0.755 1 98.5 224 ALA B O 1
ATOM 4233 N N . SER B 1 225 ? -1.763 -21.156 -0.199 1 97.88 225 SER B N 1
ATOM 4234 C CA . SER B 1 225 ? -0.811 -20.844 0.861 1 97.88 225 SER B CA 1
ATOM 4235 C C . SER B 1 225 ? -1.257 -21.422 2.195 1 97.88 225 SER B C 1
ATOM 4237 O O . SER B 1 225 ? -1.345 -20.719 3.197 1 97.88 225 SER B O 1
ATOM 4239 N N . PHE B 1 226 ? -1.493 -22.688 2.24 1 98.12 226 PHE B N 1
ATOM 4240 C CA . PHE B 1 226 ? -1.951 -23.344 3.459 1 98.12 226 PHE B CA 1
ATOM 4241 C C . PHE B 1 226 ? -0.776 -23.672 4.371 1 98.12 226 PHE B C 1
ATOM 4243 O O . PHE B 1 226 ? 0.335 -23.922 3.896 1 98.12 226 PHE B O 1
ATOM 4250 N N . ARG B 1 227 ? -1.103 -23.75 5.691 1 96.75 227 ARG B N 1
ATOM 4251 C CA . ARG B 1 227 ? -0.11 -24.125 6.695 1 96.75 227 ARG B CA 1
ATOM 4252 C C . ARG B 1 227 ? -0.42 -25.5 7.289 1 96.75 227 ARG B C 1
ATOM 4254 O O . ARG B 1 227 ? 0.481 -26.188 7.766 1 96.75 227 ARG B O 1
ATOM 4261 N N . LYS B 1 228 ? -1.701 -25.828 7.289 1 96.12 228 LYS B N 1
ATOM 4262 C CA . LYS B 1 228 ? -2.109 -27.094 7.91 1 96.12 228 LYS B CA 1
ATOM 4263 C C . LYS B 1 228 ? -3.312 -27.688 7.191 1 96.12 228 LYS B C 1
ATOM 4265 O O . LYS B 1 228 ? -4.066 -26.984 6.523 1 96.12 228 LYS B O 1
ATOM 4270 N N . VAL B 1 229 ? -3.473 -28.984 7.332 1 97.38 229 VAL B N 1
ATOM 4271 C CA . VAL B 1 229 ? -4.52 -29.734 6.645 1 97.38 229 VAL B CA 1
ATOM 4272 C C . VAL B 1 229 ? -5.891 -29.25 7.113 1 97.38 229 VAL B C 1
ATOM 4274 O O . VAL B 1 229 ? -6.848 -29.219 6.332 1 97.38 229 VAL B O 1
ATOM 4277 N N . GLU B 1 230 ? -5.992 -28.828 8.398 1 97 230 GLU B N 1
ATOM 4278 C CA . GLU B 1 230 ? -7.262 -28.359 8.953 1 97 230 GLU B CA 1
ATOM 4279 C C . GLU B 1 230 ? -7.805 -27.172 8.156 1 97 230 GLU B C 1
ATOM 4281 O O . GLU B 1 230 ? -9.016 -27.031 7.98 1 97 230 GLU B O 1
ATOM 4286 N N . GLN B 1 231 ? -6.93 -26.281 7.668 1 98.12 231 GLN B N 1
ATOM 4287 C CA . GLN B 1 231 ? -7.332 -25.156 6.836 1 98.12 231 GLN B CA 1
ATOM 4288 C C . GLN B 1 231 ? -7.938 -25.625 5.516 1 98.12 231 GLN B C 1
ATOM 4290 O O . GLN B 1 231 ? -8.945 -25.094 5.059 1 98.12 231 GLN B O 1
ATOM 4295 N N . ILE B 1 232 ? -7.297 -26.609 4.938 1 98.56 232 ILE B N 1
ATOM 4296 C CA . ILE B 1 232 ? -7.719 -27.172 3.658 1 98.56 232 ILE B CA 1
ATOM 4297 C C . ILE B 1 232 ? -9.102 -27.797 3.803 1 98.56 232 ILE B C 1
ATOM 4299 O O . ILE B 1 232 ? -10.008 -27.516 3.02 1 98.56 232 ILE B O 1
ATOM 4303 N N . LEU B 1 233 ? -9.234 -28.609 4.848 1 98.19 233 LEU B N 1
ATOM 4304 C CA . LEU B 1 233 ? -10.484 -29.328 5.066 1 98.19 233 LEU B CA 1
ATOM 4305 C C . LEU B 1 233 ? -11.617 -28.375 5.391 1 98.19 233 LEU B C 1
ATOM 4307 O O . LEU B 1 233 ? -12.773 -28.625 5.023 1 98.19 233 LEU B O 1
ATOM 4311 N N . ALA B 1 234 ? -11.297 -27.25 6.004 1 98.19 234 ALA B N 1
ATOM 4312 C CA . ALA B 1 234 ? -12.289 -26.234 6.355 1 98.19 234 ALA B CA 1
ATOM 4313 C C . ALA B 1 234 ? -12.805 -25.531 5.109 1 98.19 234 ALA B C 1
ATOM 4315 O O . ALA B 1 234 ? -13.828 -24.828 5.164 1 98.19 234 ALA B O 1
ATOM 4316 N N . LEU B 1 235 ? -12.141 -25.734 3.988 1 98.62 235 LEU B N 1
ATOM 4317 C CA . LEU B 1 235 ? -12.539 -25.062 2.752 1 98.62 235 LEU B CA 1
ATOM 4318 C C . LEU B 1 235 ? -12.969 -26.094 1.705 1 98.62 235 LEU B C 1
ATOM 4320 O O . LEU B 1 235 ? -13.039 -25.766 0.515 1 98.62 235 LEU B O 1
ATOM 4324 N N . ALA B 1 236 ? -13.211 -27.375 2.143 1 98.5 236 ALA B N 1
ATOM 4325 C CA . ALA B 1 236 ? -13.742 -28.375 1.229 1 98.5 236 ALA B CA 1
ATOM 4326 C C . ALA B 1 236 ? -15.031 -27.906 0.572 1 98.5 236 ALA B C 1
ATOM 4328 O O . ALA B 1 236 ? -15.984 -27.531 1.261 1 98.5 236 ALA B O 1
ATOM 4329 N N . GLY B 1 237 ? -15.023 -27.875 -0.706 1 98.5 237 GLY B N 1
ATOM 4330 C CA . GLY B 1 237 ? -16.141 -27.328 -1.453 1 98.5 237 GLY B CA 1
ATOM 4331 C C . GLY B 1 237 ? -15.781 -26.062 -2.221 1 98.5 237 GLY B C 1
ATOM 4332 O O . GLY B 1 237 ? -16.531 -25.625 -3.094 1 98.5 237 GLY B O 1
ATOM 4333 N N . CYS B 1 238 ? -14.633 -25.469 -1.854 1 98.62 238 CYS B N 1
ATOM 4334 C CA . CYS B 1 238 ? -14.109 -24.375 -2.662 1 98.62 238 CYS B CA 1
ATOM 4335 C C . CYS B 1 238 ? -13.883 -24.812 -4.102 1 98.62 238 CYS B C 1
ATOM 4337 O O . CYS B 1 238 ? -13.703 -26 -4.367 1 98.62 238 CYS B O 1
ATOM 4339 N N . ASP B 1 239 ? -13.883 -23.891 -5.055 1 98.62 239 ASP B N 1
ATOM 4340 C CA . ASP B 1 239 ? -13.727 -24.281 -6.449 1 98.62 239 ASP B CA 1
ATOM 4341 C C . ASP B 1 239 ? -12.438 -25.078 -6.652 1 98.62 239 ASP B C 1
ATOM 4343 O O . ASP B 1 239 ? -12.445 -26.141 -7.289 1 98.62 239 ASP B O 1
ATOM 4347 N N . ARG B 1 240 ? -11.375 -24.547 -6.184 1 98.81 240 ARG B N 1
ATOM 4348 C CA . ARG B 1 240 ? -10.062 -25.188 -6.25 1 98.81 240 ARG B CA 1
ATOM 4349 C C . ARG B 1 240 ? -9.258 -24.906 -4.984 1 98.81 240 ARG B C 1
ATOM 4351 O O . ARG B 1 240 ? -9.547 -23.953 -4.258 1 98.81 240 ARG B O 1
ATOM 4358 N N . LEU B 1 241 ? -8.305 -25.734 -4.68 1 98.81 241 LEU B N 1
ATOM 4359 C CA . LEU B 1 241 ? -7.301 -25.547 -3.637 1 98.81 241 LEU B CA 1
ATOM 4360 C C . LEU B 1 241 ? -5.914 -25.922 -4.137 1 98.81 241 LEU B C 1
ATOM 4362 O O . LEU B 1 241 ? -5.719 -27.031 -4.645 1 98.81 241 LEU B O 1
ATOM 4366 N N . THR B 1 242 ? -4.965 -25.016 -4.109 1 98.56 242 THR B N 1
ATOM 4367 C CA . THR B 1 242 ? -3.588 -25.344 -4.457 1 98.56 242 THR B CA 1
ATOM 4368 C C . THR B 1 242 ? -2.779 -25.672 -3.211 1 98.56 242 THR B C 1
ATOM 4370 O O . THR B 1 242 ? -2.676 -24.859 -2.289 1 98.56 242 THR B O 1
ATOM 4373 N N . ILE B 1 243 ? -2.285 -26.906 -3.164 1 98.12 243 ILE B N 1
ATOM 4374 C CA . ILE B 1 243 ? -1.791 -27.531 -1.944 1 98.12 243 ILE B CA 1
ATOM 4375 C C . ILE B 1 243 ? -0.351 -27.984 -2.15 1 98.12 243 ILE B C 1
ATOM 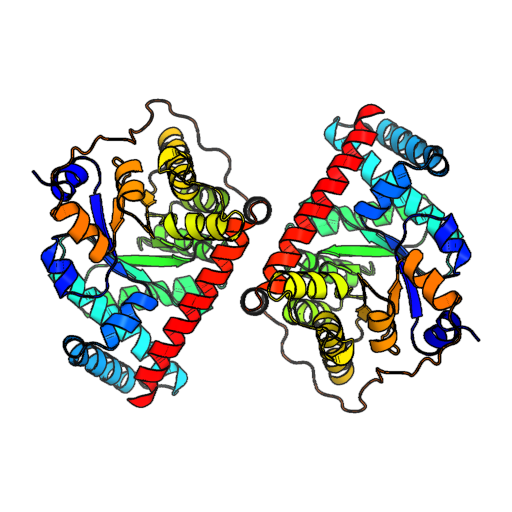4377 O O . ILE B 1 243 ? -0.011 -28.531 -3.205 1 98.12 243 ILE B O 1
ATOM 4381 N N . SER B 1 244 ? 0.473 -27.734 -1.184 1 96.81 244 SER B N 1
ATOM 4382 C CA . SER B 1 244 ? 1.873 -28.141 -1.268 1 96.81 244 SER B CA 1
ATOM 4383 C C . SER B 1 244 ? 2.016 -29.656 -1.216 1 96.81 244 SER B C 1
ATOM 4385 O O . SER B 1 244 ? 1.154 -30.344 -0.668 1 96.81 244 SER B O 1
ATOM 4387 N N . PRO B 1 245 ? 3.166 -30.156 -1.726 1 95.25 245 PRO B N 1
ATOM 4388 C CA . PRO B 1 245 ? 3.373 -31.609 -1.711 1 95.25 245 PRO B CA 1
ATOM 4389 C C . PRO B 1 245 ? 3.334 -32.188 -0.302 1 95.25 245 PRO B C 1
ATOM 4391 O O . PRO B 1 245 ? 2.77 -33.281 -0.093 1 95.25 245 PRO B O 1
ATOM 4394 N N . ALA B 1 246 ? 3.857 -31.5 0.669 1 96.31 246 ALA B N 1
ATOM 4395 C CA . ALA B 1 246 ? 3.883 -31.984 2.045 1 96.31 246 ALA B CA 1
ATOM 4396 C C . ALA B 1 246 ? 2.469 -32.156 2.592 1 96.31 246 ALA B C 1
ATOM 4398 O O . ALA B 1 246 ? 2.166 -33.156 3.24 1 96.31 246 ALA B O 1
ATOM 4399 N N . LEU B 1 247 ? 1.594 -31.25 2.322 1 98 247 LEU B N 1
ATOM 4400 C CA . LEU B 1 247 ? 0.221 -31.312 2.812 1 98 247 LEU B CA 1
ATOM 4401 C C . LEU B 1 247 ? -0.595 -32.312 2.004 1 98 247 LEU B C 1
ATOM 4403 O O . LEU B 1 247 ? -1.485 -32.969 2.543 1 98 247 LEU B O 1
ATOM 4407 N N . LEU B 1 248 ? -0.313 -32.469 0.695 1 97.44 248 LEU B N 1
ATOM 4408 C CA . LEU B 1 248 ? -0.947 -33.5 -0.115 1 97.44 248 LEU B CA 1
ATOM 4409 C C . LEU B 1 248 ? -0.641 -34.875 0.437 1 97.44 248 LEU B C 1
ATOM 4411 O O . LEU B 1 248 ? -1.524 -35.75 0.496 1 97.44 248 LEU B O 1
ATOM 4415 N N . GLU B 1 249 ? 0.593 -35.062 0.829 1 96.94 249 GLU B N 1
ATOM 4416 C CA . GLU B 1 249 ? 1.007 -36.344 1.399 1 96.94 249 GLU B CA 1
ATOM 4417 C C . GLU B 1 249 ? 0.258 -36.625 2.695 1 96.94 249 GLU B C 1
ATOM 4419 O O . GLU B 1 249 ? -0.142 -37.75 2.941 1 96.94 249 GLU B O 1
ATOM 4424 N N . GLN B 1 250 ? 0.112 -35.594 3.482 1 98 250 GLN B N 1
ATOM 4425 C CA . GLN B 1 250 ? -0.625 -35.781 4.73 1 98 250 GLN B CA 1
ATOM 4426 C C . GLN B 1 250 ? -2.076 -36.156 4.465 1 98 250 GLN B C 1
ATOM 4428 O O . GLN B 1 250 ? -2.617 -37.062 5.129 1 98 250 GLN B O 1
ATOM 4433 N N . LEU B 1 251 ? -2.697 -35.531 3.549 1 97.81 251 LEU B N 1
ATOM 4434 C CA . LEU B 1 251 ? -4.078 -35.844 3.193 1 97.81 251 LEU B CA 1
ATOM 4435 C C . LEU B 1 251 ? -4.199 -37.25 2.641 1 97.81 251 LEU B C 1
ATOM 4437 O O . LEU B 1 251 ? -5.145 -37.969 2.965 1 97.81 251 LEU B O 1
ATOM 4441 N N . LYS B 1 252 ? -3.244 -37.625 1.838 1 96.31 252 LYS B N 1
ATOM 4442 C CA . LYS B 1 252 ? -3.242 -38.969 1.223 1 96.31 252 LYS B CA 1
ATOM 4443 C C . LYS B 1 252 ? -3.098 -40.062 2.275 1 96.31 252 LYS B C 1
ATOM 4445 O O . LYS B 1 252 ? -3.643 -41.156 2.119 1 96.31 252 LYS B O 1
ATOM 4450 N N . ASN B 1 253 ? -2.443 -39.719 3.389 1 97.19 253 ASN B N 1
ATOM 4451 C CA . ASN B 1 253 ? -2.121 -40.719 4.402 1 97.19 253 ASN B CA 1
ATOM 4452 C C . ASN B 1 253 ? -3.168 -40.75 5.512 1 97.19 253 ASN B C 1
ATOM 4454 O O . ASN B 1 253 ? -3.012 -41.469 6.5 1 97.19 253 ASN B O 1
ATOM 4458 N N . SER B 1 254 ? -4.133 -40 5.383 1 97.31 254 SER B N 1
ATOM 4459 C CA . SER B 1 254 ? -5.195 -39.969 6.379 1 97.31 254 SER B CA 1
ATOM 4460 C C . SER B 1 254 ? -6.488 -40.562 5.824 1 97.31 254 SER B C 1
ATOM 4462 O O . SER B 1 254 ? -6.82 -40.375 4.656 1 97.31 254 SER B O 1
ATOM 4464 N N . SER B 1 255 ? -7.203 -41.312 6.715 1 95.94 255 SER B N 1
ATOM 4465 C CA . SER B 1 255 ? -8.492 -41.875 6.328 1 95.94 255 SER B CA 1
ATOM 4466 C C . SER B 1 255 ? -9.633 -41.219 7.102 1 95.94 255 SER B C 1
ATOM 4468 O O . SER B 1 255 ? -10.758 -41.719 7.105 1 95.94 255 SER B O 1
ATOM 4470 N N . ASP B 1 256 ? -9.32 -40.125 7.793 1 96.38 256 ASP B N 1
ATOM 4471 C CA . ASP B 1 256 ? -10.367 -39.406 8.516 1 96.38 256 ASP B CA 1
ATOM 4472 C C . ASP B 1 256 ? -11.43 -38.875 7.562 1 96.38 256 ASP B C 1
ATOM 4474 O O . ASP B 1 256 ? -11.141 -38.562 6.402 1 96.38 256 ASP B O 1
ATOM 4478 N N . PRO B 1 257 ? -12.609 -38.781 8.07 1 95.88 257 PRO B N 1
ATOM 4479 C CA . PRO B 1 257 ? -13.695 -38.312 7.203 1 95.88 257 PRO B CA 1
ATOM 4480 C C . PRO B 1 257 ? -13.516 -36.875 6.75 1 95.88 257 PRO B C 1
ATOM 4482 O O . PRO B 1 257 ? -12.992 -36.031 7.504 1 95.88 257 PRO B O 1
ATOM 4485 N N . VAL B 1 258 ? -13.938 -36.562 5.527 1 97.38 258 VAL B N 1
ATOM 4486 C CA . VAL B 1 258 ? -13.953 -35.219 4.961 1 97.38 258 VAL B CA 1
ATOM 4487 C C . VAL B 1 258 ? -15.398 -34.812 4.684 1 97.38 258 VAL B C 1
ATOM 4489 O O . VAL B 1 258 ? -16.156 -35.531 4.035 1 97.38 258 VAL B O 1
ATOM 4492 N N . GLU B 1 259 ? -15.797 -33.688 5.262 1 96.81 259 GLU B N 1
ATOM 4493 C CA . GLU B 1 259 ? -17.125 -33.156 5.031 1 96.81 259 GLU B CA 1
ATOM 4494 C C . GLU B 1 259 ? -17.062 -31.906 4.152 1 96.81 259 GLU B C 1
ATOM 4496 O O . GLU B 1 259 ? -16.156 -31.078 4.301 1 96.81 259 GLU B O 1
ATOM 4501 N N . ARG B 1 260 ? -18.016 -31.828 3.242 1 97.75 260 ARG B N 1
ATOM 4502 C CA . ARG B 1 260 ? -18.109 -30.609 2.457 1 97.75 260 ARG B CA 1
ATOM 4503 C C . ARG B 1 260 ? -18.469 -29.406 3.34 1 97.75 260 ARG B C 1
ATOM 4505 O O . ARG B 1 260 ? -19.422 -29.469 4.117 1 97.75 260 ARG B O 1
ATOM 4512 N N . GLN B 1 261 ? -17.703 -28.344 3.238 1 97.56 261 GLN B N 1
ATOM 4513 C CA . GLN B 1 261 ? -17.906 -27.172 4.082 1 97.56 261 GLN B CA 1
ATOM 4514 C C . GLN B 1 261 ? -18.562 -26.031 3.301 1 97.56 261 GLN B C 1
ATOM 4516 O O . GLN B 1 261 ? -19.312 -25.234 3.869 1 97.56 261 GLN B O 1
ATOM 4521 N N . LEU B 1 262 ? -18.234 -25.875 1.989 1 98 262 LEU B N 1
ATOM 4522 C CA . LEU B 1 262 ? -18.734 -24.781 1.172 1 98 262 LEU B CA 1
ATOM 4523 C C . LEU B 1 262 ? -19.672 -25.297 0.079 1 98 262 LEU B C 1
ATOM 4525 O O . LEU B 1 262 ? -19.344 -26.25 -0.623 1 98 262 LEU B O 1
ATOM 4529 N N . THR B 1 263 ? -20.812 -24.766 -0.048 1 96.75 263 THR B N 1
ATOM 4530 C CA . THR B 1 263 ? -21.797 -24.984 -1.102 1 96.75 263 THR B CA 1
ATOM 4531 C C . THR B 1 263 ? -22.312 -23.656 -1.646 1 96.75 263 THR B C 1
ATOM 4533 O O . THR B 1 263 ? -22.594 -22.734 -0.88 1 96.75 263 THR B O 1
ATOM 4536 N N . PRO B 1 264 ? -22.391 -23.594 -2.928 1 93 264 PRO B N 1
ATOM 4537 C CA . PRO B 1 264 ? -22.875 -22.312 -3.48 1 93 264 PRO B CA 1
ATOM 4538 C C . PRO B 1 264 ? -24.281 -21.953 -3.01 1 93 264 PRO B C 1
ATOM 4540 O O . PRO B 1 264 ? -25.125 -22.828 -2.877 1 93 264 PRO B O 1
ATOM 4543 N N . SER B 1 265 ? -24.422 -20.688 -2.721 1 88.62 265 SER B N 1
ATOM 4544 C CA . SER B 1 265 ? -25.719 -20.172 -2.33 1 88.62 265 SER B CA 1
ATOM 4545 C C . SER B 1 265 ? -26.719 -20.234 -3.488 1 88.62 265 SER B C 1
ATOM 4547 O O . SER B 1 265 ? -26.328 -20.094 -4.648 1 88.62 265 SER B O 1
ATOM 4549 N N . THR B 1 266 ? -27.953 -20.375 -3.15 1 88.56 266 THR B N 1
ATOM 4550 C CA . THR B 1 266 ? -29.016 -20.359 -4.148 1 88.56 266 THR B CA 1
ATOM 4551 C C . THR B 1 266 ? -29.578 -18.953 -4.324 1 88.56 266 THR B C 1
ATOM 4553 O O . THR B 1 266 ? -30.266 -18.672 -5.305 1 88.56 266 THR B O 1
ATOM 4556 N N . GLU B 1 267 ? -29.25 -18.156 -3.381 1 90.31 267 GLU B N 1
ATOM 4557 C CA . GLU B 1 267 ? -29.641 -16.75 -3.488 1 90.31 267 GLU B CA 1
ATOM 4558 C C . GLU B 1 267 ? -28.766 -16 -4.484 1 90.31 267 GLU B C 1
ATOM 4560 O O . GLU B 1 267 ? -27.547 -16.234 -4.543 1 90.31 267 GLU B O 1
ATOM 4565 N N . ALA B 1 268 ? -29.5 -15.195 -5.367 1 88.75 268 ALA B N 1
ATOM 4566 C CA . ALA B 1 268 ? -28.75 -14.445 -6.371 1 88.75 268 ALA B CA 1
ATOM 4567 C C . ALA B 1 268 ? -29.031 -12.945 -6.254 1 88.75 268 ALA B C 1
ATOM 4569 O O . ALA B 1 268 ? -30.172 -12.531 -6.074 1 88.75 268 ALA B O 1
ATOM 4570 N N . PHE B 1 269 ? -27.938 -12.25 -6.18 1 92.31 269 PHE B N 1
ATOM 4571 C CA . PHE B 1 269 ? -28.031 -10.797 -6.156 1 92.31 269 PHE B CA 1
ATOM 4572 C C . PHE B 1 269 ? -27.375 -10.195 -7.402 1 92.31 269 PHE B C 1
ATOM 4574 O O . PHE B 1 269 ? -26.484 -10.797 -7.992 1 92.31 269 PHE B O 1
ATOM 4581 N N . HIS B 1 270 ? -27.859 -9.039 -7.812 1 93.81 270 HIS B N 1
ATOM 4582 C CA . HIS B 1 270 ? -27.203 -8.297 -8.883 1 93.81 270 HIS B CA 1
ATOM 4583 C C . HIS B 1 270 ? -25.859 -7.738 -8.43 1 93.81 270 HIS B C 1
ATOM 4585 O O . HIS B 1 270 ? -25.75 -7.242 -7.305 1 93.81 270 HIS B O 1
ATOM 4591 N N . PRO B 1 271 ? -24.844 -7.883 -9.273 1 93.56 271 PRO B N 1
ATOM 4592 C CA . PRO B 1 271 ? -23.547 -7.301 -8.891 1 93.56 271 PRO B CA 1
ATOM 4593 C C . PRO B 1 271 ? -23.609 -5.789 -8.711 1 93.56 271 PRO B C 1
ATOM 4595 O O . PRO B 1 271 ? -24.297 -5.098 -9.484 1 93.56 271 PRO B O 1
ATOM 4598 N N . PRO B 1 272 ? -22.969 -5.305 -7.734 1 95.06 272 PRO B N 1
ATOM 4599 C CA . PRO B 1 272 ? -22.891 -3.852 -7.57 1 95.06 272 PRO B CA 1
ATOM 4600 C C . PRO B 1 272 ? -22.016 -3.18 -8.625 1 95.06 272 PRO B C 1
ATOM 4602 O O . PRO B 1 272 ? -21.406 -3.863 -9.445 1 95.06 272 PRO B O 1
ATOM 4605 N N . SER B 1 273 ? -22.047 -1.785 -8.578 1 96.88 273 SER B N 1
ATOM 4606 C CA . SER B 1 273 ? -21.125 -1.047 -9.445 1 96.88 273 SER B CA 1
ATOM 4607 C C . SER B 1 273 ? -19.672 -1.374 -9.125 1 96.88 273 SER B C 1
ATOM 4609 O O . SER B 1 273 ? -19.297 -1.481 -7.949 1 96.88 273 SER B O 1
ATOM 4611 N N . PRO B 1 274 ? -18.875 -1.549 -10.148 1 97.69 274 PRO B N 1
ATOM 4612 C CA . PRO B 1 274 ? -17.469 -1.892 -9.922 1 97.69 274 PRO B CA 1
ATOM 4613 C C . PRO B 1 274 ? -16.734 -0.821 -9.125 1 97.69 274 PRO B C 1
ATOM 4615 O O . PRO B 1 274 ? -17.016 0.369 -9.258 1 97.69 274 PRO B O 1
ATOM 4618 N N . LEU B 1 275 ? -15.773 -1.231 -8.406 1 98.44 275 LEU B N 1
ATOM 4619 C CA . LEU B 1 275 ? -14.938 -0.315 -7.648 1 98.44 275 LEU B CA 1
ATOM 4620 C C . LEU B 1 275 ? -14.117 0.576 -8.578 1 98.44 275 LEU B C 1
ATOM 4622 O O . LEU B 1 275 ? -13.539 0.094 -9.555 1 98.44 275 LEU B O 1
ATOM 4626 N N . SER B 1 276 ? -14.125 1.886 -8.281 1 98.56 276 SER B N 1
ATOM 4627 C CA . SER B 1 276 ? -13.109 2.748 -8.875 1 98.56 276 SER B CA 1
ATOM 4628 C C . SER B 1 276 ? -11.742 2.484 -8.266 1 98.56 276 SER B C 1
ATOM 4630 O O . SER B 1 276 ? -11.633 1.813 -7.234 1 98.56 276 SER B O 1
ATOM 4632 N N . GLU B 1 277 ? -10.703 2.938 -8.93 1 98.69 277 GLU B N 1
ATOM 4633 C CA . GLU B 1 277 ? -9.359 2.791 -8.375 1 98.69 277 GLU B CA 1
ATOM 4634 C C . GLU B 1 277 ? -9.273 3.389 -6.973 1 98.69 277 GLU B C 1
ATOM 4636 O O . GLU B 1 277 ? -8.68 2.793 -6.074 1 98.69 277 GLU B O 1
ATOM 4641 N N . ALA B 1 278 ? -9.828 4.566 -6.797 1 98.75 278 ALA B N 1
ATOM 4642 C CA . ALA B 1 278 ? -9.789 5.246 -5.504 1 98.75 278 ALA B CA 1
ATOM 4643 C C . ALA B 1 278 ? -10.492 4.426 -4.43 1 98.75 278 ALA B C 1
ATOM 4645 O O . ALA B 1 278 ? -9.992 4.297 -3.309 1 98.75 278 ALA B O 1
ATOM 4646 N N . GLU B 1 279 ? -11.672 3.9 -4.754 1 98.62 279 GLU B N 1
ATOM 4647 C CA . GLU B 1 279 ? -12.414 3.066 -3.811 1 98.62 279 GLU B CA 1
ATOM 4648 C C . GLU B 1 279 ? -11.633 1.803 -3.461 1 98.62 279 GLU B C 1
ATOM 4650 O O . GLU B 1 279 ? -11.602 1.388 -2.301 1 98.62 279 GLU B O 1
ATOM 4655 N N . PHE B 1 280 ? -11.062 1.188 -4.512 1 98.88 280 PHE B N 1
ATOM 4656 C CA . PHE B 1 280 ? -10.258 -0.009 -4.301 1 98.88 280 PHE B CA 1
ATOM 4657 C C . PHE B 1 280 ? -9.117 0.271 -3.324 1 98.88 280 PHE B C 1
ATOM 4659 O O . PHE B 1 280 ? -8.922 -0.472 -2.361 1 98.88 280 PHE B O 1
ATOM 4666 N N . ARG B 1 281 ? -8.383 1.294 -3.578 1 98.81 281 ARG B N 1
ATOM 4667 C CA . ARG B 1 281 ? -7.223 1.617 -2.746 1 98.81 281 ARG B CA 1
ATOM 4668 C C . ARG B 1 281 ? -7.656 1.988 -1.332 1 98.81 281 ARG B C 1
ATOM 4670 O O . ARG B 1 281 ? -7.012 1.594 -0.358 1 98.81 281 ARG B O 1
ATOM 4677 N N . TRP B 1 282 ? -8.695 2.719 -1.187 1 98.69 282 TRP B N 1
ATOM 4678 C CA . TRP B 1 282 ? -9.211 3.061 0.136 1 98.69 282 TRP B CA 1
ATOM 4679 C C . TRP B 1 282 ? -9.586 1.805 0.915 1 98.69 282 TRP B C 1
ATOM 4681 O O . TRP B 1 282 ? -9.133 1.605 2.043 1 98.69 282 TRP B O 1
ATOM 4691 N N . GLU B 1 283 ? -10.398 0.927 0.289 1 98.69 283 GLU B N 1
ATOM 4692 C CA . GLU B 1 283 ? -10.883 -0.272 0.967 1 98.69 283 GLU B CA 1
ATOM 4693 C C . GLU B 1 283 ? -9.734 -1.213 1.312 1 98.69 283 GLU B C 1
ATOM 4695 O O . GLU B 1 283 ? -9.695 -1.781 2.404 1 98.69 283 GLU B O 1
ATOM 4700 N N . HIS B 1 284 ? -8.773 -1.417 0.374 1 98.81 284 HIS B N 1
ATOM 4701 C CA . HIS B 1 284 ? -7.621 -2.27 0.635 1 98.81 284 HIS B CA 1
ATOM 4702 C C . HIS B 1 284 ? -6.801 -1.742 1.81 1 98.81 284 HIS B C 1
ATOM 4704 O O . HIS B 1 284 ? -6.352 -2.52 2.654 1 98.81 284 HIS B O 1
ATOM 4710 N N . HIS B 1 285 ? -6.684 -0.429 1.92 1 98.5 285 HIS B N 1
ATOM 4711 C CA . HIS B 1 285 ? -5.828 0.184 2.93 1 98.5 285 HIS B CA 1
ATOM 4712 C C . HIS B 1 285 ? -6.512 0.202 4.293 1 98.5 285 HIS B C 1
ATOM 4714 O O . HIS B 1 285 ? -5.887 0.545 5.301 1 98.5 285 HIS B O 1
ATOM 4720 N N . GLN B 1 286 ? -7.781 -0.189 4.359 1 98.19 286 GLN B N 1
ATOM 4721 C CA . GLN B 1 286 ? -8.461 -0.305 5.645 1 98.19 286 GLN B CA 1
ATOM 4722 C C . GLN B 1 286 ? -8.078 -1.6 6.355 1 98.19 286 GLN B C 1
ATOM 4724 O O . GLN B 1 286 ? -8.336 -1.759 7.551 1 98.19 286 GLN B O 1
ATOM 4729 N N . ASP B 1 287 ? -7.43 -2.488 5.605 1 98.25 287 ASP B N 1
ATOM 4730 C CA . ASP B 1 287 ? -7 -3.773 6.148 1 98.25 287 ASP B CA 1
ATOM 4731 C C . ASP B 1 287 ? -5.484 -3.82 6.312 1 98.25 287 ASP B C 1
ATOM 4733 O O . ASP B 1 287 ? -4.758 -4.141 5.367 1 98.25 287 ASP B O 1
ATOM 4737 N N . ALA B 1 288 ? -5.031 -3.598 7.566 1 98.25 288 ALA B N 1
ATOM 4738 C CA . ALA B 1 288 ? -3.602 -3.529 7.852 1 98.25 288 ALA B CA 1
ATOM 4739 C C . ALA B 1 288 ? -2.896 -4.812 7.426 1 98.25 288 ALA B C 1
ATOM 4741 O O . ALA B 1 288 ? -1.788 -4.773 6.887 1 98.25 288 ALA B O 1
ATOM 4742 N N . MET B 1 289 ? -3.525 -5.918 7.699 1 98.56 289 MET B N 1
ATOM 4743 C CA . MET B 1 289 ? -2.979 -7.219 7.336 1 98.56 289 MET B CA 1
ATOM 4744 C C . MET B 1 289 ? -2.787 -7.332 5.828 1 98.56 289 MET B C 1
ATOM 4746 O O . MET B 1 289 ? -1.723 -7.738 5.359 1 98.56 289 MET B O 1
ATOM 4750 N N . ALA B 1 290 ? -3.734 -6.938 5.055 1 98.81 290 ALA B N 1
ATOM 4751 C CA . ALA B 1 290 ? -3.693 -7.055 3.602 1 98.81 290 ALA B CA 1
ATOM 4752 C C . ALA B 1 290 ? -2.615 -6.152 3.008 1 98.81 290 ALA B C 1
ATOM 4754 O O . ALA B 1 290 ? -1.9 -6.555 2.086 1 98.81 290 ALA B O 1
ATOM 4755 N N . VAL B 1 291 ? -2.514 -4.961 3.543 1 98.81 291 VAL B N 1
ATOM 4756 C CA . VAL B 1 291 ? -1.505 -4.016 3.074 1 98.81 291 VAL B CA 1
ATOM 4757 C C . VAL B 1 291 ? -0.11 -4.598 3.289 1 98.81 291 VAL B C 1
ATOM 4759 O O . VAL B 1 291 ? 0.709 -4.621 2.367 1 98.81 291 VAL B O 1
ATOM 4762 N N . ASP B 1 292 ? 0.097 -5.078 4.449 1 98.38 292 ASP B N 1
ATOM 4763 C CA . ASP B 1 292 ? 1.4 -5.613 4.832 1 98.38 292 ASP B CA 1
ATOM 4764 C C . ASP B 1 292 ? 1.762 -6.836 3.994 1 98.38 292 ASP B C 1
ATOM 4766 O O . ASP B 1 292 ? 2.863 -6.914 3.447 1 98.38 292 ASP B O 1
ATOM 4770 N N . LYS B 1 293 ? 0.874 -7.727 3.852 1 98.81 293 LYS B N 1
ATOM 4771 C CA . LYS B 1 293 ? 1.188 -9.023 3.252 1 98.81 293 LYS B CA 1
ATOM 4772 C C . LYS B 1 293 ? 1.308 -8.906 1.735 1 98.81 293 LYS B C 1
ATOM 4774 O O . LYS B 1 293 ? 2.102 -9.617 1.115 1 98.81 293 LYS B O 1
ATOM 4779 N N . LEU B 1 294 ? 0.518 -8 1.127 1 98.88 294 LEU B N 1
ATOM 4780 C CA . LEU B 1 294 ? 0.7 -7.777 -0.303 1 98.88 294 LEU B CA 1
ATOM 4781 C C . LEU B 1 294 ? 2.098 -7.246 -0.596 1 98.88 294 LEU B C 1
ATOM 4783 O O . LEU B 1 294 ? 2.797 -7.773 -1.466 1 98.88 294 LEU B O 1
ATOM 4787 N N . ALA B 1 295 ? 2.494 -6.23 0.165 1 98.81 295 ALA B N 1
ATOM 4788 C CA . ALA B 1 295 ? 3.805 -5.625 -0.043 1 98.81 295 ALA B CA 1
ATOM 4789 C C . ALA B 1 295 ? 4.922 -6.621 0.247 1 98.81 295 ALA B C 1
ATOM 4791 O O . ALA B 1 295 ? 5.895 -6.711 -0.511 1 98.81 295 ALA B O 1
ATOM 4792 N N . GLU B 1 296 ? 4.789 -7.332 1.28 1 98.62 296 GLU B N 1
ATOM 4793 C CA . GLU B 1 296 ? 5.793 -8.328 1.648 1 98.62 296 GLU B CA 1
ATOM 4794 C C . GLU B 1 296 ? 5.922 -9.406 0.576 1 98.62 296 GLU B C 1
ATOM 4796 O O . GLU B 1 296 ? 7.031 -9.805 0.224 1 98.62 296 GLU B O 1
ATOM 4801 N N . GLY B 1 297 ? 4.734 -9.883 0.127 1 98.56 297 GLY B N 1
ATOM 4802 C CA . GLY B 1 297 ? 4.754 -10.906 -0.91 1 98.56 297 GLY B CA 1
ATOM 4803 C C . GLY B 1 297 ? 5.48 -10.461 -2.166 1 98.56 297 GLY B C 1
ATOM 4804 O O . GLY B 1 297 ? 6.266 -11.227 -2.732 1 98.56 297 GLY B O 1
ATOM 4805 N N . ILE B 1 298 ? 5.254 -9.25 -2.547 1 98.69 298 ILE B N 1
ATOM 4806 C CA . ILE B 1 298 ? 5.898 -8.703 -3.74 1 98.69 298 ILE B CA 1
ATOM 4807 C C . ILE B 1 298 ? 7.406 -8.625 -3.521 1 98.69 298 ILE B C 1
ATOM 4809 O O . ILE B 1 298 ? 8.188 -9.016 -4.391 1 98.69 298 ILE B O 1
ATOM 4813 N N . ARG B 1 299 ? 7.84 -8.164 -2.344 1 98.56 299 ARG B N 1
ATOM 4814 C CA . ARG B 1 299 ? 9.266 -8.07 -2.039 1 98.56 299 ARG B CA 1
ATOM 4815 C C . ARG B 1 299 ? 9.922 -9.445 -2.057 1 98.56 299 ARG B C 1
ATOM 4817 O O . ARG B 1 299 ? 11.016 -9.609 -2.604 1 98.56 299 ARG B O 1
ATOM 4824 N N . LEU B 1 300 ? 9.266 -10.406 -1.445 1 98.12 300 LEU B N 1
ATOM 4825 C CA . LEU B 1 300 ? 9.844 -11.734 -1.322 1 98.12 300 LEU B CA 1
ATOM 4826 C C . LEU B 1 300 ? 9.945 -12.414 -2.686 1 98.12 300 LEU B C 1
ATOM 4828 O O . LEU B 1 300 ? 10.961 -13.039 -2.994 1 98.12 300 LEU B O 1
ATOM 4832 N N . PHE B 1 301 ? 8.922 -12.297 -3.51 1 98.19 301 PHE B N 1
ATOM 4833 C CA . PHE B 1 301 ? 8.945 -12.898 -4.84 1 98.19 301 PHE B CA 1
ATOM 4834 C C . PHE B 1 301 ? 10 -12.227 -5.711 1 98.19 301 PHE B C 1
ATOM 4836 O O . PHE B 1 301 ? 10.656 -12.891 -6.52 1 98.19 301 PHE B O 1
ATOM 4843 N N . ALA B 1 302 ? 10.148 -10.906 -5.57 1 98.19 302 ALA B N 1
ATOM 4844 C CA . ALA B 1 302 ? 11.195 -10.195 -6.301 1 98.19 302 ALA B CA 1
ATOM 4845 C C . ALA B 1 302 ? 12.578 -10.672 -5.875 1 98.19 302 ALA B C 1
ATOM 4847 O O . ALA B 1 302 ? 13.469 -10.852 -6.711 1 98.19 302 ALA B O 1
ATOM 4848 N N . ALA B 1 303 ? 12.75 -10.859 -4.59 1 98.06 303 ALA B N 1
ATOM 4849 C CA . ALA B 1 303 ? 14.031 -11.328 -4.074 1 98.06 303 ALA B CA 1
ATOM 4850 C C . ALA B 1 303 ? 14.367 -12.719 -4.609 1 98.06 303 ALA B C 1
ATOM 4852 O O . ALA B 1 303 ? 15.508 -12.992 -4.973 1 98.06 303 ALA B O 1
ATOM 4853 N N . ASP B 1 304 ? 13.367 -13.609 -4.609 1 97.19 304 ASP B N 1
ATOM 4854 C CA . ASP B 1 304 ? 13.578 -14.961 -5.121 1 97.19 304 ASP B CA 1
ATOM 4855 C C . ASP B 1 304 ? 13.898 -14.938 -6.613 1 97.19 304 ASP B C 1
ATOM 4857 O O . ASP B 1 304 ? 14.711 -15.727 -7.094 1 97.19 304 ASP B O 1
ATOM 4861 N N . GLN B 1 305 ? 13.219 -14.078 -7.379 1 96.69 305 GLN B N 1
ATOM 4862 C CA . GLN B 1 305 ? 13.523 -13.891 -8.797 1 96.69 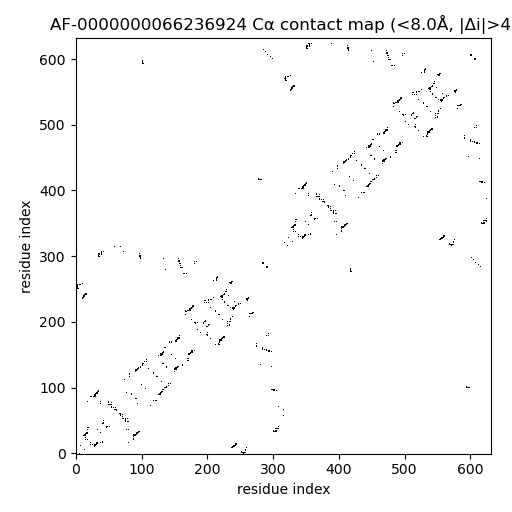305 GLN B CA 1
ATOM 4863 C C . GLN B 1 305 ? 14.961 -13.43 -8.992 1 96.69 305 GLN B C 1
ATOM 4865 O O . GLN B 1 305 ? 15.648 -13.891 -9.914 1 96.69 305 GLN B O 1
ATOM 4870 N N . GLN B 1 306 ? 15.43 -12.523 -8.148 1 97.25 306 GLN B N 1
ATOM 4871 C CA . GLN B 1 306 ? 16.797 -12.023 -8.234 1 97.25 306 GLN B CA 1
ATOM 4872 C C . GLN B 1 306 ? 17.812 -13.141 -7.969 1 97.25 306 GLN B C 1
ATOM 4874 O O . GLN B 1 306 ? 18.844 -13.203 -8.617 1 97.25 306 GLN B O 1
ATOM 4879 N N . LYS B 1 307 ? 17.5 -13.969 -6.98 1 97 307 LYS B N 1
ATOM 4880 C CA . LYS B 1 307 ? 18.359 -15.109 -6.703 1 97 307 LYS B CA 1
ATOM 4881 C C . LYS B 1 307 ? 18.438 -16.047 -7.906 1 97 307 LYS B C 1
ATOM 4883 O O . LYS B 1 307 ? 19.516 -16.531 -8.25 1 97 307 LYS B O 1
ATOM 4888 N N . LEU B 1 308 ? 17.281 -16.297 -8.516 1 95.88 308 LEU B N 1
ATOM 4889 C CA . LEU B 1 308 ? 17.219 -17.125 -9.711 1 95.88 308 LEU B CA 1
ATOM 4890 C C . LEU B 1 308 ? 18.062 -16.5 -10.836 1 95.88 308 LEU B C 1
ATOM 4892 O O . LEU B 1 308 ? 18.812 -17.203 -11.516 1 95.88 308 LEU B O 1
ATOM 4896 N N . GLU B 1 309 ? 17.938 -15.227 -11.016 1 96.88 309 GLU B N 1
ATOM 4897 C CA . GLU B 1 309 ? 18.672 -14.508 -12.055 1 96.88 309 GLU B CA 1
ATOM 4898 C C . GLU B 1 309 ? 20.172 -14.555 -11.805 1 96.88 309 GLU B C 1
ATOM 4900 O O . GLU B 1 309 ? 20.969 -14.602 -12.742 1 96.88 309 GLU B O 1
ATOM 4905 N N . ALA B 1 310 ? 20.531 -14.508 -10.531 1 96.5 310 ALA B N 1
ATOM 4906 C CA . ALA B 1 310 ? 21.953 -14.625 -10.211 1 96.5 310 ALA B CA 1
ATOM 4907 C C . ALA B 1 310 ? 22.516 -15.969 -10.664 1 96.5 310 ALA B C 1
ATOM 4909 O O . ALA B 1 310 ? 23.641 -16.047 -11.148 1 96.5 310 ALA B O 1
ATOM 4910 N N . LEU B 1 311 ? 21.766 -17.031 -10.508 1 94.25 311 LEU B N 1
ATOM 4911 C CA . LEU B 1 311 ? 22.172 -18.344 -10.969 1 94.25 311 LEU B CA 1
ATOM 4912 C C . LEU B 1 311 ? 22.297 -18.375 -12.484 1 94.25 311 LEU B C 1
ATOM 4914 O O . LEU B 1 311 ? 23.25 -18.969 -13.023 1 94.25 311 LEU B O 1
ATOM 4918 N N . LEU B 1 312 ? 21.375 -17.766 -13.172 1 95.69 312 LEU B N 1
ATOM 4919 C CA . LEU B 1 312 ? 21.375 -17.719 -14.625 1 95.69 312 LEU B CA 1
ATOM 4920 C C . LEU B 1 312 ? 22.531 -16.859 -15.141 1 95.69 312 LEU B C 1
ATOM 4922 O O . LEU B 1 312 ? 23.203 -17.234 -16.109 1 95.69 312 LEU B O 1
ATOM 4926 N N . ALA B 1 313 ? 22.734 -15.742 -14.477 1 96.19 313 ALA B N 1
ATOM 4927 C CA . ALA B 1 313 ? 23.781 -14.805 -14.891 1 96.19 313 ALA B CA 1
ATOM 4928 C C . ALA B 1 313 ? 25.156 -15.461 -14.836 1 96.19 313 ALA B C 1
ATOM 4930 O O . ALA B 1 313 ? 26.016 -15.164 -15.664 1 96.19 313 ALA B O 1
ATOM 4931 N N . ALA B 1 314 ? 25.328 -16.312 -13.922 1 93.5 314 ALA B N 1
ATOM 4932 C CA . ALA B 1 314 ? 26.609 -17 -13.742 1 93.5 314 ALA B CA 1
ATOM 4933 C C . ALA B 1 314 ? 26.922 -17.906 -14.93 1 93.5 314 ALA B C 1
ATOM 4935 O O . ALA B 1 314 ? 28.094 -18.25 -15.164 1 93.5 314 ALA B O 1
ATOM 4936 N N . LYS B 1 315 ? 25.953 -18.25 -15.664 1 91.31 315 LYS B N 1
ATOM 4937 C CA . LYS B 1 315 ? 26.141 -19.188 -16.781 1 91.31 315 LYS B CA 1
ATOM 4938 C C . LYS B 1 315 ? 25.984 -18.484 -18.125 1 91.31 315 LYS B C 1
ATOM 4940 O O . LYS B 1 315 ? 26.188 -19.094 -19.172 1 91.31 315 LYS B O 1
ATOM 4945 N N . LEU B 1 316 ? 25.531 -17.25 -18.094 1 93.25 316 LEU B N 1
ATOM 4946 C CA . LEU B 1 316 ? 25.375 -16.453 -19.297 1 93.25 316 LEU B CA 1
ATOM 4947 C C . LEU B 1 316 ? 26.688 -15.773 -19.688 1 93.25 316 LEU B C 1
ATOM 4949 O O . LEU B 1 316 ? 26.891 -14.594 -19.391 1 93.25 316 LEU B O 1
#